Protein AF-0000000080322359 (afdb_homodimer)

Secondary structure (DSSP, 8-state):
-HHHHHHHHHS--BTT--HHHHHHHHHHHHHTT---EE-TTS-EEE--SSSEEEEEE--BPPP-S--EEETTEEESTTIIIIIHHHHHHHHHHHT-SS--SEEEEES-TTTT-HHHHHHHHH--SEEEE---BTTPEEEEE-EEEEEEEEEE-B--BTT-TTSSB-HHHHHHHHHHHHHTTS-EEEEEEEEE-SSSB--SEEEEEEEEEE-TT--HHHHHHHHHTSSSEEEEEEEE--EEPPP-HHHHTT---EEEE-S--THHHHHHTT-EEEE--SSBGGGTTSTT-EEEHHHHHHHHHHHHHHHHHTT-/-HHHHHHHHHS--BTT--HHHHHHHHHHHHHTT---EE-TTS-EEE--SSSEEEEEE--BPPP-S--EEETTEEESTTIIIIIHHHHHHHHHHHT-SS--SEEEEES-TTTT-HHHHHHHHH--SEEEE---BTTPEEEEE-EEEEEEEEEE-B--BTT-TTSSB-HHHHHHHHHHHHHTTS-EEEEEEEEE-SSSB--SEEEEEEEEEE-TT--HHHHHHHHHTSSSEEEEEEEE--EEPPP-HHHHTT---EEEE-S--THHHHHHTT-EEEE--SSBGGGTTSTT-EEEHHHHHHHHHHHHHHHHHTT-

Organism: NCBI:txid113653

Nearest PDB structures (foldseek):
  7uoi-assembly1_A  TM=7.738E-01  e=7.492E-28  Enterococcus faecium 1,231,410
  2rb7-assembly1_B  TM=8.263E-01  e=1.148E-25  Oleidesulfovibrio alaskensis G20
  3pfo-assembly1_B  TM=8.216E-01  e=1.506E-22  Rhodopseudomonas palustris CGA009
  7rsf-assembly1_B  TM=6.741E-01  e=8.696E-25  Escherichia coli str. K-12 substr. MG1655
  3tx8-assembly1_A-2  TM=6.963E-01  e=7.920E-24  Corynebacterium glutamicum

InterPro domains:
  IPR007484 Peptidase M28 [PF04389] (52-124)
  IPR011650 Peptidase M20, dimerisation domain [PF07687] (143-226)
  IPR036264 Bacterial exopeptidase dimerisation domain [SSF55031] (143-227)
  IPR050072 Peptidase M20A family, bacterial cell wall biosynthesis [PTHR43808] (2-306)

pLDDT: mean 97.26, std 2.97, range [66.56, 98.94]

Foldseek 3Di:
DVVQLQVLLPDAAAFVRQVVSLVVLQVLLVVLPFHWDQDPQGKIKTDAAFQEEEEAERHWHPWDAHWDDDPQKTFTACCQRPSLQSLLQSLLSNPDPHFHYMYMYFGDWVHDLVRLLVVLVPGAGAYAYEHAPQQAKEQKEWKKWKKKWKFFWAKDALVPPPPTGQRVVLCVVQVVVVVVPFAKDWDDKDWDDPRSMRTGIMMTMIMGTHHPPDDPVNVVVVVVPRNTDMDIPDIAHMGGAADDPLLCVPHPHYDHHGDDGSVRSNVVSPHHYMYGHFFDPVCHPHSRGMTRPVRSNVSSVSVNSSSVVRVD/DVVQLQVLLPDAAAFVRQVVSLVVLQVLLVVLPFHWDQDPQRKIKTDAAFQEEEEAERHWHPWDAHWDDDPQKTFTACSQRPSLQSLLQSLLSNVDPHFHYMYMYFGDWVHDLVRLLVDLVPGAGAYAYEHAPQQAKEQKEWKKWKKKWKFFWAKDALVPPPPTGQRVVLCVVQVVVVVVPFAKDWDDKDWDDPRSMRTGIMMTMIMGTHHPPDDPVNVVVVVVPRNTDMDIPDIAHMGGAADDPLLCVPHPHYDHHGDDGSVRSNVVSPHHYMYGHFFDPVCHPHSRGMTRPVRSNVSSVSVNSSSVVRVD

Structure (mmCIF, N/CA/C/O backbone):
data_AF-0000000080322359-model_v1
#
loop_
_entity.id
_entity.type
_entity.pdbx_description
1 polymer 'Acetylornithine deacetylase'
#
loop_
_atom_site.group_PDB
_atom_site.id
_atom_site.type_symbol
_atom_site.label_atom_id
_atom_site.label_alt_id
_atom_site.label_comp_id
_atom_site.label_asym_id
_atom_site.label_entity_id
_atom_site.label_seq_id
_atom_site.pdbx_PDB_ins_code
_atom_site.Cartn_x
_atom_site.Cartn_y
_atom_site.Cartn_z
_atom_site.occupancy
_atom_site.B_iso_or_equiv
_atom_site.auth_seq_id
_atom_site.auth_comp_id
_atom_site.auth_asym_id
_atom_site.auth_atom_id
_atom_site.pdbx_PDB_model_num
ATOM 1 N N . MET A 1 1 ? -21.453 35.688 12.289 1 79.81 1 MET A N 1
ATOM 2 C CA . MET A 1 1 ? -20.297 34.844 12.602 1 79.81 1 MET A CA 1
ATOM 3 C C . MET A 1 1 ? -20.375 33.531 11.875 1 79.81 1 MET A C 1
ATOM 5 O O . MET A 1 1 ? -19.5 33.188 11.062 1 79.81 1 MET A O 1
ATOM 9 N N . LEU A 1 2 ? -21.422 32.875 12.062 1 88.44 2 LEU A N 1
ATOM 10 C CA . LEU A 1 2 ? -21.562 31.531 11.469 1 88.44 2 LEU A CA 1
ATOM 11 C C . LEU A 1 2 ? -21.609 31.641 9.945 1 88.44 2 LEU A C 1
ATOM 13 O O . LEU A 1 2 ? -21.109 30.75 9.242 1 88.44 2 LEU A O 1
ATOM 17 N N . LYS A 1 3 ? -22.172 32.719 9.531 1 94.31 3 LYS A N 1
ATOM 18 C CA . LYS A 1 3 ? -22.281 32.938 8.094 1 94.31 3 LYS A CA 1
ATOM 19 C C . LYS A 1 3 ? -20.906 33.094 7.449 1 94.31 3 LYS A C 1
ATOM 21 O O . LYS A 1 3 ? -20.656 32.562 6.367 1 94.31 3 LYS A O 1
ATOM 26 N N . ILE A 1 4 ? -19.984 33.844 8.117 1 96.75 4 ILE A N 1
ATOM 27 C CA . ILE A 1 4 ? -18.625 34.031 7.617 1 96.75 4 ILE A CA 1
ATOM 28 C C . ILE A 1 4 ? -17.906 32.688 7.5 1 96.75 4 ILE A C 1
ATOM 30 O O . ILE A 1 4 ? -17.328 32.375 6.457 1 96.75 4 ILE A O 1
ATOM 34 N N . LEU A 1 5 ? -18 31.922 8.594 1 98 5 LEU A N 1
ATOM 35 C CA . LEU A 1 5 ? -17.328 30.625 8.609 1 98 5 LEU A CA 1
ATOM 36 C C . LEU A 1 5 ? -17.875 29.719 7.512 1 98 5 LEU A C 1
ATOM 38 O O . LEU A 1 5 ? -17.094 29.031 6.828 1 98 5 LEU A O 1
ATOM 42 N N . GLU A 1 6 ? -19.172 29.688 7.359 1 98.12 6 GLU A N 1
ATOM 43 C CA . GLU A 1 6 ? -19.812 28.875 6.328 1 98.12 6 GLU A CA 1
ATOM 44 C C . GLU A 1 6 ? -19.328 29.266 4.934 1 98.12 6 GLU A C 1
ATOM 46 O O . GLU A 1 6 ? -18.969 28.406 4.125 1 98.12 6 GLU A O 1
ATOM 51 N N . GLU A 1 7 ? -19.344 30.562 4.684 1 98.25 7 GLU A N 1
ATOM 52 C CA . GLU A 1 7 ? -18.984 31.078 3.363 1 98.25 7 GLU A CA 1
ATOM 53 C C . GLU A 1 7 ? -17.531 30.719 3.018 1 98.25 7 GLU A C 1
ATOM 55 O O . GLU A 1 7 ? -17.25 30.219 1.925 1 98.25 7 GLU A O 1
ATOM 60 N N . ILE A 1 8 ? -16.641 30.906 3.957 1 98.19 8 ILE A N 1
ATOM 61 C CA . ILE A 1 8 ? -15.242 30.688 3.619 1 98.19 8 ILE A CA 1
ATOM 62 C C . ILE A 1 8 ? -14.945 29.188 3.607 1 98.19 8 ILE A C 1
ATOM 64 O O . ILE A 1 8 ? -14.07 28.719 2.863 1 98.19 8 ILE A O 1
ATOM 68 N N . THR A 1 9 ? -15.633 28.375 4.395 1 98.25 9 THR A N 1
ATOM 69 C CA . THR A 1 9 ? -15.43 26.922 4.383 1 98.25 9 THR A CA 1
ATOM 70 C C . THR A 1 9 ? -15.875 26.328 3.055 1 98.25 9 THR A C 1
ATOM 72 O O . THR A 1 9 ? -15.297 25.344 2.586 1 98.25 9 THR A O 1
ATOM 75 N N . ARG A 1 10 ? -16.828 26.906 2.4 1 97.62 10 ARG A N 1
ATOM 76 C CA . ARG A 1 10 ? -17.344 26.422 1.133 1 97.62 10 ARG A CA 1
ATOM 77 C C . ARG A 1 10 ? -16.406 26.75 -0.018 1 97.62 10 ARG A C 1
ATOM 79 O O . ARG A 1 10 ? -16.5 26.156 -1.095 1 97.62 10 ARG A O 1
ATOM 86 N N . ILE A 1 11 ? -15.477 27.656 0.187 1 98.38 11 ILE A N 1
ATOM 87 C CA . ILE A 1 11 ? -14.484 28.016 -0.816 1 98.38 11 ILE A CA 1
ATOM 88 C C . ILE A 1 11 ? -13.336 27 -0.783 1 98.38 11 ILE A C 1
ATOM 90 O O . ILE A 1 11 ? -12.664 26.859 0.239 1 98.38 11 ILE A O 1
ATOM 94 N N . ASP A 1 12 ? -13.141 26.312 -1.839 1 97.94 12 ASP A N 1
ATOM 95 C CA . ASP A 1 12 ? -11.969 25.438 -1.936 1 97.94 12 ASP A CA 1
ATOM 96 C C . ASP A 1 12 ? -10.68 26.266 -1.961 1 97.94 12 ASP A C 1
ATOM 98 O O . ASP A 1 12 ? -10.555 27.203 -2.744 1 97.94 12 ASP A O 1
ATOM 102 N N . SER A 1 13 ? -9.797 25.938 -1.12 1 98.5 13 SER A N 1
ATOM 103 C CA . SER A 1 13 ? -8.555 26.703 -1.058 1 98.5 13 SER A CA 1
ATOM 104 C C . SER A 1 13 ? -7.363 25.797 -0.754 1 98.5 13 SER A C 1
ATOM 106 O O . SER A 1 13 ? -6.582 26.078 0.157 1 98.5 13 SER A O 1
ATOM 108 N N . THR A 1 14 ? -7.168 24.75 -1.5 1 98.38 14 THR A N 1
ATOM 109 C CA . THR A 1 14 ? -5.973 23.922 -1.354 1 98.38 14 THR A CA 1
ATOM 110 C C . THR A 1 14 ? -4.719 24.734 -1.699 1 98.38 14 THR A C 1
ATOM 112 O O . THR A 1 14 ? -4.805 25.797 -2.312 1 98.38 14 THR A O 1
ATOM 115 N N . SER A 1 15 ? -3.609 24.281 -1.223 1 98 15 SER A N 1
ATOM 116 C CA . SER A 1 15 ? -2.363 24.969 -1.519 1 98 15 SER A CA 1
ATOM 117 C C . SER A 1 15 ? -2.213 25.234 -3.016 1 98 15 SER A C 1
ATOM 119 O O . SER A 1 15 ? -2.369 24.312 -3.824 1 98 15 SER A O 1
ATOM 121 N N . GLY A 1 16 ? -1.947 26.391 -3.344 1 97.81 16 GLY A N 1
ATOM 122 C CA . GLY A 1 16 ? -1.831 26.766 -4.742 1 97.81 16 GLY A CA 1
ATOM 123 C C . GLY A 1 16 ? -3.125 27.312 -5.32 1 97.81 16 GLY A C 1
ATOM 124 O O . GLY A 1 16 ? -3.129 27.906 -6.398 1 97.81 16 GLY A O 1
ATOM 125 N N . ASN A 1 17 ? -4.227 27.125 -4.66 1 98.19 17 ASN A N 1
ATOM 126 C CA . ASN A 1 17 ? -5.551 27.562 -5.086 1 98.19 17 ASN A CA 1
ATOM 127 C C . ASN A 1 17 ? -6.215 28.453 -4.027 1 98.19 17 ASN A C 1
ATOM 129 O O . ASN A 1 17 ? -7.348 28.188 -3.621 1 98.19 17 ASN A O 1
ATOM 133 N N . GLU A 1 18 ? -5.52 29.469 -3.566 1 98.62 18 GLU A N 1
ATOM 134 C CA . GLU A 1 18 ? -5.996 30.25 -2.426 1 98.62 18 GLU A CA 1
ATOM 135 C C . GLU A 1 18 ? -6.586 31.578 -2.873 1 98.62 18 GLU A C 1
ATOM 137 O O . GLU A 1 18 ? -6.992 32.406 -2.043 1 98.62 18 GLU A O 1
ATOM 142 N N . ASP A 1 19 ? -6.723 31.844 -4.184 1 98.5 19 ASP A N 1
ATOM 143 C CA . ASP A 1 19 ? -7.066 33.188 -4.676 1 98.5 19 ASP A CA 1
ATOM 144 C C . ASP A 1 19 ? -8.484 33.562 -4.254 1 98.5 19 ASP A C 1
ATOM 146 O O . ASP A 1 19 ? -8.711 34.719 -3.828 1 98.5 19 ASP A O 1
ATOM 150 N N . GLU A 1 20 ? -9.383 32.656 -4.418 1 98.75 20 GLU A N 1
ATOM 151 C CA . GLU A 1 20 ? -10.766 33 -4.121 1 98.75 20 GLU A CA 1
ATOM 152 C C . GLU A 1 20 ? -10.945 33.375 -2.652 1 98.75 20 GLU A C 1
ATOM 154 O O . GLU A 1 20 ? -11.625 34.344 -2.332 1 98.75 20 GLU A O 1
ATOM 159 N N . ILE A 1 21 ? -10.359 32.594 -1.777 1 98.81 21 ILE A N 1
ATOM 160 C CA . ILE A 1 21 ? -10.516 32.906 -0.358 1 98.81 21 ILE A CA 1
ATOM 161 C C . ILE A 1 21 ? -9.742 34.188 -0.01 1 98.81 21 ILE A C 1
ATOM 163 O O . ILE A 1 21 ? -10.172 34.969 0.844 1 98.81 21 ILE A O 1
ATOM 167 N N . LYS A 1 22 ? -8.602 34.344 -0.593 1 98.81 22 LYS A N 1
ATOM 168 C CA . LYS A 1 22 ? -7.836 35.562 -0.386 1 98.81 22 LYS A CA 1
ATOM 169 C C . LYS A 1 22 ? -8.664 36.812 -0.748 1 98.81 22 LYS A C 1
ATOM 171 O O . LYS A 1 22 ? -8.68 37.781 -0.007 1 98.81 22 LYS A O 1
ATOM 176 N N . ASN A 1 23 ? -9.312 36.75 -1.916 1 98.75 23 ASN A N 1
ATOM 177 C CA . ASN A 1 23 ? -10.172 37.844 -2.355 1 98.75 23 ASN A CA 1
ATOM 178 C C . ASN A 1 23 ? -11.312 38.094 -1.371 1 98.75 23 ASN A C 1
ATOM 180 O O . ASN A 1 23 ? -11.648 39.25 -1.087 1 98.75 23 ASN A O 1
ATOM 184 N N . TYR A 1 24 ? -11.883 37.062 -0.929 1 98.81 24 TYR A N 1
ATOM 185 C CA . TYR A 1 24 ? -12.945 37.188 0.061 1 98.81 24 TYR A CA 1
ATOM 186 C C . TYR A 1 24 ? -12.461 37.938 1.281 1 98.81 24 TYR A C 1
ATOM 188 O O . TYR A 1 24 ? -13.125 38.875 1.736 1 98.81 24 TYR A O 1
ATOM 196 N N . VAL A 1 25 ? -11.336 37.562 1.837 1 98.81 25 VAL A N 1
ATOM 197 C CA . VAL A 1 25 ? -10.773 38.156 3.035 1 98.81 25 VAL A CA 1
ATOM 198 C C . VAL A 1 25 ? -10.406 39.625 2.742 1 98.81 25 VAL A C 1
ATOM 200 O O . VAL A 1 25 ? -10.695 40.5 3.543 1 98.81 25 VAL A O 1
ATOM 203 N N . SER A 1 26 ? -9.758 39.844 1.604 1 98.75 26 SER A N 1
ATOM 204 C CA . SER A 1 26 ? -9.375 41.219 1.197 1 98.75 26 SER A CA 1
ATOM 205 C C . SER A 1 26 ? -10.594 42.125 1.121 1 98.75 26 SER A C 1
ATOM 207 O O . SER A 1 26 ? -10.57 43.219 1.662 1 98.75 26 SER A O 1
ATOM 209 N N . ASP A 1 27 ? -11.594 41.656 0.414 1 98.62 27 ASP A N 1
ATOM 210 C CA . ASP A 1 27 ? -12.812 42.438 0.246 1 98.62 27 ASP A CA 1
ATOM 211 C C . ASP A 1 27 ? -13.43 42.781 1.599 1 98.62 27 ASP A C 1
ATOM 213 O O . ASP A 1 27 ? -13.953 43.875 1.783 1 98.62 27 ASP A O 1
ATOM 217 N N . TRP A 1 28 ? -13.398 41.812 2.492 1 98.12 28 TRP A N 1
ATOM 218 C CA . TRP A 1 28 ? -13.961 42.031 3.822 1 98.12 28 TRP A CA 1
ATOM 219 C C . TRP A 1 28 ? -13.273 43.219 4.504 1 98.12 28 TRP A C 1
ATOM 221 O O . TRP A 1 28 ? -13.945 44.125 5.031 1 98.12 28 TRP A O 1
ATOM 231 N N . PHE A 1 29 ? -12.008 43.25 4.547 1 98.44 29 PHE A N 1
ATOM 232 C CA . PHE A 1 29 ? -11.242 44.312 5.172 1 98.44 29 PHE A CA 1
ATOM 233 C C . PHE A 1 29 ? -11.484 45.625 4.457 1 98.44 29 PHE A C 1
ATOM 235 O O . PHE A 1 29 ? -11.664 46.688 5.102 1 98.44 29 PHE A O 1
ATOM 242 N N . GLU A 1 30 ? -11.484 45.594 3.141 1 98.25 30 GLU A N 1
ATOM 243 C CA . GLU A 1 30 ? -11.664 46.812 2.352 1 98.25 30 GLU A CA 1
ATOM 244 C C . GLU A 1 30 ? -13.047 47.406 2.578 1 98.25 30 GLU A C 1
ATOM 246 O O . GLU A 1 30 ? -13.203 48.625 2.627 1 98.25 30 GLU A O 1
ATOM 251 N N . ASP A 1 31 ? -14.023 46.594 2.65 1 97.81 31 ASP A N 1
ATOM 252 C CA . ASP A 1 31 ? -15.383 47.062 2.922 1 97.81 31 ASP A CA 1
ATOM 253 C C . ASP A 1 31 ? -15.461 47.781 4.273 1 97.81 31 ASP A C 1
ATOM 255 O O . ASP A 1 31 ? -16.328 48.625 4.477 1 97.81 31 ASP A O 1
ATOM 259 N N . LEU A 1 32 ? -14.625 47.406 5.188 1 97.44 32 LEU A N 1
ATOM 260 C CA . LEU A 1 32 ? -14.594 48.031 6.512 1 97.44 32 LEU A CA 1
ATOM 261 C C . LEU A 1 32 ? -13.719 49.281 6.512 1 97.44 32 LEU A C 1
ATOM 263 O O . LEU A 1 32 ? -13.602 49.969 7.531 1 97.44 32 LEU A O 1
ATOM 267 N N . GLY A 1 33 ? -13 49.5 5.367 1 97.5 33 GLY A N 1
ATOM 268 C CA . GLY A 1 33 ? -12.211 50.719 5.223 1 97.5 33 GLY A CA 1
ATOM 269 C C . GLY A 1 33 ? -10.727 50.5 5.445 1 97.5 33 GLY A C 1
ATOM 270 O O . GLY A 1 33 ? -9.961 51.469 5.508 1 97.5 33 GLY A O 1
ATOM 271 N N . PHE A 1 34 ? -10.32 49.312 5.602 1 97.94 34 PHE A N 1
ATOM 272 C CA . PHE A 1 34 ? -8.906 49 5.812 1 97.94 34 PHE A CA 1
ATOM 273 C C . PHE A 1 34 ? -8.227 48.656 4.496 1 97.94 34 PHE A C 1
ATOM 275 O O . PHE A 1 34 ? -8.844 48.094 3.602 1 97.94 34 PHE A O 1
ATOM 282 N N . LYS A 1 35 ? -6.984 49 4.367 1 97.06 35 LYS A N 1
ATOM 283 C CA . LYS A 1 35 ? -6.215 48.688 3.16 1 97.06 35 LYS A CA 1
ATOM 284 C C . LYS A 1 35 ? -5.578 47.312 3.238 1 97.06 35 LYS A C 1
ATOM 286 O O . LYS A 1 35 ? -5.098 46.906 4.297 1 97.06 35 LYS A O 1
ATOM 291 N N . THR A 1 36 ? -5.57 46.625 2.135 1 98.44 36 THR A N 1
ATOM 292 C CA . THR A 1 36 ? -4.934 45.312 2.023 1 98.44 36 THR A CA 1
ATOM 293 C C . THR A 1 36 ? -3.912 45.312 0.891 1 98.44 36 THR A C 1
ATOM 295 O O . THR A 1 36 ? -4 46.094 -0.04 1 98.44 36 THR A O 1
ATOM 298 N N . LYS A 1 37 ? -2.91 44.469 1 1 98.5 37 LYS A N 1
ATOM 299 C CA . LYS A 1 37 ? -1.902 44.281 -0.038 1 98.5 37 LYS A CA 1
ATOM 300 C C . LYS A 1 37 ? -1.534 42.812 -0.169 1 98.5 37 LYS A C 1
ATOM 302 O O . LYS A 1 37 ? -1.397 42.094 0.834 1 98.5 37 LYS A O 1
ATOM 307 N N . THR A 1 38 ? -1.433 42.375 -1.424 1 98.75 38 THR A N 1
ATOM 308 C CA . THR A 1 38 ? -0.902 41.062 -1.688 1 98.75 38 THR A CA 1
ATOM 309 C C . THR A 1 38 ? 0.588 41.125 -2.01 1 98.75 38 THR A C 1
ATOM 311 O O . THR A 1 38 ? 1.002 41.844 -2.912 1 98.75 38 THR A O 1
ATOM 314 N N . ASP A 1 39 ? 1.385 40.438 -1.264 1 98.44 39 ASP A N 1
ATOM 315 C CA . ASP A 1 39 ? 2.818 40.5 -1.527 1 98.44 39 ASP A CA 1
ATOM 316 C C . ASP A 1 39 ? 3.209 39.562 -2.67 1 98.44 39 ASP A C 1
ATOM 318 O O . ASP A 1 39 ? 2.346 38.969 -3.299 1 98.44 39 ASP A O 1
ATOM 322 N N . SER A 1 40 ? 4.492 39.438 -2.992 1 98.06 40 SER A N 1
ATOM 323 C CA . SER A 1 40 ? 4.961 38.75 -4.191 1 98.06 40 SER A CA 1
ATOM 324 C C . SER A 1 40 ? 4.785 37.219 -4.074 1 98.06 40 SER A C 1
ATOM 326 O O . SER A 1 40 ? 4.746 36.531 -5.082 1 98.06 40 SER A O 1
ATOM 328 N N . ALA A 1 41 ? 4.672 36.75 -2.855 1 98.25 41 ALA A N 1
ATOM 329 C CA . ALA A 1 41 ? 4.477 35.312 -2.654 1 98.25 41 ALA A CA 1
ATOM 330 C C . ALA A 1 41 ? 2.992 34.938 -2.674 1 98.25 41 ALA A C 1
ATOM 332 O O . ALA A 1 41 ? 2.631 33.781 -2.717 1 98.25 41 ALA A O 1
ATOM 333 N N . GLY A 1 42 ? 2.098 35.938 -2.668 1 98.56 42 GLY A N 1
ATOM 334 C CA . GLY A 1 42 ? 0.662 35.719 -2.682 1 98.56 42 GLY A CA 1
ATOM 335 C C . GLY A 1 42 ? 0.023 35.844 -1.313 1 98.56 42 GLY A C 1
ATOM 336 O O . GLY A 1 42 ? -1.172 35.594 -1.152 1 98.56 42 GLY A O 1
ATOM 337 N N . ASN A 1 43 ? 0.749 36.219 -0.295 1 98.88 43 ASN A N 1
ATOM 338 C CA . ASN A 1 43 ? 0.206 36.469 1.037 1 98.88 43 ASN A CA 1
ATOM 339 C C . ASN A 1 43 ? -0.639 37.75 1.071 1 98.88 43 ASN A C 1
ATOM 341 O O . ASN A 1 43 ? -0.34 38.719 0.372 1 98.88 43 ASN A O 1
ATOM 345 N N . LEU A 1 44 ? -1.636 37.781 1.862 1 98.94 44 LEU A N 1
ATOM 346 C CA . LEU A 1 44 ? -2.443 39 2.066 1 98.94 44 LEU A CA 1
ATOM 347 C C . LEU A 1 44 ? -2.039 39.719 3.352 1 98.94 44 LEU A C 1
ATOM 349 O O . LEU A 1 44 ? -1.994 39.094 4.422 1 98.94 44 LEU A O 1
ATOM 353 N N . ILE A 1 45 ? -1.764 40.969 3.219 1 98.88 45 ILE A N 1
ATOM 354 C CA . ILE A 1 45 ? -1.233 41.781 4.324 1 98.88 45 ILE A CA 1
ATOM 355 C C . ILE A 1 45 ? -2.209 42.906 4.676 1 98.88 45 ILE A C 1
ATOM 357 O O . ILE A 1 45 ? -2.697 43.594 3.789 1 98.88 45 ILE A O 1
ATOM 361 N N . VAL A 1 46 ? -2.527 43.031 5.938 1 98.62 46 VAL A N 1
ATOM 362 C CA . VAL A 1 46 ? -3.248 44.156 6.5 1 98.62 46 VAL A CA 1
ATOM 363 C C . VAL A 1 46 ? -2.402 44.812 7.578 1 98.62 46 VAL A C 1
ATOM 365 O O . VAL A 1 46 ? -2.166 44.25 8.641 1 98.62 46 VAL A O 1
ATOM 368 N N . ARG A 1 47 ? -2.057 46 7.395 1 97 47 ARG A N 1
ATOM 369 C CA . ARG A 1 47 ? -1.11 46.656 8.289 1 97 47 ARG A CA 1
ATOM 370 C C . ARG A 1 47 ? -1.838 47.5 9.344 1 97 47 ARG A C 1
ATOM 372 O O . ARG A 1 47 ? -2.861 48.125 9.062 1 97 47 ARG A O 1
ATOM 379 N N . GLY A 1 48 ? -1.305 47.375 10.547 1 96.31 48 GLY A N 1
ATOM 380 C CA . GLY A 1 48 ? -1.696 48.25 11.641 1 96.31 48 GLY A CA 1
ATOM 381 C C . GLY A 1 48 ? -0.555 49.094 12.164 1 96.31 48 GLY A C 1
ATOM 382 O O . GLY A 1 48 ? 0.424 49.344 11.453 1 96.31 48 GLY A O 1
ATOM 383 N N . ASN A 1 49 ? -0.693 49.625 13.383 1 95.38 49 ASN A N 1
ATOM 384 C CA . ASN A 1 49 ? 0.237 50.625 13.891 1 95.38 49 ASN A CA 1
ATOM 385 C C . ASN A 1 49 ? 1.202 50.031 14.914 1 95.38 49 ASN A C 1
ATOM 387 O O . ASN A 1 49 ? 2.057 50.75 15.453 1 95.38 49 ASN A O 1
ATOM 391 N N . SER A 1 50 ? 1.135 48.781 15.156 1 96.44 50 SER A N 1
ATOM 392 C CA . SER A 1 50 ? 1.996 48.156 16.141 1 96.44 50 SER A CA 1
ATOM 393 C C . SER A 1 50 ? 2.951 47.156 15.484 1 96.44 50 SER A C 1
ATOM 395 O O . SER A 1 50 ? 3.018 47.094 14.258 1 96.44 50 SER A O 1
ATOM 397 N N . ASP A 1 51 ? 3.734 46.469 16.312 1 96.75 51 ASP A N 1
ATOM 398 C CA . ASP A 1 51 ? 4.672 45.469 15.789 1 96.75 51 ASP A CA 1
ATOM 399 C C . ASP A 1 51 ? 4.137 44.062 15.969 1 96.75 51 ASP A C 1
ATOM 401 O O . ASP A 1 51 ? 4.836 43.062 15.688 1 96.75 51 ASP A O 1
ATOM 405 N N . LEU A 1 52 ? 2.904 43.969 16.5 1 98.5 52 LEU A N 1
ATOM 406 C CA . LEU A 1 52 ? 2.334 42.656 16.766 1 98.5 52 LEU A CA 1
ATOM 407 C C . LEU A 1 52 ? 1.454 42.188 15.602 1 98.5 52 LEU A C 1
ATOM 409 O O . LEU A 1 52 ? 0.586 42.938 15.148 1 98.5 52 LEU A O 1
ATOM 413 N N . TRP A 1 53 ? 1.73 41 15.109 1 98.75 53 TRP A N 1
ATOM 414 C CA . TRP A 1 53 ? 0.992 40.375 14.008 1 98.75 53 TRP A CA 1
ATOM 415 C C . TRP A 1 53 ? 0.128 39.219 14.516 1 98.75 53 TRP A C 1
ATOM 417 O O . TRP A 1 53 ? 0.563 38.438 15.359 1 98.75 53 TRP A O 1
ATOM 427 N N . PHE A 1 54 ? -1.052 39.125 14.07 1 98.88 54 PHE A N 1
ATOM 428 C CA . PHE A 1 54 ? -1.808 37.875 14.055 1 98.88 54 PHE A CA 1
ATOM 429 C C . PHE A 1 54 ? -1.777 37.25 12.664 1 98.88 54 PHE A C 1
ATOM 431 O O . PHE A 1 54 ? -2.145 37.875 11.68 1 98.88 54 PHE A O 1
ATOM 438 N N . ILE A 1 55 ? -1.309 36.031 12.617 1 98.88 55 ILE A N 1
ATOM 439 C CA . ILE A 1 55 ? -1.021 35.375 11.344 1 98.88 55 ILE A CA 1
ATOM 440 C C . ILE A 1 55 ? -1.737 34.031 11.273 1 98.88 55 ILE A C 1
ATOM 442 O O . ILE A 1 55 ? -1.762 33.281 12.25 1 98.88 55 ILE A O 1
ATOM 446 N N . THR A 1 56 ? -2.367 33.719 10.18 1 98.88 56 THR A N 1
ATOM 447 C CA . THR A 1 56 ? -2.9 32.406 9.898 1 98.88 56 THR A CA 1
ATOM 448 C C . THR A 1 56 ? -2.762 32.062 8.414 1 98.88 56 THR A C 1
ATOM 450 O O . THR A 1 56 ? -2.139 32.812 7.656 1 98.88 56 THR A O 1
ATOM 453 N N . HIS A 1 57 ? -3.164 30.906 8.016 1 98.94 57 HIS A N 1
ATOM 454 C CA . HIS A 1 57 ? -2.975 30.547 6.613 1 98.94 57 HIS A CA 1
ATOM 455 C C . HIS A 1 57 ? -4.312 30.359 5.91 1 98.94 57 HIS A C 1
ATOM 457 O O . HIS A 1 57 ? -5.32 30.047 6.551 1 98.94 57 HIS A O 1
ATOM 463 N N . LEU A 1 58 ? -4.246 30.516 4.598 1 98.88 58 LEU A N 1
ATOM 464 C CA . LEU A 1 58 ? -5.438 30.547 3.756 1 98.88 58 LEU A CA 1
ATOM 465 C C . LEU A 1 58 ? -5.793 29.141 3.287 1 98.88 58 LEU A C 1
ATOM 467 O O . LEU A 1 58 ? -6.965 28.828 3.061 1 98.88 58 LEU A O 1
ATOM 471 N N . ASP A 1 59 ? -4.766 28.312 3.102 1 98.75 59 ASP A N 1
ATOM 472 C CA . ASP A 1 59 ? -4.969 27.031 2.43 1 98.75 59 ASP A CA 1
ATOM 473 C C . ASP A 1 59 ? -5.445 25.969 3.414 1 98.75 59 ASP A C 1
ATOM 475 O O . ASP A 1 59 ? -5.285 26.125 4.629 1 98.75 59 ASP A O 1
ATOM 479 N N . THR A 1 60 ? -6.133 25 2.893 1 98.38 60 THR A N 1
ATOM 480 C CA . THR A 1 60 ? -6.531 23.797 3.609 1 98.38 60 THR A CA 1
ATOM 481 C C . THR A 1 60 ? -6.09 22.547 2.852 1 98.38 60 THR A C 1
ATOM 483 O O . THR A 1 60 ? -5.598 22.641 1.725 1 98.38 60 THR A O 1
ATOM 486 N N . VAL A 1 61 ? -6.168 21.391 3.469 1 97.88 61 VAL A N 1
ATOM 487 C CA . VAL A 1 61 ? -6.047 20.125 2.75 1 97.88 61 VAL A CA 1
ATOM 488 C C . VAL A 1 61 ? -7.254 19.938 1.835 1 97.88 61 VAL A C 1
ATOM 490 O O . VAL A 1 61 ? -8.234 20.672 1.925 1 97.88 61 VAL A O 1
ATOM 493 N N . PRO A 1 62 ? -7.199 18.984 0.88 1 97.31 62 PRO A N 1
ATOM 494 C CA . PRO A 1 62 ? -8.375 18.734 0.041 1 97.31 62 PRO A CA 1
ATOM 495 C C . PRO A 1 62 ? -9.617 18.391 0.856 1 97.31 62 PRO A C 1
ATOM 497 O O . PRO A 1 62 ? -9.516 17.734 1.895 1 97.31 62 PRO A O 1
ATOM 500 N N . ARG A 1 63 ? -10.742 18.766 0.365 1 97.44 63 ARG A N 1
ATOM 501 C CA . ARG A 1 63 ? -12.008 18.625 1.08 1 97.44 63 ARG A CA 1
ATOM 502 C C . ARG A 1 63 ? -12.32 17.156 1.356 1 97.44 63 ARG A C 1
ATOM 504 O O . ARG A 1 63 ? -12.383 16.344 0.432 1 97.44 63 ARG A O 1
ATOM 511 N N . ILE A 1 64 ? -12.547 16.875 2.539 1 97.19 64 ILE A N 1
ATOM 512 C CA . ILE A 1 64 ? -12.898 15.531 3.01 1 97.19 64 ILE A CA 1
ATOM 513 C C . ILE A 1 64 ? -14.375 15.492 3.4 1 97.19 64 ILE A C 1
ATOM 515 O O . ILE A 1 64 ? -15.055 14.492 3.174 1 97.19 64 ILE A O 1
ATOM 519 N N . SER A 1 65 ? -14.812 16.594 4.02 1 97.44 65 SER A N 1
ATOM 520 C CA . SER A 1 65 ? -16.203 16.688 4.465 1 97.44 65 SER A CA 1
ATOM 521 C C . SER A 1 65 ? -16.75 18.094 4.246 1 97.44 65 SER A C 1
ATOM 523 O O . SER A 1 65 ? -16 19.062 4.219 1 97.44 65 SER A O 1
ATOM 525 N N . ASP A 1 66 ? -18 18.203 4.152 1 98.06 66 ASP A N 1
ATOM 526 C CA . ASP A 1 66 ? -18.672 19.484 3.893 1 98.06 66 ASP A CA 1
ATOM 527 C C . ASP A 1 66 ? -19 20.203 5.195 1 98.06 66 ASP A C 1
ATOM 529 O O . ASP A 1 66 ? -19.062 19.578 6.262 1 98.06 66 ASP A O 1
ATOM 533 N N . PHE A 1 67 ? -19.297 21.484 5.016 1 98.5 67 PHE A N 1
ATOM 534 C CA . PHE A 1 67 ? -19.656 22.297 6.16 1 98.5 67 PHE A CA 1
ATOM 535 C C . PHE A 1 67 ? -21.016 21.875 6.719 1 98.5 67 PHE A C 1
ATOM 537 O O . PHE A 1 67 ? -21.953 21.625 5.961 1 98.5 67 PHE A O 1
ATOM 544 N N . ARG A 1 68 ? -21.062 21.703 7.91 1 98.25 68 ARG A N 1
ATOM 545 C CA . ARG A 1 68 ? -22.312 21.484 8.617 1 98.25 68 ARG A CA 1
ATOM 546 C C . ARG A 1 68 ? -22.219 21.938 10.062 1 98.25 68 ARG A C 1
ATOM 548 O O . ARG A 1 68 ? -21.125 22.062 10.609 1 98.25 68 ARG A O 1
ATOM 555 N N . VAL A 1 69 ? -23.359 22.266 10.656 1 98.12 69 VAL A N 1
ATOM 556 C CA . VAL A 1 69 ? -23.406 22.641 12.07 1 98.12 69 VAL A CA 1
ATOM 557 C C . VAL A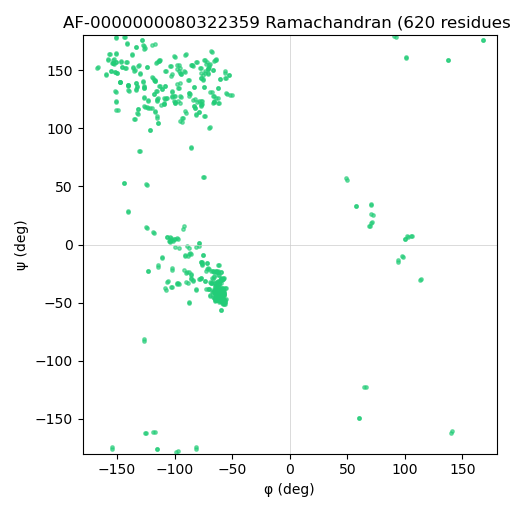 1 69 ? -24.203 21.594 12.844 1 98.12 69 VAL A C 1
ATOM 559 O O . VAL A 1 69 ? -25.297 21.203 12.43 1 98.12 69 VAL A O 1
ATOM 562 N N . GLU A 1 70 ? -23.641 21.109 13.789 1 97.69 70 GLU A N 1
ATOM 563 C CA . GLU A 1 70 ? -24.312 20.188 14.711 1 97.69 70 GLU A CA 1
ATOM 564 C C . GLU A 1 70 ? -24.047 20.562 16.156 1 97.69 70 GLU A C 1
ATOM 566 O O . GLU A 1 70 ? -22.922 20.469 16.641 1 97.69 70 GLU A O 1
ATOM 571 N N . GLY A 1 71 ? -25.141 21 16.891 1 97.19 71 GLY A N 1
ATOM 572 C CA . GLY A 1 71 ? -24.953 21.453 18.266 1 97.19 71 GLY A CA 1
ATOM 573 C C . GLY A 1 71 ? -24.094 22.688 18.391 1 97.19 71 GLY A C 1
ATOM 574 O O . GLY A 1 71 ? -24.359 23.703 17.766 1 97.19 71 GLY A O 1
ATOM 575 N N . GLU A 1 72 ? -23.031 22.516 19.156 1 97.81 72 GLU A N 1
ATOM 576 C CA . GLU A 1 72 ? -22.188 23.672 19.438 1 97.81 72 GLU A CA 1
ATOM 577 C C . GLU A 1 72 ? -20.984 23.719 18.516 1 97.81 72 GLU A C 1
ATOM 579 O O . GLU A 1 72 ? -20.141 24.609 18.625 1 97.81 72 GLU A O 1
ATOM 584 N N . TYR A 1 73 ? -21.016 22.75 17.547 1 98.25 73 TYR A N 1
ATOM 585 C CA . TYR A 1 73 ? -19.828 22.641 16.703 1 98.25 73 TYR A CA 1
ATOM 586 C C . TYR A 1 73 ? -20.172 22.875 15.242 1 98.25 73 TYR A C 1
ATOM 588 O O . TYR A 1 73 ? -21.266 22.531 14.797 1 98.25 73 TYR A O 1
ATOM 596 N N . ALA A 1 74 ? -19.25 23.516 14.547 1 98.56 74 ALA A N 1
ATOM 597 C CA . ALA A 1 74 ? -19.203 23.5 13.086 1 98.56 74 ALA A CA 1
ATOM 598 C C . ALA A 1 74 ? -18.219 22.438 12.586 1 98.56 74 ALA A C 1
ATOM 600 O O . ALA A 1 74 ? -17.141 22.266 13.148 1 98.56 74 ALA A O 1
ATOM 601 N N . TYR A 1 75 ? -18.672 21.719 11.633 1 98.5 75 TYR A N 1
ATOM 602 C CA . TYR A 1 75 ? -17.859 20.656 11.023 1 98.5 75 TYR A CA 1
ATOM 603 C C . TYR A 1 75 ? -17.516 21 9.586 1 98.5 75 TYR A C 1
ATOM 605 O O . TYR A 1 75 ? -18.188 21.812 8.945 1 98.5 75 TYR A O 1
ATOM 613 N N . GLY A 1 76 ? -16.438 20.359 9.102 1 98.44 76 GLY A N 1
ATOM 614 C CA . GLY A 1 76 ? -16 20.531 7.727 1 98.44 76 GLY A CA 1
ATOM 615 C C . GLY A 1 76 ? -14.5 20.672 7.594 1 98.44 76 GLY A C 1
ATOM 616 O O . GLY A 1 76 ? -13.82 21.078 8.539 1 98.44 76 GLY A O 1
ATOM 617 N N . THR A 1 77 ? -14.078 20.391 6.387 1 98.38 77 THR A N 1
ATOM 618 C CA . THR A 1 77 ? -12.648 20.5 6.148 1 98.38 77 THR A CA 1
ATOM 619 C C . THR A 1 77 ? -12.203 21.969 6.246 1 98.38 77 THR A C 1
ATOM 621 O O . THR A 1 77 ? -12.766 22.828 5.582 1 98.38 77 THR A O 1
ATOM 624 N N . GLY A 1 78 ? -11.289 22.219 7.133 1 98.38 78 GLY A N 1
ATOM 625 C CA . GLY A 1 78 ? -10.695 23.547 7.234 1 98.38 78 GLY A CA 1
ATOM 626 C C . GLY A 1 78 ? -11.312 24.375 8.336 1 98.38 78 GLY A C 1
ATOM 627 O O . GLY A 1 78 ? -10.758 25.422 8.719 1 98.38 78 GLY A O 1
ATOM 628 N N . VAL A 1 79 ? -12.398 24 8.953 1 98.69 79 VAL A N 1
ATOM 629 C CA . VAL A 1 79 ? -13.094 24.844 9.922 1 98.69 79 VAL A CA 1
ATOM 630 C C . VAL A 1 79 ? -12.18 25.109 11.117 1 98.69 79 VAL A C 1
ATOM 632 O O . VAL A 1 79 ? -12.234 26.188 11.727 1 98.69 79 VAL A O 1
ATOM 635 N N . ALA A 1 80 ? -11.352 24.141 11.406 1 98.62 80 ALA A N 1
ATOM 636 C CA . ALA A 1 80 ? -10.398 24.297 12.5 1 98.62 80 ALA A CA 1
ATOM 637 C C . ALA A 1 80 ? -9.031 24.719 11.977 1 98.62 80 ALA A C 1
ATOM 639 O O . ALA A 1 80 ? -8.375 25.594 12.555 1 98.62 80 ALA A O 1
ATOM 640 N N . ASP A 1 81 ? -8.586 24.297 10.82 1 98.31 81 ASP A N 1
ATOM 641 C CA . ASP A 1 81 ? -7.238 24.453 10.273 1 98.31 81 ASP A CA 1
ATOM 642 C C . ASP A 1 81 ? -7.277 25 8.852 1 98.31 81 ASP A C 1
ATOM 644 O O . ASP A 1 81 ? -7.203 24.234 7.883 1 98.31 81 ASP A O 1
ATOM 648 N N . ALA A 1 82 ? -7.445 26.281 8.625 1 98.19 82 ALA A N 1
ATOM 649 C CA . ALA A 1 82 ? -7.5 27.188 9.766 1 98.19 82 ALA A CA 1
ATOM 650 C C . ALA A 1 82 ? -8.555 28.266 9.562 1 98.19 82 ALA A C 1
ATOM 652 O O . ALA A 1 82 ? -8.391 29.406 10.016 1 98.19 82 ALA A O 1
ATOM 653 N N . LYS A 1 83 ? -9.578 27.969 8.812 1 98.69 83 LYS A N 1
ATOM 654 C CA . LYS A 1 83 ? -10.586 28.953 8.438 1 98.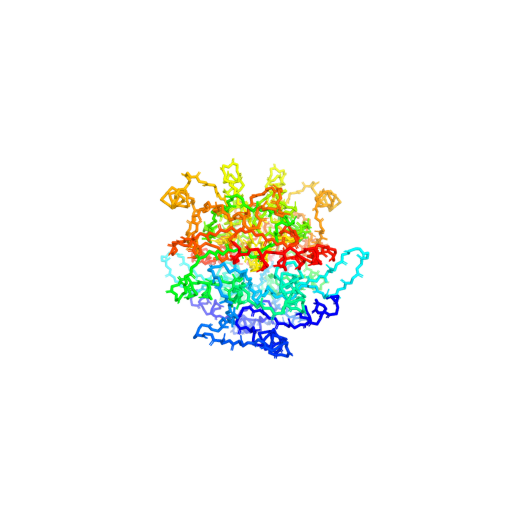69 83 LYS A CA 1
ATOM 655 C C . LYS A 1 83 ? -11.336 29.453 9.664 1 98.69 83 LYS A C 1
ATOM 657 O O . LYS A 1 83 ? -11.922 30.547 9.633 1 98.69 83 LYS A O 1
ATOM 662 N N . GLY A 1 84 ? -11.375 28.703 10.75 1 98.62 84 GLY A N 1
ATOM 663 C CA . GLY A 1 84 ? -11.883 29.219 12.008 1 98.62 84 GLY A CA 1
ATOM 664 C C . GLY A 1 84 ? -11.117 30.438 12.5 1 98.62 84 GLY A C 1
ATOM 665 O O . GLY A 1 84 ? -11.711 31.391 13.016 1 98.62 84 GLY A O 1
ATOM 666 N N . SER A 1 85 ? -9.828 30.391 12.391 1 98.81 85 SER A N 1
ATOM 667 C CA . SER A 1 85 ? -8.984 31.531 12.734 1 98.81 85 SER A CA 1
ATOM 668 C C . SER A 1 85 ? -9.258 32.719 11.82 1 98.81 85 SER A C 1
ATOM 670 O O . SER A 1 85 ? -9.305 33.875 12.266 1 98.81 85 SER A O 1
ATOM 672 N N . ILE A 1 86 ? -9.414 32.438 10.516 1 98.88 86 ILE A N 1
ATOM 673 C CA . ILE A 1 86 ? -9.742 33.5 9.57 1 98.88 86 ILE A CA 1
ATOM 674 C C . ILE A 1 86 ? -11.055 34.156 9.984 1 98.88 86 ILE A C 1
ATOM 676 O O . ILE A 1 86 ? -11.125 35.406 10.055 1 98.88 86 ILE A O 1
ATOM 680 N N . ALA A 1 87 ? -12.039 33.375 10.258 1 98.81 87 ALA A N 1
ATOM 681 C CA . ALA A 1 87 ? -13.344 33.906 10.656 1 98.81 87 ALA A CA 1
ATOM 682 C C . ALA A 1 87 ? -13.219 34.781 11.906 1 98.81 87 ALA A C 1
ATOM 684 O O . ALA A 1 87 ? -13.852 35.812 12 1 98.81 87 ALA A O 1
ATOM 685 N N . ALA A 1 88 ? -12.438 34.344 12.883 1 98.75 88 ALA A N 1
ATOM 686 C CA . ALA A 1 88 ? -12.242 35.094 14.117 1 98.75 88 ALA A CA 1
ATOM 687 C C . ALA A 1 88 ? -11.625 36.469 13.828 1 98.75 88 ALA A C 1
ATOM 689 O O . ALA A 1 88 ? -12.047 37.469 14.391 1 98.75 88 ALA A O 1
ATOM 690 N N . ILE A 1 89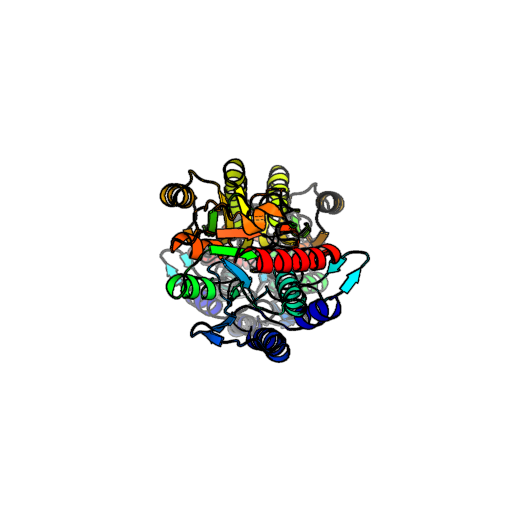 ? -10.625 36.469 12.984 1 98.81 89 ILE A N 1
ATOM 691 C CA . ILE A 1 89 ? -9.953 37.719 12.633 1 98.81 89 ILE A CA 1
ATOM 692 C C . ILE A 1 89 ? -10.938 38.656 11.938 1 98.81 89 ILE A C 1
ATOM 694 O O . ILE A 1 89 ? -11 39.844 12.258 1 98.81 89 ILE A O 1
ATOM 698 N N . LEU A 1 90 ? -11.703 38.125 10.984 1 98.62 90 LEU A N 1
ATOM 699 C CA . LEU A 1 90 ? -12.664 38.938 10.258 1 98.62 90 LEU A CA 1
ATOM 700 C C . LEU A 1 90 ? -13.719 39.5 11.203 1 98.62 90 LEU A C 1
ATOM 702 O O . LEU A 1 90 ? -14.078 40.688 11.094 1 98.62 90 LEU A O 1
ATOM 706 N N . LEU A 1 91 ? -14.195 38.688 12.055 1 98.06 91 LEU A N 1
ATOM 707 C CA . LEU A 1 91 ? -15.172 39.156 13.047 1 98.06 91 LEU A CA 1
ATOM 708 C C . LEU A 1 91 ? -14.578 40.25 13.93 1 98.06 91 LEU A C 1
ATOM 710 O O . LEU A 1 91 ? -15.258 41.219 14.25 1 98.06 91 LEU A O 1
ATOM 714 N N . ALA A 1 92 ? -13.375 40.062 14.391 1 98.25 92 ALA A N 1
ATOM 715 C CA . ALA A 1 92 ? -12.711 41.062 15.203 1 98.25 92 ALA A CA 1
ATOM 716 C C . ALA A 1 92 ? -12.617 42.406 14.461 1 98.25 92 ALA A C 1
ATOM 718 O O . ALA A 1 92 ? -12.859 43.469 15.047 1 98.25 92 ALA A O 1
ATOM 719 N N . ALA A 1 93 ? -12.312 42.344 13.211 1 97.62 93 ALA A N 1
ATOM 720 C CA . ALA A 1 93 ? -12.109 43.531 12.391 1 97.62 93 ALA A CA 1
ATOM 721 C C . ALA A 1 93 ? -13.375 44.375 12.32 1 97.62 93 ALA A C 1
ATOM 723 O O . ALA A 1 93 ? -13.305 45.625 12.234 1 97.62 93 ALA A O 1
ATOM 724 N N . GLU A 1 94 ? -14.477 43.719 12.352 1 95.69 94 GLU A N 1
ATOM 725 C CA . GLU A 1 94 ? -15.75 44.438 12.312 1 95.69 94 GLU A CA 1
ATOM 726 C C . GLU A 1 94 ? -15.875 45.406 13.484 1 95.69 94 GLU A C 1
ATOM 728 O O . GLU A 1 94 ? -16.531 46.469 13.375 1 95.69 94 GLU A O 1
ATOM 733 N N . GLY A 1 95 ? -15.312 45.125 14.578 1 94.44 95 GLY A N 1
ATOM 734 C CA . GLY A 1 95 ? -15.445 45.938 15.781 1 94.44 95 GLY A CA 1
ATOM 735 C C . GLY A 1 95 ? -14.266 46.844 16 1 94.44 95 GLY A C 1
ATOM 736 O O . GLY A 1 95 ? -14.188 47.531 17.031 1 94.44 95 GLY A O 1
ATOM 737 N N . ILE A 1 96 ? -13.344 46.875 15.094 1 96 96 ILE A N 1
ATOM 738 C CA . ILE A 1 96 ? -12.133 47.656 15.234 1 96 96 ILE A CA 1
ATOM 739 C C . ILE A 1 96 ? -12.273 48.969 14.453 1 96 96 ILE A C 1
ATOM 741 O O . ILE A 1 96 ? -12.531 48.938 13.25 1 96 96 ILE A O 1
ATOM 745 N N . GLU A 1 97 ? -12.141 50.062 15.156 1 93.19 97 GLU A N 1
ATOM 746 C CA . GLU A 1 97 ? -12.18 51.375 14.508 1 93.19 97 GLU A CA 1
ATOM 747 C C . GLU A 1 97 ? -10.797 51.781 14.023 1 93.19 97 GLU A C 1
ATOM 749 O O . GLU A 1 97 ? -10.648 52.25 12.891 1 93.19 97 GLU A O 1
ATOM 754 N N . GLU A 1 98 ? -9.859 51.656 14.938 1 94.94 98 GLU A N 1
ATOM 755 C CA . GLU A 1 98 ? -8.469 51.938 14.594 1 94.94 98 GLU A CA 1
ATOM 756 C C . GLU A 1 98 ? -7.637 50.656 14.625 1 94.94 98 GLU A C 1
ATOM 758 O O . GLU A 1 98 ? -7.539 50 15.664 1 94.94 98 GLU A O 1
ATOM 763 N N . MET A 1 99 ? -7.086 50.375 13.5 1 96.38 99 MET A N 1
ATOM 764 C CA . MET A 1 99 ? -6.312 49.125 13.375 1 96.38 99 MET A CA 1
ATOM 765 C C . MET A 1 99 ? -4.91 49.312 13.945 1 96.38 99 MET A C 1
ATOM 767 O O . MET A 1 99 ? -4.082 50 13.359 1 96.38 99 MET A O 1
ATOM 771 N N . ASN A 1 100 ? -4.629 48.656 15.023 1 97.44 100 ASN A N 1
ATOM 772 C CA . ASN A 1 100 ? -3.303 48.688 15.633 1 97.44 100 ASN A CA 1
ATOM 773 C C . ASN A 1 100 ? -2.531 47.406 15.328 1 97.44 100 ASN A C 1
ATOM 775 O O . ASN A 1 100 ? -1.325 47.438 15.078 1 97.44 100 ASN A O 1
ATOM 779 N N . LEU A 1 101 ? -3.234 46.344 15.297 1 98.12 101 LEU A N 1
ATOM 780 C CA . LEU A 1 101 ? -2.637 45.062 14.977 1 98.12 101 LEU A CA 1
ATOM 781 C C . LEU A 1 101 ? -2.391 44.938 13.477 1 98.12 101 LEU A C 1
ATOM 783 O O . LEU A 1 101 ? -3.129 45.5 12.672 1 98.12 101 LEU A O 1
ATOM 787 N N . ASN A 1 102 ? -1.318 44.219 13.203 1 98.25 102 ASN A N 1
ATOM 788 C CA . ASN A 1 102 ? -1.132 43.719 11.836 1 98.25 102 ASN A CA 1
ATOM 789 C C . ASN A 1 102 ? -1.733 42.344 11.648 1 98.25 102 ASN A C 1
ATOM 791 O O . ASN A 1 102 ? -1.788 41.562 12.594 1 98.25 102 ASN A O 1
ATOM 795 N N . PHE A 1 103 ? -2.221 42.062 10.414 1 98.81 103 PHE A N 1
ATOM 796 C CA . PHE A 1 103 ? -2.707 40.75 10.062 1 98.81 103 PHE A CA 1
ATOM 797 C C . PHE A 1 103 ? -2.039 40.25 8.789 1 98.81 103 PHE A C 1
ATOM 799 O O . PHE A 1 103 ? -1.798 41 7.863 1 98.81 103 PHE A O 1
ATOM 806 N N . ALA A 1 104 ? -1.717 39 8.781 1 98.88 104 ALA A N 1
ATOM 807 C CA . ALA A 1 104 ? -1.243 38.344 7.57 1 98.88 104 ALA A CA 1
ATOM 808 C C . ALA A 1 104 ? -1.958 37.031 7.352 1 98.88 104 ALA A C 1
ATOM 810 O O . ALA A 1 104 ? -2.205 36.281 8.305 1 98.88 104 ALA A O 1
ATOM 811 N N . PHE A 1 105 ? -2.361 36.75 6.164 1 98.94 105 PHE A N 1
ATOM 812 C CA . PHE A 1 105 ? -2.943 35.5 5.695 1 98.94 105 PHE A CA 1
ATOM 813 C C . PHE A 1 105 ? -2.037 34.844 4.668 1 98.94 105 PHE A C 1
ATOM 815 O O . PHE A 1 105 ? -1.916 35.312 3.537 1 98.94 105 PHE A O 1
ATOM 822 N N . LEU A 1 106 ? -1.417 33.75 5.059 1 98.94 106 LEU A N 1
ATOM 823 C CA . LEU A 1 106 ? -0.306 33.156 4.305 1 98.94 106 LEU A CA 1
ATOM 824 C C . LEU A 1 106 ? -0.79 32.062 3.389 1 98.94 106 LEU A C 1
ATOM 826 O O . LEU A 1 106 ? -1.811 31.422 3.662 1 98.94 106 LEU A O 1
ATOM 830 N N . VAL A 1 107 ? -0.087 31.844 2.289 1 98.81 107 VAL A N 1
ATOM 831 C CA . VAL A 1 107 ? -0.393 30.781 1.337 1 98.81 107 VAL A CA 1
ATOM 832 C C . VAL A 1 107 ? 0.5 29.578 1.605 1 98.81 107 VAL A C 1
ATOM 834 O O . VAL A 1 107 ? 1.552 29.703 2.236 1 98.81 107 VAL A O 1
ATOM 837 N N . ASP A 1 108 ? 0.075 28.406 1.245 1 98.44 108 ASP A N 1
ATOM 838 C CA . ASP A 1 108 ? 0.877 27.203 1.046 1 98.44 108 ASP A CA 1
ATOM 839 C C . ASP A 1 108 ? 1.402 26.656 2.377 1 98.44 108 ASP A C 1
ATOM 841 O O . ASP A 1 108 ? 2.557 26.234 2.469 1 98.44 108 ASP A O 1
ATOM 845 N N . GLU A 1 109 ? 0.64 26.781 3.42 1 98.06 109 GLU A N 1
ATOM 846 C CA . GLU A 1 109 ? 1.044 26.219 4.707 1 98.06 109 GLU A CA 1
ATOM 847 C C . GLU A 1 109 ? 0.936 24.703 4.699 1 98.06 109 GLU A C 1
ATOM 849 O O . GLU A 1 109 ? 1.789 24.016 5.262 1 98.06 109 GLU A O 1
ATOM 854 N N . GLU A 1 110 ? -0.002 24.094 4.121 1 96.81 110 GLU A N 1
ATOM 855 C CA . GLU A 1 110 ? -0.313 22.672 4.188 1 96.81 110 GLU A CA 1
ATOM 856 C C . GLU A 1 110 ? 0.664 21.859 3.348 1 96.81 110 GLU A C 1
ATOM 858 O O . GLU A 1 110 ? 0.649 20.625 3.393 1 96.81 110 GLU A O 1
ATOM 863 N N . GLU A 1 111 ? 1.482 22.484 2.566 1 93.69 111 GLU A N 1
ATOM 864 C CA . GLU A 1 111 ? 2.453 21.797 1.72 1 93.69 111 GLU A CA 1
ATOM 865 C C . GLU A 1 111 ? 3.865 22.328 1.956 1 93.69 111 GLU A C 1
ATOM 867 O O . GLU A 1 111 ? 4.488 22.016 2.971 1 93.69 111 GLU A O 1
ATOM 872 N N . GLY A 1 112 ? 4.312 23.406 1.384 1 91.19 112 GLY A N 1
ATOM 873 C CA . GLY A 1 112 ? 5.711 23.797 1.361 1 91.19 112 GLY A CA 1
ATOM 874 C C . GLY A 1 112 ? 6.039 24.891 2.369 1 91.19 112 GLY A C 1
ATOM 875 O O . GLY A 1 112 ? 7.203 25.078 2.734 1 91.19 112 GLY A O 1
ATOM 876 N N . GLY A 1 113 ? 5.055 25.609 2.803 1 97 113 GLY A N 1
ATOM 877 C CA . GLY A 1 113 ? 5.309 26.719 3.719 1 97 113 GLY A CA 1
ATOM 878 C C . GLY A 1 113 ? 6.004 27.891 3.059 1 97 113 GLY A C 1
ATOM 879 O O . GLY A 1 113 ? 6.727 28.641 3.719 1 97 113 GLY A O 1
ATOM 880 N N . THR A 1 114 ? 5.82 28.031 1.728 1 97.94 114 THR A N 1
ATOM 881 C CA . THR A 1 114 ? 6.527 29.062 0.986 1 97.94 114 THR A CA 1
ATOM 882 C C . THR A 1 114 ? 6.031 30.453 1.385 1 97.94 114 THR A C 1
ATOM 884 O O . THR A 1 114 ? 6.797 31.422 1.363 1 97.94 114 THR A O 1
ATOM 887 N N . GLY A 1 115 ? 4.781 30.578 1.713 1 98.75 115 GLY A N 1
ATOM 888 C CA . GLY A 1 115 ? 4.234 31.844 2.166 1 98.75 115 GLY A CA 1
ATOM 889 C C . GLY A 1 115 ? 4.941 32.406 3.393 1 98.75 115 GLY A C 1
ATOM 890 O O . GLY A 1 115 ? 5.359 33.562 3.408 1 98.75 115 GLY A O 1
ATOM 891 N N . SER A 1 116 ? 5.094 31.531 4.395 1 98.75 116 SER A N 1
ATOM 892 C CA . SER A 1 116 ? 5.711 31.984 5.633 1 98.75 116 SER A CA 1
ATOM 893 C C . SER A 1 116 ? 7.215 32.188 5.461 1 98.75 116 SER A C 1
ATOM 895 O O . SER A 1 116 ? 7.805 33.062 6.105 1 98.75 116 SER A O 1
ATOM 897 N N . LYS A 1 117 ? 7.855 31.406 4.586 1 98.56 117 LYS A N 1
ATOM 898 C CA . LYS A 1 117 ? 9.273 31.609 4.297 1 98.56 117 LYS A CA 1
ATOM 899 C C . LYS A 1 117 ? 9.516 33 3.732 1 98.56 117 LYS A C 1
ATOM 901 O O . LYS A 1 117 ? 10.438 33.719 4.168 1 98.56 117 LYS A O 1
ATOM 906 N N . HIS A 1 118 ? 8.711 33.344 2.77 1 98.75 118 HIS A N 1
ATOM 907 C CA . HIS A 1 118 ? 8.797 34.688 2.176 1 98.75 118 HIS A CA 1
ATOM 908 C C . HIS A 1 118 ? 8.484 35.75 3.201 1 98.75 118 HIS A C 1
ATOM 910 O O . HIS A 1 118 ? 9.203 36.75 3.311 1 98.75 118 HIS A O 1
ATOM 916 N N . PHE A 1 119 ? 7.434 35.594 3.924 1 98.81 119 PHE A N 1
ATOM 917 C CA . PHE A 1 119 ? 6.957 36.562 4.887 1 98.81 119 PHE A CA 1
ATOM 918 C C . PHE A 1 119 ? 8.023 36.844 5.945 1 98.81 119 PHE A C 1
ATOM 920 O O . PHE A 1 119 ? 8.297 38 6.266 1 98.81 119 PHE A O 1
ATOM 927 N N . ALA A 1 120 ? 8.609 35.812 6.465 1 98.75 120 ALA A N 1
ATOM 928 C CA . ALA A 1 120 ? 9.594 35.906 7.543 1 98.75 120 ALA A CA 1
ATOM 929 C C . ALA A 1 120 ? 10.789 36.75 7.121 1 98.75 120 ALA A C 1
ATOM 931 O O . ALA A 1 120 ? 11.406 37.438 7.949 1 98.75 120 ALA A O 1
ATOM 932 N N . ARG A 1 121 ? 11.078 36.75 5.863 1 98.19 121 ARG A N 1
ATOM 933 C CA . ARG A 1 121 ? 12.266 37.406 5.348 1 98.19 121 ARG A CA 1
ATOM 934 C C . ARG A 1 121 ? 11.953 38.875 5.004 1 98.19 121 ARG A C 1
ATOM 936 O O . ARG A 1 121 ? 12.852 39.719 4.98 1 98.19 121 ARG A O 1
ATOM 943 N N . ASN A 1 122 ? 10.719 39.219 4.75 1 98.38 122 ASN A N 1
ATOM 944 C CA . ASN A 1 122 ? 10.391 40.5 4.168 1 98.38 122 ASN A CA 1
ATOM 945 C C . ASN A 1 122 ? 9.656 41.406 5.16 1 98.38 122 ASN A C 1
ATOM 947 O O . ASN A 1 122 ? 9.461 42.594 4.91 1 98.38 122 ASN A O 1
ATOM 951 N N . TYR A 1 123 ? 9.258 40.844 6.238 1 98.19 123 TYR A N 1
ATOM 952 C CA . TYR A 1 123 ? 8.586 41.594 7.293 1 98.19 123 TYR A CA 1
ATOM 953 C C . TYR A 1 123 ? 9.266 41.375 8.641 1 98.19 123 TYR A C 1
ATOM 955 O O . TYR A 1 123 ? 10.242 40.625 8.734 1 98.19 123 TYR A O 1
ATOM 963 N N . SER A 1 124 ? 8.867 42.125 9.648 1 96.88 124 SER A N 1
ATOM 964 C CA . SER A 1 124 ? 9.445 42 10.984 1 96.88 124 SER A CA 1
ATOM 965 C C . SER A 1 124 ? 8.398 42.281 12.062 1 96.88 124 SER A C 1
ATOM 967 O O . SER A 1 124 ? 7.355 42.875 11.789 1 96.88 124 SER A O 1
ATOM 969 N N . GLY A 1 125 ? 8.641 41.781 13.258 1 96.81 125 GLY A N 1
ATOM 970 C CA . GLY A 1 125 ? 7.777 41.969 14.414 1 96.81 125 GLY A CA 1
ATOM 971 C C . GLY A 1 125 ? 7.629 40.75 15.281 1 96.81 125 GLY A C 1
ATOM 972 O O . GLY A 1 125 ? 8.516 39.906 15.312 1 96.81 125 GLY A O 1
ATOM 973 N N . ARG A 1 126 ? 6.598 40.75 16.109 1 98.31 126 ARG A N 1
ATOM 974 C CA . ARG A 1 126 ? 6.133 39.625 16.922 1 98.31 126 ARG A CA 1
ATOM 975 C C . ARG A 1 126 ? 4.84 39.062 16.359 1 98.31 126 ARG A C 1
ATOM 977 O O . ARG A 1 126 ? 4.078 39.75 15.695 1 98.31 126 ARG A O 1
ATOM 984 N N . ALA A 1 127 ? 4.723 37.781 16.594 1 98.75 127 ALA A N 1
ATOM 985 C CA . ALA A 1 127 ? 3.555 37.219 15.93 1 98.75 127 ALA A CA 1
ATOM 986 C C . ALA A 1 127 ? 2.844 36.188 16.828 1 98.75 127 ALA A C 1
ATOM 988 O O . ALA A 1 127 ? 3.492 35.406 17.516 1 98.75 127 ALA A O 1
ATOM 989 N N . VAL A 1 128 ? 1.59 36.25 16.844 1 98.88 128 VAL A N 1
ATOM 990 C CA . VAL A 1 128 ? 0.729 35.125 17.234 1 98.88 128 VAL A CA 1
ATOM 991 C C . VAL A 1 128 ? 0.287 34.375 16 1 98.88 128 VAL A C 1
ATOM 993 O O . VAL A 1 128 ? -0.515 34.875 15.203 1 98.88 128 VAL A O 1
ATOM 996 N N . VAL A 1 129 ? 0.846 33.219 15.805 1 98.94 129 VAL A N 1
ATOM 997 C CA . VAL A 1 129 ? 0.445 32.344 14.695 1 98.94 129 VAL A CA 1
ATOM 998 C C . VAL A 1 129 ? -0.788 31.531 15.094 1 98.94 129 VAL A C 1
ATOM 1000 O O . VAL A 1 129 ? -0.742 30.75 16.047 1 98.94 129 VAL A O 1
ATOM 1003 N N . MET A 1 130 ? -1.86 31.719 14.367 1 98.94 130 MET A N 1
ATOM 1004 C CA . MET A 1 130 ? -3.131 31.125 14.773 1 98.94 130 MET A CA 1
ATOM 1005 C C . MET A 1 130 ? -3.303 29.75 14.148 1 98.94 130 MET A C 1
ATOM 1007 O O . MET A 1 130 ? -3.389 29.609 12.93 1 98.94 130 MET A O 1
ATOM 1011 N N . GLU A 1 131 ? -3.332 28.766 14.938 1 98.75 131 GLU A N 1
ATOM 1012 C CA . GLU A 1 131 ? -3.488 27.344 14.641 1 98.75 131 GLU A CA 1
ATOM 1013 C C . GLU A 1 131 ? -4.441 26.672 15.625 1 98.75 131 GLU A C 1
ATOM 1015 O O . GLU A 1 131 ? -4.758 27.234 16.672 1 98.75 131 GLU A O 1
ATOM 1020 N N . PRO A 1 132 ? -4.914 25.516 15.297 1 98.75 132 PRO A N 1
ATOM 1021 C CA . PRO A 1 132 ? -5.816 24.844 16.234 1 98.75 132 PRO A CA 1
ATOM 1022 C C . PRO A 1 132 ? -5.102 24.359 17.5 1 98.75 132 PRO A C 1
ATOM 1024 O O . PRO A 1 132 ? -4.531 23.266 17.516 1 98.75 132 PRO A O 1
ATOM 1027 N N . THR A 1 133 ? -5.242 25.125 18.578 1 98.62 133 THR A N 1
ATOM 1028 C CA . THR A 1 133 ? -4.625 24.812 19.859 1 98.62 133 THR A CA 1
ATOM 1029 C C . THR A 1 133 ? -5.68 24.734 20.953 1 98.62 133 THR A C 1
ATOM 1031 O O . THR A 1 133 ? -5.371 24.922 22.141 1 98.62 133 THR A O 1
ATOM 1034 N N . GLU A 1 134 ? -6.941 24.656 20.578 1 98.19 134 GLU A N 1
ATOM 1035 C CA . GLU A 1 134 ? -8.047 24.625 21.531 1 98.19 134 GLU A CA 1
ATOM 1036 C C . GLU A 1 134 ? -8.039 25.859 22.438 1 98.19 134 GLU A C 1
ATOM 1038 O O . GLU A 1 134 ? -8.312 25.781 23.625 1 98.19 134 GLU A O 1
ATOM 1043 N N . MET A 1 135 ? -7.621 26.969 21.922 1 98.62 135 MET A N 1
ATOM 1044 C CA . MET A 1 135 ? -7.594 28.266 22.594 1 98.62 135 MET A CA 1
ATOM 1045 C C . MET A 1 135 ? -6.527 28.281 23.688 1 98.62 135 MET A C 1
ATOM 1047 O O . MET A 1 135 ? -6.594 29.094 24.609 1 98.62 135 MET A O 1
ATOM 1051 N N . LYS A 1 136 ? -5.586 27.375 23.641 1 98.75 136 LYS A N 1
ATOM 1052 C CA . LYS A 1 136 ? -4.457 27.359 24.562 1 98.75 136 LYS A CA 1
ATOM 1053 C C . LYS A 1 136 ? -3.193 27.906 23.906 1 98.75 136 LYS A C 1
ATOM 1055 O O . LYS A 1 136 ? -2.998 27.734 22.688 1 98.75 136 LYS A O 1
ATOM 1060 N N . LEU A 1 137 ? -2.402 28.531 24.672 1 98.56 137 LEU A N 1
ATOM 1061 C CA . LEU A 1 137 ? -1.159 29.078 24.156 1 98.56 137 LEU A CA 1
ATOM 1062 C C . LEU A 1 137 ? -0.063 28.031 24.125 1 98.56 137 LEU A C 1
ATOM 1064 O O . LEU A 1 137 ? 0.247 27.422 25.156 1 98.56 137 LEU A O 1
ATOM 1068 N N . ALA A 1 138 ? 0.531 27.812 22.969 1 98.69 138 ALA A N 1
ATOM 1069 C CA . ALA A 1 138 ? 1.567 26.797 22.859 1 98.69 138 ALA A CA 1
ATOM 1070 C C . ALA A 1 138 ? 2.869 27.25 23.5 1 98.69 138 ALA A C 1
ATOM 1072 O O . ALA A 1 138 ? 3.283 28.406 23.328 1 98.69 138 ALA A O 1
ATOM 1073 N N . GLU A 1 139 ? 3.492 26.375 24.25 1 98.25 139 GLU A N 1
ATOM 1074 C CA . GLU A 1 139 ? 4.793 26.656 24.844 1 98.25 139 GLU A CA 1
ATOM 1075 C C . GLU A 1 139 ? 5.926 26.328 23.875 1 98.25 139 GLU A C 1
ATOM 1077 O O . GLU A 1 139 ? 7.012 26.906 23.969 1 98.25 139 GLU A O 1
ATOM 1082 N N . LYS A 1 140 ? 5.656 25.391 23.062 1 98.56 140 LYS A N 1
ATOM 1083 C CA . LYS A 1 140 ? 6.613 24.953 22.047 1 98.56 140 LYS A CA 1
ATOM 1084 C C . LYS A 1 140 ? 5.902 24.25 20.891 1 98.56 140 LYS A C 1
ATOM 1086 O O . LYS A 1 140 ? 4.727 23.906 21 1 98.56 140 LYS A O 1
ATOM 1091 N N . GLN A 1 141 ? 6.512 24.156 19.766 1 98.62 141 GLN A N 1
ATOM 1092 C CA . GLN A 1 141 ? 6.191 23.312 18.625 1 98.62 141 GLN A CA 1
ATOM 1093 C C . GLN A 1 141 ? 7.215 22.188 18.469 1 98.62 141 GLN A C 1
ATOM 1095 O O . GLN A 1 141 ? 8.422 22.453 18.422 1 98.62 141 GLN A O 1
ATOM 1100 N N . LEU A 1 142 ? 6.75 20.984 18.422 1 97.94 142 LEU A N 1
ATOM 1101 C CA . LEU A 1 142 ? 7.645 19.828 18.344 1 97.94 142 LEU A CA 1
ATOM 1102 C C . LEU A 1 142 ? 8.273 19.734 16.953 1 97.94 142 LEU A C 1
ATOM 1104 O O . LEU A 1 142 ? 7.777 20.344 16 1 97.94 142 LEU A O 1
ATOM 1108 N N . GLY A 1 143 ? 9.461 19.062 16.938 1 97.38 143 GLY A N 1
ATOM 1109 C CA . GLY A 1 143 ? 10.094 18.75 15.664 1 97.38 143 GLY A CA 1
ATOM 1110 C C . GLY A 1 143 ? 9.406 17.641 14.906 1 97.38 143 GLY A C 1
ATOM 1111 O O . GLY A 1 143 ? 8.633 16.859 15.484 1 97.38 143 GLY A O 1
ATOM 1112 N N . SER A 1 144 ? 9.609 17.578 13.625 1 97.12 144 SER A N 1
ATOM 1113 C CA . SER A 1 144 ? 9.016 16.547 12.797 1 97.12 144 SER A CA 1
ATOM 1114 C C . SER A 1 144 ? 9.945 16.141 11.656 1 97.12 144 SER A C 1
ATOM 1116 O O . SER A 1 144 ? 10.828 16.922 11.266 1 97.12 144 SER A O 1
ATOM 1118 N N . ALA A 1 145 ? 9.836 14.969 11.195 1 97.06 145 ALA A N 1
ATOM 1119 C CA . ALA A 1 145 ? 10.562 14.461 10.031 1 97.06 145 ALA A CA 1
ATOM 1120 C C . ALA A 1 145 ? 9.719 13.445 9.266 1 97.06 145 ALA A C 1
ATOM 1122 O O . ALA A 1 145 ? 9.016 12.633 9.867 1 97.06 145 ALA A O 1
ATOM 1123 N N . GLU A 1 146 ? 9.797 13.531 8.016 1 97.12 146 GLU A N 1
ATOM 1124 C CA . GLU A 1 146 ? 9.148 12.547 7.145 1 97.12 146 GLU A CA 1
ATOM 1125 C C . GLU A 1 146 ? 10.18 11.773 6.328 1 97.12 146 GLU A C 1
ATOM 1127 O O . GLU A 1 146 ? 11.102 12.359 5.754 1 97.12 146 GLU A O 1
ATOM 1132 N N . VAL A 1 147 ? 10.023 10.469 6.324 1 98.06 147 VAL A N 1
ATOM 1133 C CA . VAL A 1 147 ? 10.953 9.617 5.586 1 98.06 147 VAL A CA 1
ATOM 1134 C C . VAL A 1 147 ? 10.18 8.586 4.773 1 98.06 147 VAL A C 1
ATOM 1136 O O . VAL A 1 147 ? 9.148 8.086 5.219 1 98.06 147 VAL A O 1
ATOM 1139 N N . VAL A 1 148 ? 10.609 8.336 3.582 1 98.56 148 VAL A N 1
ATOM 1140 C CA . VAL A 1 148 ? 10.125 7.223 2.77 1 98.56 148 VAL A CA 1
ATOM 1141 C C . VAL A 1 148 ? 11.148 6.086 2.791 1 98.56 148 VAL A C 1
ATOM 1143 O O . VAL A 1 148 ? 12.336 6.309 2.555 1 98.56 148 VAL A O 1
ATOM 1146 N N . LEU A 1 149 ? 10.672 4.926 3.121 1 98.75 149 LEU A N 1
ATOM 1147 C CA . LEU A 1 149 ? 11.492 3.719 3.129 1 98.75 149 LEU A CA 1
ATOM 1148 C C . LEU A 1 149 ? 11.078 2.77 2.01 1 98.75 149 LEU A C 1
ATOM 1150 O O . LEU A 1 149 ? 9.883 2.588 1.76 1 98.75 149 LEU A O 1
ATOM 1154 N N . GLU A 1 150 ? 12.008 2.266 1.305 1 98.81 150 GLU A N 1
ATOM 1155 C CA . GLU A 1 150 ? 11.789 1.22 0.309 1 98.81 150 GLU A CA 1
ATOM 1156 C C . GLU A 1 150 ? 12.477 -0.08 0.718 1 98.81 150 GLU A C 1
ATOM 1158 O O . GLU A 1 150 ? 13.695 -0.217 0.577 1 98.81 150 GLU A O 1
ATOM 1163 N N . PHE A 1 151 ? 11.727 -0.995 1.155 1 98.88 151 PHE A N 1
ATOM 1164 C CA . PHE A 1 151 ? 12.25 -2.309 1.509 1 98.88 151 PHE A CA 1
ATOM 1165 C C . PHE A 1 151 ? 12.367 -3.195 0.274 1 98.88 151 PHE A C 1
ATOM 1167 O O . PHE A 1 151 ? 11.484 -3.189 -0.586 1 98.88 151 PHE A O 1
ATOM 1174 N N . ARG A 1 152 ? 13.484 -3.873 0.172 1 98.56 152 ARG A N 1
ATOM 1175 C CA . ARG A 1 152 ? 13.734 -4.785 -0.938 1 98.56 152 ARG A CA 1
ATOM 1176 C C . ARG A 1 152 ? 13.797 -6.23 -0.452 1 98.56 152 ARG A C 1
ATOM 1178 O O . ARG A 1 152 ? 14.359 -6.508 0.61 1 98.56 152 ARG A O 1
ATOM 1185 N N . GLY A 1 153 ? 13.164 -7.062 -1.201 1 98.06 153 GLY A N 1
ATOM 1186 C CA . GLY A 1 153 ? 13.211 -8.492 -0.949 1 98.06 153 GLY A CA 1
ATOM 1187 C C . GLY A 1 153 ? 13.664 -9.297 -2.154 1 98.06 153 GLY A C 1
ATOM 1188 O O . GLY A 1 153 ? 14.414 -8.805 -2.992 1 98.06 153 GLY A O 1
ATOM 1189 N N . VAL A 1 154 ? 13.375 -10.594 -2.102 1 97.88 154 VAL A N 1
ATOM 1190 C CA . VAL A 1 154 ? 13.664 -11.531 -3.184 1 97.88 154 VAL A CA 1
ATOM 1191 C C . VAL A 1 154 ? 12.391 -12.281 -3.572 1 97.88 154 VAL A C 1
ATOM 1193 O O . VAL A 1 154 ? 11.789 -12.961 -2.74 1 97.88 154 VAL A O 1
ATOM 1196 N N . SER A 1 155 ? 12 -12.109 -4.809 1 97.5 155 SER A N 1
ATOM 1197 C CA . SER A 1 155 ? 10.75 -12.703 -5.266 1 97.5 155 SER A CA 1
ATOM 1198 C C . SER A 1 155 ? 10.852 -14.219 -5.371 1 97.5 155 SER A C 1
ATOM 1200 O O . SER A 1 155 ? 11.945 -14.758 -5.559 1 97.5 155 SER A O 1
ATOM 1202 N N . ALA A 1 156 ? 9.82 -14.914 -5.234 1 97.81 156 ALA A N 1
ATOM 1203 C CA . ALA A 1 156 ? 9.555 -16.328 -5.461 1 97.81 156 ALA A CA 1
ATOM 1204 C C . ALA A 1 156 ? 8.094 -16.562 -5.84 1 97.81 156 ALA A C 1
ATOM 1206 O O . ALA A 1 156 ? 7.27 -15.648 -5.758 1 97.81 156 ALA A O 1
ATOM 1207 N N . HIS A 1 157 ? 7.855 -17.688 -6.355 1 97.88 157 HIS A N 1
ATOM 1208 C CA . HIS A 1 157 ? 6.465 -18.016 -6.637 1 97.88 157 HIS A CA 1
ATOM 1209 C C . HIS A 1 157 ? 5.59 -17.828 -5.406 1 97.88 157 HIS A C 1
ATOM 1211 O O . HIS A 1 157 ? 6.012 -18.109 -4.285 1 97.88 157 HIS A O 1
ATOM 1217 N N . GLY A 1 158 ? 4.367 -17.406 -5.637 1 96.75 158 GLY A N 1
ATOM 1218 C CA . GLY A 1 158 ? 3.469 -17.016 -4.562 1 96.75 158 GLY A CA 1
ATOM 1219 C C . GLY A 1 158 ? 3.143 -18.156 -3.611 1 96.75 158 GLY A C 1
ATOM 1220 O O . GLY A 1 158 ? 2.785 -17.922 -2.457 1 96.75 158 GLY A O 1
ATOM 1221 N N . ALA A 1 159 ? 3.273 -19.391 -4.039 1 95.75 159 ALA A N 1
ATOM 1222 C CA . ALA A 1 159 ? 2.951 -20.547 -3.223 1 95.75 159 ALA A CA 1
ATOM 1223 C C . ALA A 1 159 ? 4.039 -20.812 -2.188 1 95.75 159 ALA A C 1
ATOM 1225 O O . ALA A 1 159 ? 3.838 -21.594 -1.249 1 95.75 159 ALA A O 1
ATOM 1226 N N . TYR A 1 160 ? 5.172 -20.25 -2.396 1 96.19 160 TYR A N 1
ATOM 1227 C CA . TYR A 1 160 ? 6.277 -20.453 -1.464 1 96.19 160 TYR A CA 1
ATOM 1228 C C . TYR A 1 160 ? 6.203 -19.453 -0.312 1 96.19 160 TYR A C 1
ATOM 1230 O O . TYR A 1 160 ? 6.965 -18.484 -0.27 1 96.19 160 TYR A O 1
ATOM 1238 N N . TRP A 1 161 ? 5.43 -19.766 0.664 1 93.44 161 TRP A N 1
ATOM 1239 C CA . TRP A 1 161 ? 5.141 -18.875 1.781 1 93.44 161 TRP A CA 1
ATOM 1240 C C . TRP A 1 161 ? 6.418 -18.5 2.525 1 93.44 161 TRP A C 1
ATOM 1242 O O . TRP A 1 161 ? 6.469 -17.469 3.207 1 93.44 161 TRP A O 1
ATOM 1252 N N . ASN A 1 162 ? 7.453 -19.281 2.459 1 92.5 162 ASN A N 1
ATOM 1253 C CA . ASN A 1 162 ? 8.734 -19.031 3.119 1 92.5 162 ASN A CA 1
ATOM 1254 C C . ASN A 1 162 ? 9.867 -18.875 2.107 1 92.5 162 ASN A C 1
ATOM 1256 O O . ASN A 1 162 ? 11.039 -18.984 2.467 1 92.5 162 ASN A O 1
ATOM 1260 N N . GLY A 1 163 ? 9.477 -18.781 0.866 1 93.5 163 GLY A N 1
ATOM 1261 C CA . GLY A 1 163 ? 10.469 -18.609 -0.183 1 93.5 163 GLY A CA 1
ATOM 1262 C C . GLY A 1 163 ? 10.867 -17.156 -0.402 1 93.5 163 GLY A C 1
ATOM 1263 O O . GLY A 1 163 ? 10.094 -16.25 -0.099 1 93.5 163 GLY A O 1
ATOM 1264 N N . GLY A 1 164 ? 12.047 -16.984 -0.912 1 96.44 164 GLY A N 1
ATOM 1265 C CA . GLY A 1 164 ? 12.516 -15.633 -1.142 1 96.44 164 GLY A CA 1
ATOM 1266 C C . GLY A 1 164 ? 12.586 -14.805 0.126 1 96.44 164 GLY A C 1
ATOM 1267 O O . GLY A 1 164 ? 12.977 -15.305 1.182 1 96.44 164 GLY A O 1
ATOM 1268 N N . VAL A 1 165 ? 12.398 -13.555 0.006 1 97.94 165 VAL A N 1
ATOM 1269 C CA . VAL A 1 165 ? 12.281 -12.57 1.077 1 97.94 165 VAL A CA 1
ATOM 1270 C C . VAL A 1 165 ? 11.102 -11.641 0.795 1 97.94 165 VAL A C 1
ATOM 1272 O O . VAL A 1 165 ? 11.164 -10.812 -0.122 1 97.94 165 VAL A O 1
ATOM 1275 N N . ASN A 1 166 ? 10.047 -11.766 1.534 1 98.5 166 ASN A N 1
ATOM 1276 C CA . ASN A 1 166 ? 8.867 -10.938 1.352 1 98.5 166 ASN A CA 1
ATOM 1277 C C . ASN A 1 166 ? 9.094 -9.516 1.867 1 98.5 166 ASN A C 1
ATOM 1279 O O . ASN A 1 166 ? 9.172 -9.297 3.078 1 98.5 166 ASN A O 1
ATOM 1283 N N . ALA A 1 167 ? 9.156 -8.586 0.978 1 98.75 167 ALA A N 1
ATOM 1284 C CA . ALA A 1 167 ? 9.484 -7.207 1.323 1 98.75 167 ALA A CA 1
ATOM 1285 C C . ALA A 1 167 ? 8.43 -6.598 2.234 1 98.75 167 ALA A C 1
ATOM 1287 O O . ALA A 1 167 ? 8.734 -5.77 3.092 1 98.75 167 ALA A O 1
ATOM 1288 N N . ILE A 1 168 ? 7.148 -6.965 2.035 1 98.88 168 ILE A N 1
ATOM 1289 C CA . ILE A 1 168 ? 6.066 -6.449 2.867 1 98.88 168 ILE A CA 1
ATOM 1290 C C . ILE A 1 168 ? 6.238 -6.941 4.301 1 98.88 168 ILE A C 1
ATOM 1292 O O . ILE A 1 168 ? 6.188 -6.148 5.246 1 98.88 168 ILE A O 1
ATOM 1296 N N . GLU A 1 169 ? 6.477 -8.234 4.457 1 98.56 169 GLU A N 1
ATOM 1297 C CA . GLU A 1 169 ? 6.656 -8.797 5.789 1 98.56 169 GLU A CA 1
ATOM 1298 C C . GLU A 1 169 ? 7.906 -8.234 6.461 1 98.56 169 GLU A C 1
ATOM 1300 O O . GLU A 1 169 ? 7.914 -8 7.672 1 98.56 169 GLU A O 1
ATOM 1305 N N . LEU A 1 170 ? 8.953 -8.055 5.656 1 98.62 170 LEU A N 1
ATOM 1306 C CA . LEU A 1 170 ? 10.164 -7.406 6.168 1 98.62 170 LEU A CA 1
ATOM 1307 C C . LEU A 1 170 ? 9.844 -6.008 6.695 1 98.62 170 LEU A C 1
ATOM 1309 O O . LEU A 1 170 ? 10.273 -5.645 7.789 1 98.62 170 LEU A O 1
ATOM 1313 N N . ALA A 1 171 ? 9.094 -5.242 5.938 1 98.88 171 ALA A N 1
ATOM 1314 C CA . ALA A 1 171 ? 8.695 -3.898 6.344 1 98.88 171 ALA A CA 1
ATOM 1315 C C . ALA A 1 171 ? 7.895 -3.936 7.648 1 98.88 171 ALA A C 1
ATOM 1317 O O . ALA A 1 171 ? 8.156 -3.15 8.562 1 98.88 171 ALA A O 1
ATOM 1318 N N . MET A 1 172 ? 6.93 -4.875 7.734 1 98.81 172 MET A N 1
ATOM 1319 C CA . MET A 1 172 ? 6.102 -4.996 8.93 1 98.81 172 MET A CA 1
ATOM 1320 C C . MET A 1 172 ? 6.965 -5.215 10.172 1 98.81 172 MET A C 1
ATOM 1322 O O . MET A 1 172 ? 6.793 -4.531 11.18 1 98.81 172 MET A O 1
ATOM 1326 N N . ARG A 1 173 ? 7.91 -6.145 10.086 1 98.5 173 ARG A N 1
ATOM 1327 C CA . ARG A 1 173 ? 8.75 -6.488 11.227 1 98.5 173 ARG A CA 1
ATOM 1328 C C . ARG A 1 173 ? 9.625 -5.309 11.641 1 98.5 173 ARG A C 1
ATOM 1330 O O . ARG A 1 173 ? 9.703 -4.969 12.828 1 98.5 173 ARG A O 1
ATOM 1337 N N . GLU A 1 174 ? 10.266 -4.68 10.688 1 98.62 174 GLU A N 1
ATOM 1338 C CA . GLU A 1 174 ? 11.203 -3.596 10.969 1 98.62 174 GLU A CA 1
ATOM 1339 C C . GLU A 1 174 ? 10.469 -2.377 11.531 1 98.62 174 GLU A C 1
ATOM 1341 O O . GLU A 1 174 ? 10.969 -1.714 12.445 1 98.62 174 GLU A O 1
ATOM 1346 N N . ILE A 1 175 ? 9.305 -2.041 11 1 98.62 175 ILE A N 1
ATOM 1347 C CA . ILE A 1 175 ? 8.555 -0.859 11.414 1 98.62 175 ILE A CA 1
ATOM 1348 C C . ILE A 1 175 ? 8.023 -1.054 12.828 1 98.62 175 ILE A C 1
ATOM 1350 O O . ILE A 1 175 ? 8.086 -0.139 13.656 1 98.62 175 ILE A O 1
ATOM 1354 N N . LEU A 1 176 ? 7.477 -2.244 13.117 1 98.19 176 LEU A N 1
ATOM 1355 C CA . LEU A 1 176 ? 6.961 -2.498 14.453 1 98.19 176 LEU A CA 1
ATOM 1356 C C . LEU A 1 176 ? 8.086 -2.471 15.484 1 98.19 176 LEU A C 1
ATOM 1358 O O . LEU A 1 176 ? 7.887 -2.016 16.609 1 98.19 176 LEU A O 1
ATOM 1362 N N . LYS A 1 177 ? 9.266 -2.965 15.109 1 97.81 177 LYS A N 1
ATOM 1363 C CA . LYS A 1 177 ? 10.43 -2.855 15.977 1 97.81 177 LYS A CA 1
ATOM 1364 C C . LYS A 1 177 ? 10.805 -1.396 16.219 1 97.81 177 LYS A C 1
ATOM 1366 O O . LYS A 1 177 ? 11.117 -1.007 17.344 1 97.81 177 LYS A O 1
ATOM 1371 N N . LEU A 1 178 ? 10.797 -0.607 15.188 1 97.44 178 LEU A N 1
ATOM 1372 C CA . LEU A 1 178 ? 11.141 0.809 15.258 1 97.44 178 LEU A CA 1
ATOM 1373 C C . LEU A 1 178 ? 10.172 1.56 16.172 1 97.44 178 LEU A C 1
ATOM 1375 O O . LEU A 1 178 ? 10.57 2.494 16.859 1 97.44 178 LEU A O 1
ATOM 1379 N N . LYS A 1 179 ? 8.898 1.12 16.172 1 96.69 179 LYS A N 1
ATOM 1380 C CA . LYS A 1 179 ? 7.836 1.764 16.938 1 96.69 179 LYS A CA 1
ATOM 1381 C C . LYS A 1 179 ? 8.109 1.678 18.438 1 96.69 179 LYS A C 1
ATOM 1383 O O . LYS A 1 179 ? 7.617 2.498 19.219 1 96.69 179 LYS A O 1
ATOM 1388 N N . GLU A 1 180 ? 8.898 0.722 18.875 1 95.94 180 GLU A N 1
ATOM 1389 C CA . GLU A 1 180 ? 9.219 0.535 20.281 1 95.94 180 GLU A CA 1
ATOM 1390 C C . GLU A 1 180 ? 10.164 1.627 20.781 1 95.94 180 GLU A C 1
ATOM 1392 O O . GLU A 1 180 ? 10.281 1.851 22 1 95.94 180 GLU A O 1
ATOM 1397 N N . LYS A 1 181 ? 10.82 2.385 19.891 1 95 181 LYS A N 1
ATOM 1398 C CA . LYS A 1 181 ? 11.906 3.27 20.312 1 95 181 LYS A CA 1
ATOM 1399 C C . LYS A 1 181 ? 11.617 4.715 19.906 1 95 181 LYS A C 1
ATOM 1401 O O . LYS A 1 181 ? 12.148 5.648 20.516 1 95 181 LYS A O 1
ATOM 1406 N N . TYR A 1 182 ? 10.75 4.867 18.891 1 95.31 182 TYR A N 1
ATOM 1407 C CA . TYR A 1 182 ? 10.578 6.203 18.328 1 95.31 182 TYR A CA 1
ATOM 1408 C C . TYR A 1 182 ? 9.094 6.543 18.188 1 95.31 182 TYR A C 1
ATOM 1410 O O . TYR A 1 182 ? 8.25 5.648 18.094 1 95.31 182 TYR A O 1
ATOM 1418 N N . ARG A 1 183 ? 8.836 7.895 18.219 1 95.81 183 ARG A N 1
ATOM 1419 C CA . ARG A 1 183 ? 7.48 8.391 18.016 1 95.81 183 ARG A CA 1
ATOM 1420 C C . ARG A 1 183 ? 7.234 8.719 16.547 1 95.81 183 ARG A C 1
ATOM 1422 O O . ARG A 1 183 ? 7.789 9.688 16.016 1 95.81 183 ARG A O 1
ATOM 1429 N N . PHE A 1 184 ? 6.453 7.93 15.891 1 97.44 184 PHE A N 1
ATOM 1430 C CA . PHE A 1 184 ? 6.082 8.211 14.516 1 97.44 184 PHE A CA 1
ATOM 1431 C C . PHE A 1 184 ? 4.773 7.523 14.148 1 97.44 184 PHE A C 1
ATOM 1433 O O . PHE A 1 184 ? 4.293 6.664 14.891 1 97.44 184 PHE A O 1
ATOM 1440 N N . SER A 1 185 ? 4.188 7.918 13.125 1 97.25 185 SER A N 1
ATOM 1441 C CA . SER A 1 185 ? 3.027 7.27 12.523 1 97.25 185 SER A CA 1
ATOM 1442 C C . SER A 1 185 ? 3.338 6.766 11.117 1 97.25 185 SER A C 1
ATOM 1444 O O . SER A 1 185 ? 4.133 7.375 10.398 1 97.25 185 SER A O 1
ATOM 1446 N N . VAL A 1 186 ? 2.807 5.582 10.797 1 98.5 186 VAL A N 1
ATOM 1447 C CA . VAL A 1 186 ? 2.846 5.133 9.414 1 98.5 186 VAL A CA 1
ATOM 1448 C C . VAL A 1 186 ? 1.779 5.867 8.602 1 98.5 186 VAL A C 1
ATOM 1450 O O . VAL A 1 186 ? 0.585 5.754 8.891 1 98.5 186 VAL A O 1
ATOM 1453 N N . GLN A 1 187 ? 2.219 6.574 7.578 1 98.38 187 GLN A N 1
ATOM 1454 C CA . GLN A 1 187 ? 1.308 7.43 6.828 1 98.38 187 GLN A CA 1
ATOM 1455 C C . GLN A 1 187 ? 0.797 6.723 5.574 1 98.38 187 GLN A C 1
ATOM 1457 O O . GLN A 1 187 ? -0.321 6.98 5.125 1 98.38 187 GLN A O 1
ATOM 1462 N N . GLU A 1 188 ? 1.643 5.902 5.012 1 98.69 188 GLU A N 1
ATOM 1463 C CA . GLU A 1 188 ? 1.32 5.195 3.777 1 98.69 188 GLU A CA 1
ATOM 1464 C C . GLU A 1 188 ? 2.141 3.914 3.646 1 98.69 188 GLU A C 1
ATOM 1466 O O . GLU A 1 188 ? 3.285 3.855 4.102 1 98.69 188 GLU A O 1
ATOM 1471 N N . ILE A 1 189 ? 1.579 2.928 2.998 1 98.88 189 ILE A N 1
ATOM 1472 C CA . ILE A 1 189 ? 2.299 1.7 2.676 1 98.88 189 ILE A CA 1
ATOM 1473 C C . ILE A 1 189 ? 1.79 1.138 1.351 1 98.88 189 ILE A C 1
ATOM 1475 O O . ILE A 1 189 ? 0.598 1.225 1.049 1 98.88 189 ILE A O 1
ATOM 1479 N N . SER A 1 190 ? 2.607 0.657 0.557 1 98.75 190 SER A N 1
ATOM 1480 C CA . SER A 1 190 ? 2.24 -0.017 -0.684 1 98.75 190 SER A CA 1
ATOM 1481 C C . SER A 1 190 ? 3.283 -1.061 -1.075 1 98.75 190 SER A C 1
ATOM 1483 O O . SER A 1 190 ? 4.484 -0.797 -1.015 1 98.75 190 SER A O 1
ATOM 1485 N N . GLY A 1 191 ? 2.824 -2.215 -1.394 1 98.62 191 GLY A N 1
ATOM 1486 C CA . GLY A 1 191 ? 3.707 -3.279 -1.841 1 98.62 191 GLY A CA 1
ATOM 1487 C C . GLY A 1 191 ? 2.965 -4.457 -2.447 1 98.62 191 GLY A C 1
ATOM 1488 O O . GLY A 1 191 ? 1.805 -4.699 -2.113 1 98.62 191 GLY A O 1
ATOM 1489 N N . GLY A 1 192 ? 3.641 -5.156 -3.367 1 97.12 192 GLY A N 1
ATOM 1490 C CA . GLY A 1 192 ? 3.096 -6.352 -3.986 1 97.12 192 GLY A CA 1
ATOM 1491 C C . GLY A 1 192 ? 2.344 -6.066 -5.273 1 97.12 192 GLY A C 1
ATOM 1492 O O . GLY A 1 192 ? 2.381 -4.945 -5.785 1 97.12 192 GLY A O 1
ATOM 1493 N N . SER A 1 193 ? 1.851 -7.129 -5.895 1 92.06 193 SER A N 1
ATOM 1494 C CA . SER A 1 193 ? 1.124 -7.059 -7.16 1 92.06 193 SER A CA 1
ATOM 1495 C C . SER A 1 193 ? 0.166 -8.234 -7.312 1 92.06 193 SER A C 1
ATOM 1497 O O . SER A 1 193 ? -0.002 -9.031 -6.383 1 92.06 193 SER A O 1
ATOM 1499 N N . ASP A 1 194 ? -0.452 -8.281 -8.445 1 89.5 194 ASP A N 1
ATOM 1500 C CA . ASP A 1 194 ? -1.403 -9.352 -8.719 1 89.5 194 ASP A CA 1
ATOM 1501 C C . ASP A 1 194 ? -0.719 -10.531 -9.406 1 89.5 194 ASP A C 1
ATOM 1503 O O . ASP A 1 194 ? -1.387 -11.406 -9.961 1 89.5 194 ASP A O 1
ATOM 1507 N N . LEU A 1 195 ? 0.558 -10.68 -9.422 1 90.38 195 LEU A N 1
ATOM 1508 C CA . LEU A 1 195 ? 1.313 -11.711 -10.117 1 90.38 195 LEU A CA 1
ATOM 1509 C C . LEU A 1 195 ? 1.334 -13.008 -9.312 1 90.38 195 LEU A C 1
ATOM 1511 O O . LEU A 1 195 ? 1.767 -14.047 -9.82 1 90.38 195 LEU A O 1
ATOM 1515 N N . TYR A 1 196 ? 0.778 -13.086 -8.18 1 94.06 196 TYR A N 1
ATOM 1516 C CA . TYR A 1 196 ? 0.888 -14.227 -7.289 1 94.06 196 TYR A CA 1
ATOM 1517 C C . TYR A 1 196 ? 2.344 -14.641 -7.105 1 94.06 196 TYR A C 1
ATOM 1519 O O . TYR A 1 196 ? 2.703 -15.797 -7.348 1 94.06 196 TYR A O 1
ATOM 1527 N N . ALA A 1 197 ? 3.146 -13.734 -6.691 1 97.12 197 ALA A N 1
ATOM 1528 C CA . ALA A 1 197 ? 4.566 -13.859 -6.387 1 97.12 197 ALA A CA 1
ATOM 1529 C C . ALA A 1 197 ? 4.91 -13.148 -5.078 1 97.12 197 ALA A C 1
ATOM 1531 O O . ALA A 1 197 ? 4.234 -12.195 -4.688 1 97.12 197 ALA A O 1
ATOM 1532 N N . ILE A 1 198 ? 5.934 -13.633 -4.406 1 98.12 198 ILE A N 1
ATOM 1533 C CA . ILE A 1 198 ? 6.422 -12.984 -3.197 1 98.12 198 ILE A CA 1
ATOM 1534 C C . ILE A 1 198 ? 6.906 -11.57 -3.533 1 98.12 198 ILE A C 1
ATOM 1536 O O . ILE A 1 198 ? 7.789 -11.398 -4.375 1 98.12 198 ILE A O 1
ATOM 1540 N N . PRO A 1 199 ? 6.332 -10.57 -2.906 1 98.19 199 PRO A N 1
ATOM 1541 C CA . PRO A 1 199 ? 6.707 -9.195 -3.23 1 98.19 199 PRO A CA 1
ATOM 1542 C C . PRO A 1 199 ? 8.18 -8.898 -2.936 1 98.19 199 PRO A C 1
ATOM 1544 O O . PRO A 1 199 ? 8.664 -9.195 -1.842 1 98.19 199 PRO A O 1
ATOM 1547 N N . ASP A 1 200 ? 8.844 -8.227 -3.91 1 98.06 200 ASP A N 1
ATOM 1548 C CA . ASP A 1 200 ? 10.258 -7.938 -3.719 1 98.06 200 ASP A CA 1
ATOM 1549 C C . ASP A 1 200 ? 10.484 -6.461 -3.408 1 98.06 200 ASP A C 1
ATOM 1551 O O . ASP A 1 200 ? 11.633 -6.004 -3.34 1 98.06 200 ASP A O 1
ATOM 1555 N N . SER A 1 201 ? 9.391 -5.773 -3.236 1 98.38 201 SER A N 1
ATOM 1556 C CA . SER A 1 201 ? 9.492 -4.367 -2.857 1 98.38 201 SER A CA 1
ATOM 1557 C C . SER A 1 201 ? 8.305 -3.928 -2.014 1 98.38 201 SER A C 1
ATOM 1559 O O . SER A 1 201 ? 7.191 -4.434 -2.188 1 98.38 201 SER A O 1
ATOM 1561 N N . CYS A 1 202 ? 8.477 -3.039 -1.11 1 98.81 202 CYS A N 1
ATOM 1562 C CA . CYS A 1 202 ? 7.461 -2.426 -0.266 1 98.81 202 CYS A CA 1
ATOM 1563 C C . CYS A 1 202 ? 7.863 -1.01 0.132 1 98.81 202 CYS A C 1
ATOM 1565 O O . CYS A 1 202 ? 8.953 -0.798 0.667 1 98.81 202 CYS A O 1
ATOM 1567 N N . ARG A 1 203 ? 7.039 -0.092 -0.176 1 98.88 203 ARG A N 1
ATOM 1568 C CA . ARG A 1 203 ? 7.281 1.316 0.12 1 98.88 203 ARG A CA 1
ATOM 1569 C C . ARG A 1 203 ? 6.469 1.769 1.331 1 98.88 203 ARG A C 1
ATOM 1571 O O . ARG A 1 203 ? 5.27 1.505 1.414 1 98.88 203 ARG A O 1
ATOM 1578 N N . VAL A 1 204 ? 7.113 2.453 2.291 1 98.81 204 VAL A N 1
ATOM 1579 C CA . VAL A 1 204 ? 6.449 2.924 3.502 1 98.81 204 VAL A CA 1
ATOM 1580 C C . VAL A 1 204 ? 6.828 4.379 3.768 1 98.81 204 VAL A C 1
ATOM 1582 O O . VAL A 1 204 ? 8 4.75 3.654 1 98.81 204 VAL A O 1
ATOM 1585 N N . ARG A 1 205 ? 5.879 5.203 4.059 1 98.75 205 ARG A N 1
ATOM 1586 C CA . ARG A 1 205 ? 6.121 6.582 4.469 1 98.75 205 ARG A CA 1
ATOM 1587 C C . ARG A 1 205 ? 5.859 6.758 5.961 1 98.75 205 ARG A C 1
ATOM 1589 O O . ARG A 1 205 ? 4.789 6.402 6.457 1 98.75 205 ARG A O 1
ATOM 1596 N N . LEU A 1 206 ? 6.801 7.273 6.691 1 98.5 206 LEU A N 1
ATOM 1597 C CA . LEU A 1 206 ? 6.719 7.484 8.133 1 98.5 206 LEU A CA 1
ATOM 1598 C C . LEU A 1 206 ? 6.816 8.969 8.469 1 98.5 206 LEU A C 1
ATOM 1600 O O . LEU A 1 206 ? 7.574 9.711 7.836 1 98.5 206 LEU A O 1
ATOM 1604 N N . SER A 1 207 ? 6.066 9.383 9.422 1 97.88 2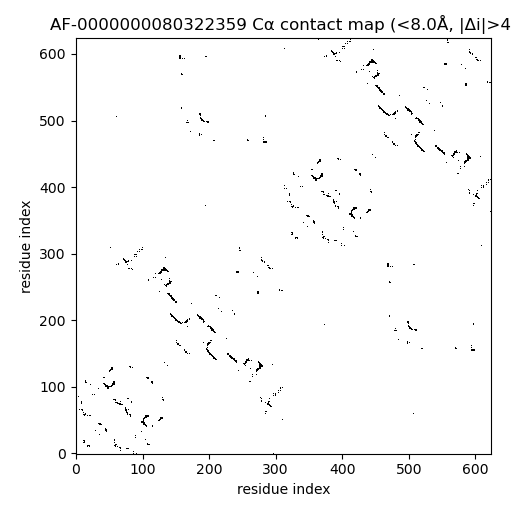07 SER A N 1
ATOM 1605 C CA . SER A 1 207 ? 6.148 10.742 9.961 1 97.88 207 SER A CA 1
ATOM 1606 C C . SER A 1 207 ? 6.562 10.727 11.43 1 97.88 207 SER A C 1
ATOM 1608 O O . SER A 1 207 ? 5.809 10.258 12.289 1 97.88 207 SER A O 1
ATOM 1610 N N . PHE A 1 208 ? 7.711 11.242 11.75 1 97.56 208 PHE A N 1
ATOM 1611 C CA . PHE A 1 208 ? 8.273 11.266 13.094 1 97.56 208 PHE A CA 1
ATOM 1612 C C . PHE A 1 208 ? 7.953 12.578 13.797 1 97.56 208 PHE A C 1
ATOM 1614 O O . PHE A 1 208 ? 7.832 13.617 13.148 1 97.56 208 PHE A O 1
ATOM 1621 N N . ILE A 1 209 ? 7.781 12.531 15.023 1 96.81 209 ILE A N 1
ATOM 1622 C CA . ILE A 1 209 ? 7.672 13.672 15.922 1 96.81 209 ILE A CA 1
ATOM 1623 C C . ILE A 1 209 ? 8.68 13.539 17.062 1 96.81 209 ILE A C 1
ATOM 1625 O O . ILE A 1 209 ? 8.867 12.445 17.594 1 96.81 209 ILE A O 1
ATOM 1629 N N . PHE A 1 210 ? 9.359 14.602 17.391 1 95.88 210 PHE A N 1
ATOM 1630 C CA . PHE A 1 210 ? 10.375 14.516 18.438 1 95.88 210 PHE A CA 1
ATOM 1631 C C . PHE A 1 210 ? 10.523 15.852 19.156 1 95.88 210 PHE A C 1
ATOM 1633 O O . PHE A 1 210 ? 10.07 16.891 18.672 1 95.88 210 PHE A O 1
ATOM 1640 N N . ASP A 1 211 ? 11.016 15.82 20.344 1 95.38 211 ASP A N 1
ATOM 1641 C CA . ASP A 1 211 ? 11.25 17 21.172 1 95.38 211 ASP A CA 1
ATOM 1642 C C . ASP A 1 211 ? 12.711 17.453 21.078 1 95.38 211 ASP A C 1
ATOM 1644 O O . ASP A 1 211 ? 13.477 16.922 20.266 1 95.38 211 ASP A O 1
ATOM 1648 N N . PHE A 1 212 ? 12.961 18.516 21.875 1 95.06 212 PHE A N 1
ATOM 1649 C CA . PHE A 1 212 ? 14.32 19.031 21.906 1 95.06 212 PHE A CA 1
ATOM 1650 C C . PHE A 1 212 ? 15.305 17.938 22.297 1 95.06 212 PHE A C 1
ATOM 1652 O O . PHE A 1 212 ? 14.992 17.078 23.125 1 95.06 212 PHE A O 1
ATOM 1659 N N . GLY A 1 213 ? 16.547 17.844 21.75 1 89.38 213 GLY A N 1
ATOM 1660 C CA . GLY A 1 213 ? 17.562 16.859 22.031 1 89.38 213 GLY A CA 1
ATOM 1661 C C . GLY A 1 213 ? 17.859 15.953 20.844 1 89.38 213 GLY A C 1
ATOM 1662 O O . GLY A 1 213 ? 18.953 15.406 20.734 1 89.38 213 GLY A O 1
ATOM 1663 N N . ASP A 1 214 ? 16.859 15.727 20.016 1 84.56 214 ASP A N 1
ATOM 1664 C CA . ASP A 1 214 ? 17.078 14.953 18.797 1 84.56 214 ASP A CA 1
ATOM 1665 C C . ASP A 1 214 ? 17.531 15.859 17.656 1 84.56 214 ASP A C 1
ATOM 1667 O O . ASP A 1 214 ? 16.953 16.922 17.438 1 84.56 214 ASP A O 1
ATOM 1671 N N . ASP A 1 215 ? 18.641 15.484 17.031 1 87.94 215 ASP A N 1
ATOM 1672 C CA . ASP A 1 215 ? 19.094 16.281 15.906 1 87.94 215 ASP A CA 1
ATOM 1673 C C . ASP A 1 215 ? 19.094 15.469 14.617 1 87.94 215 ASP A C 1
ATOM 1675 O O . ASP A 1 215 ? 18.797 14.273 14.633 1 87.94 215 ASP A O 1
ATOM 1679 N N . TYR A 1 216 ? 19.344 16.156 13.523 1 91.12 216 TYR A N 1
ATOM 1680 C CA . TYR A 1 216 ? 19.266 15.555 12.203 1 91.12 216 TYR A CA 1
ATOM 1681 C C . TYR A 1 216 ? 20.25 14.398 12.07 1 91.12 216 TYR A C 1
ATOM 1683 O O . TYR A 1 216 ? 19.938 13.375 11.461 1 91.12 216 TYR A O 1
ATOM 1691 N N . GLU A 1 217 ? 21.391 14.562 12.633 1 93 217 GLU A N 1
ATOM 1692 C CA . GLU A 1 217 ? 22.422 13.539 12.508 1 93 217 GLU A CA 1
ATOM 1693 C C . GLU A 1 217 ? 21.984 12.234 13.164 1 93 217 GLU A C 1
ATOM 1695 O O . GLU A 1 217 ? 22.141 11.156 12.586 1 93 217 GLU A O 1
ATOM 1700 N N . THR A 1 218 ? 21.469 12.367 14.352 1 91.81 218 THR A N 1
ATOM 1701 C CA . THR A 1 218 ? 21 11.18 15.055 1 91.81 218 THR A CA 1
ATOM 1702 C C . THR A 1 218 ? 19.812 10.547 14.328 1 91.81 218 THR A C 1
ATOM 1704 O O . THR A 1 218 ? 19.703 9.32 14.273 1 91.81 218 THR A O 1
ATOM 1707 N N . PHE A 1 219 ? 18.984 11.344 13.852 1 94.38 219 PHE A N 1
ATOM 1708 C CA . PHE A 1 219 ? 17.844 10.867 13.078 1 94.38 219 PHE A CA 1
ATOM 1709 C C . PHE A 1 219 ? 18.297 10.125 11.828 1 94.38 219 PHE A C 1
ATOM 1711 O O . PHE A 1 219 ? 17.828 9.016 11.555 1 94.38 219 PHE A O 1
ATOM 1718 N N . ARG A 1 220 ? 19.203 10.664 11.117 1 94.62 220 ARG A N 1
ATOM 1719 C CA . ARG A 1 220 ? 19.719 10.078 9.891 1 94.62 220 ARG A CA 1
ATOM 1720 C C . ARG A 1 220 ? 20.406 8.742 10.172 1 94.62 220 ARG A C 1
ATOM 1722 O O . ARG A 1 220 ? 20.266 7.793 9.406 1 94.62 220 ARG A O 1
ATOM 1729 N N . GLU A 1 221 ? 21.188 8.703 11.211 1 95.12 221 GLU A N 1
ATOM 1730 C CA . GLU A 1 221 ? 21.859 7.469 11.586 1 95.12 221 GLU A CA 1
ATOM 1731 C C . GLU A 1 221 ? 20.859 6.344 11.828 1 95.12 221 GLU A C 1
ATOM 1733 O O . GLU A 1 221 ? 21.094 5.199 11.438 1 95.12 221 GLU A O 1
ATOM 1738 N N . MET A 1 222 ? 19.812 6.68 12.508 1 95 222 MET A N 1
ATOM 1739 C CA . MET A 1 222 ? 18.766 5.699 12.781 1 95 222 MET A CA 1
ATOM 1740 C C . MET A 1 222 ? 18.156 5.188 11.477 1 95 222 MET A C 1
ATOM 1742 O O . MET A 1 222 ? 18.016 3.977 11.281 1 95 222 MET A O 1
ATOM 1746 N N . VAL A 1 223 ? 17.812 6.074 10.547 1 96.25 223 VAL A N 1
ATOM 1747 C CA . VAL A 1 223 ? 17.188 5.699 9.289 1 96.25 223 VAL A CA 1
ATOM 1748 C C . VAL A 1 223 ? 18.156 4.859 8.461 1 96.25 223 VAL A C 1
ATOM 1750 O O . VAL A 1 223 ? 17.75 3.895 7.809 1 96.25 223 VAL A O 1
ATOM 1753 N N . GLU A 1 224 ? 19.391 5.219 8.492 1 96.31 224 GLU A N 1
ATOM 1754 C CA . GLU A 1 224 ? 20.438 4.527 7.734 1 96.31 224 GLU A CA 1
ATOM 1755 C C . GLU A 1 224 ? 20.641 3.104 8.25 1 96.31 224 GLU A C 1
ATOM 1757 O O . GLU A 1 224 ? 21.094 2.23 7.512 1 96.31 224 GLU A O 1
ATOM 1762 N N . SER A 1 225 ? 20.359 2.873 9.469 1 96.94 225 SER A N 1
ATOM 1763 C CA . SER A 1 225 ? 20.562 1.562 10.078 1 96.94 225 SER A CA 1
ATOM 1764 C C . SER A 1 225 ? 19.469 0.583 9.664 1 96.94 225 SER A C 1
ATOM 1766 O O . SER A 1 225 ? 19.594 -0.626 9.859 1 96.94 225 SER A O 1
ATOM 1768 N N . LEU A 1 226 ? 18.375 1.019 9.109 1 97.06 226 LEU A N 1
ATOM 1769 C CA . LEU A 1 226 ? 17.281 0.155 8.672 1 97.06 226 LEU A CA 1
ATOM 1770 C C . LEU A 1 226 ? 17.641 -0.571 7.383 1 97.06 226 LEU A C 1
ATOM 1772 O O . LEU A 1 226 ? 18.344 -0.022 6.531 1 97.06 226 LEU A O 1
ATOM 1776 N N . PRO A 1 227 ? 17.25 -1.796 7.242 1 97.94 227 PRO A N 1
ATOM 1777 C CA . PRO A 1 227 ? 17.5 -2.545 6.008 1 97.94 227 PRO A CA 1
ATOM 1778 C C . PRO A 1 227 ? 16.578 -2.117 4.863 1 97.94 227 PRO A C 1
ATOM 1780 O O . PRO A 1 227 ? 15.844 -2.939 4.316 1 97.94 227 PRO A O 1
ATOM 1783 N N . ALA A 1 228 ? 16.609 -0.869 4.496 1 98.62 228 ALA A N 1
ATOM 1784 C CA . ALA A 1 228 ? 15.805 -0.253 3.443 1 98.62 228 ALA A CA 1
ATOM 1785 C C . ALA A 1 228 ? 16.531 0.938 2.824 1 98.62 228 ALA A C 1
ATOM 1787 O O . ALA A 1 228 ? 17.359 1.575 3.477 1 98.62 228 ALA A O 1
ATOM 1788 N N . GLU A 1 229 ? 16.281 1.178 1.539 1 98.44 229 GLU A N 1
ATOM 1789 C CA . GLU A 1 229 ? 16.609 2.488 0.992 1 98.44 229 GLU A CA 1
ATOM 1790 C C . GLU A 1 229 ? 15.734 3.58 1.591 1 98.44 229 GLU A C 1
ATOM 1792 O O . GLU A 1 229 ? 14.602 3.318 2.002 1 98.44 229 GLU A O 1
ATOM 1797 N N . PHE A 1 230 ? 16.266 4.781 1.67 1 98.06 230 PHE A N 1
ATOM 1798 C CA . PHE A 1 230 ? 15.469 5.805 2.328 1 98.06 230 PHE A CA 1
ATOM 1799 C C . PHE A 1 230 ? 15.633 7.152 1.641 1 98.06 230 PHE A C 1
ATOM 1801 O O . PHE A 1 230 ? 16.625 7.379 0.939 1 98.06 230 PHE A O 1
ATOM 1808 N N . GLU A 1 231 ? 14.664 7.938 1.723 1 97.94 231 GLU A N 1
ATOM 1809 C CA . GLU A 1 231 ? 14.641 9.352 1.356 1 97.94 231 GLU A CA 1
ATOM 1810 C C . GLU A 1 231 ? 14.008 10.195 2.457 1 97.94 231 GLU A C 1
ATOM 1812 O O . GLU A 1 231 ? 12.844 10.008 2.797 1 97.94 231 GLU A O 1
ATOM 1817 N N . VAL A 1 232 ? 14.797 11.102 3.061 1 97.06 232 VAL A N 1
ATOM 1818 C CA . VAL A 1 232 ? 14.242 12.047 4.027 1 97.06 232 VAL A CA 1
ATOM 1819 C C . VAL A 1 232 ? 13.539 13.188 3.295 1 97.06 232 VAL A C 1
ATOM 1821 O O . VAL A 1 232 ? 14.18 13.984 2.611 1 97.06 232 VAL A O 1
ATOM 1824 N N . LEU A 1 233 ? 12.297 13.297 3.412 1 95.5 233 LEU A N 1
ATOM 1825 C CA . LEU A 1 233 ? 11.5 14.289 2.699 1 95.5 233 LEU A CA 1
ATOM 1826 C C . LEU A 1 233 ? 11.57 15.641 3.404 1 95.5 233 LEU A C 1
ATOM 1828 O O . LEU A 1 233 ? 11.586 16.688 2.75 1 95.5 233 LEU A O 1
ATOM 1832 N N . GLU A 1 234 ? 11.562 15.672 4.66 1 94.88 234 GLU A N 1
ATOM 1833 C CA . GLU A 1 234 ? 11.633 16.891 5.469 1 94.88 234 GLU A CA 1
ATOM 1834 C C . GLU A 1 234 ? 12.219 16.594 6.852 1 94.88 234 GLU A C 1
ATOM 1836 O O . GLU A 1 234 ? 12.156 15.461 7.328 1 94.88 234 GLU A O 1
ATOM 1841 N N . PHE A 1 235 ? 12.758 17.562 7.449 1 96.62 235 PHE A N 1
ATOM 1842 C CA . PHE A 1 235 ? 13.25 17.594 8.82 1 96.62 235 PHE A CA 1
ATOM 1843 C C . PHE A 1 235 ? 13.133 18.984 9.414 1 96.62 235 PHE A C 1
ATOM 1845 O O . PHE A 1 235 ? 13.766 19.922 8.922 1 96.62 235 PHE A O 1
ATOM 1852 N N . TYR A 1 236 ? 12.344 19.203 10.422 1 97.38 236 TYR A N 1
ATOM 1853 C CA . TYR A 1 236 ? 12.148 20.469 11.125 1 97.38 236 TYR A CA 1
ATOM 1854 C C . TYR A 1 236 ? 12.453 20.312 12.609 1 97.38 236 TYR A C 1
ATOM 1856 O O . TYR A 1 236 ? 11.852 19.469 13.289 1 97.38 236 TYR A O 1
ATOM 1864 N N . GLU A 1 237 ? 13.32 21.094 13.125 1 97.31 237 GLU A N 1
ATOM 1865 C CA . GLU A 1 237 ? 13.641 21.094 14.555 1 97.31 237 GLU A CA 1
ATOM 1866 C C . GLU A 1 237 ? 12.484 21.656 15.375 1 97.31 237 GLU A C 1
ATOM 1868 O O . GLU A 1 237 ? 11.656 22.406 14.859 1 97.31 237 GLU A O 1
ATOM 1873 N N . PRO A 1 238 ? 12.414 21.25 16.641 1 98.06 238 PRO A N 1
ATOM 1874 C CA . PRO A 1 238 ? 11.422 21.922 17.5 1 98.06 238 PRO A CA 1
ATOM 1875 C C . PRO A 1 238 ? 11.734 23.406 17.703 1 98.06 238 PRO A C 1
ATOM 1877 O O . PRO A 1 238 ? 12.867 23.828 17.516 1 98.06 238 PRO A O 1
ATOM 1880 N N . ILE A 1 239 ? 10.734 24.172 18.062 1 98.38 239 ILE A N 1
ATOM 1881 C CA . ILE A 1 239 ? 10.961 25.578 18.406 1 98.38 239 ILE A CA 1
ATOM 1882 C C . ILE A 1 239 ? 10.297 25.891 19.75 1 98.38 239 ILE A C 1
ATOM 1884 O O . ILE A 1 239 ? 9.242 25.328 20.078 1 98.38 239 ILE A O 1
ATOM 1888 N N . GLU A 1 240 ? 10.883 26.75 20.469 1 98.31 240 GLU A N 1
ATOM 1889 C CA . GLU A 1 240 ? 10.281 27.312 21.688 1 98.31 240 GLU A CA 1
ATOM 1890 C C . GLU A 1 240 ? 9.422 28.531 21.359 1 98.31 240 GLU A C 1
ATOM 1892 O O . GLU A 1 240 ? 9.844 29.406 20.609 1 98.31 240 GLU A O 1
ATOM 1897 N N . CYS A 1 241 ? 8.266 28.547 21.844 1 98.5 241 CYS A N 1
ATOM 1898 C CA . CYS A 1 241 ? 7.43 29.734 21.688 1 98.5 241 CYS A CA 1
ATOM 1899 C C . CYS A 1 241 ? 7.84 30.828 22.656 1 98.5 241 CYS A C 1
ATOM 1901 O O . CYS A 1 241 ? 8.352 30.562 23.734 1 98.5 241 CYS A O 1
ATOM 1903 N N . ASP A 1 242 ? 7.617 32.062 22.312 1 98.56 242 ASP A N 1
ATOM 1904 C CA . ASP A 1 242 ? 8.023 33.219 23.094 1 98.56 242 ASP A CA 1
ATOM 1905 C C . ASP A 1 242 ? 6.848 33.781 23.906 1 98.56 242 ASP A C 1
ATOM 1907 O O . ASP A 1 242 ? 5.691 33.469 23.609 1 98.56 242 ASP A O 1
ATOM 1911 N N . SER A 1 243 ? 7.242 34.531 24.875 1 97.69 243 SER A N 1
ATOM 1912 C CA . SER A 1 243 ? 6.238 35.281 25.625 1 97.69 243 SER A CA 1
ATOM 1913 C C . SER A 1 243 ? 5.75 36.5 24.844 1 97.69 243 SER A C 1
ATOM 1915 O O . SER A 1 243 ? 6.551 37.312 24.375 1 97.69 243 SER A O 1
ATOM 1917 N N . ILE A 1 244 ? 4.48 36.562 24.641 1 97.56 244 ILE A N 1
ATOM 1918 C CA . ILE A 1 244 ? 3.791 37.75 24.109 1 97.56 244 ILE A CA 1
ATOM 1919 C C . ILE A 1 244 ? 2.746 38.219 25.109 1 97.56 244 ILE A C 1
ATOM 1921 O O . ILE A 1 244 ? 1.609 37.75 25.125 1 97.56 244 ILE A O 1
ATOM 1925 N N . PRO A 1 245 ? 3.057 39.156 25.859 1 96.38 245 PRO A N 1
ATOM 1926 C CA . PRO A 1 245 ? 2.254 39.562 27.031 1 96.38 245 PRO A CA 1
ATOM 1927 C C . PRO A 1 245 ? 0.824 39.938 26.656 1 96.38 245 PRO A C 1
ATOM 1929 O O . PRO A 1 245 ? -0.108 39.688 27.422 1 96.38 245 PRO A O 1
ATOM 1932 N N . GLU A 1 246 ? 0.635 40.594 25.531 1 96.81 246 GLU A N 1
ATOM 1933 C CA . GLU A 1 246 ? -0.677 41.094 25.125 1 96.81 246 GLU A CA 1
ATOM 1934 C C . GLU A 1 246 ? -1.688 39.969 25.016 1 96.81 246 GLU A C 1
ATOM 1936 O O . GLU A 1 246 ? -2.855 40.125 25.375 1 96.81 246 GLU A O 1
ATOM 1941 N N . ILE A 1 247 ? -1.229 38.781 24.453 1 97.56 247 ILE A N 1
ATOM 1942 C CA . ILE A 1 247 ? -2.146 37.656 24.344 1 97.56 247 ILE A CA 1
ATOM 1943 C C . ILE A 1 247 ? -2.182 36.875 25.656 1 97.56 247 ILE A C 1
ATOM 1945 O O . ILE A 1 247 ? -3.207 36.312 26 1 97.56 247 ILE A O 1
ATOM 1949 N N . GLU A 1 248 ? -1.122 36.844 26.406 1 97.25 248 GLU A N 1
ATOM 1950 C CA . GLU A 1 248 ? -1.013 36.094 27.656 1 97.25 248 GLU A CA 1
ATOM 1951 C C . GLU A 1 248 ? -1.942 36.688 28.719 1 97.25 248 GLU A C 1
ATOM 1953 O O . GLU A 1 248 ? -2.342 35.969 29.641 1 97.25 248 GLU A O 1
ATOM 1958 N N . ARG A 1 249 ? -2.305 37.906 28.578 1 96.5 249 ARG A N 1
ATOM 1959 C CA . ARG A 1 249 ? -3.223 38.531 29.516 1 96.5 249 ARG A CA 1
ATOM 1960 C C . ARG A 1 249 ? -4.621 37.938 29.406 1 96.5 249 ARG A C 1
ATOM 1962 O O . ARG A 1 249 ? -5.406 38 30.344 1 96.5 249 ARG A O 1
ATOM 1969 N N . HIS A 1 250 ? -4.883 37.375 28.281 1 97.75 250 HIS A N 1
ATOM 1970 C CA . HIS A 1 250 ? -6.254 36.938 28 1 97.75 250 HIS A CA 1
ATOM 1971 C C . HIS A 1 250 ? -6.352 35.438 27.891 1 97.75 250 HIS A C 1
ATOM 1973 O O . HIS A 1 250 ? -7.453 34.875 27.906 1 97.75 250 HIS A O 1
ATOM 1979 N N . VAL A 1 251 ? -5.234 34.781 27.703 1 97 251 VAL A N 1
ATOM 1980 C CA . VAL A 1 251 ? -5.172 33.344 27.531 1 97 251 VAL A CA 1
ATOM 1981 C C . VAL A 1 251 ? -4.23 32.75 28.578 1 97 251 VAL A C 1
ATOM 1983 O O . VAL A 1 251 ? -3.035 33.031 28.594 1 97 251 VAL A O 1
ATOM 1986 N N . GLY A 1 252 ? -4.664 31.922 29.438 1 89.75 252 GLY A N 1
ATOM 1987 C CA . GLY A 1 252 ? -3.852 31.422 30.547 1 89.75 252 GLY A CA 1
ATOM 1988 C C . GLY A 1 252 ? -3.42 29.984 30.359 1 89.75 252 GLY A C 1
ATOM 1989 O O . GLY A 1 252 ? -2.336 29.594 30.797 1 89.75 252 GLY A O 1
ATOM 1990 N N . GLU A 1 253 ? -4.191 29.125 29.719 1 96.94 253 GLU A N 1
ATOM 1991 C CA . GLU A 1 253 ? -3.881 27.719 29.578 1 96.94 253 GLU A CA 1
ATOM 1992 C C . GLU A 1 253 ? -2.807 27.484 28.516 1 96.94 253 GLU A C 1
ATOM 1994 O O . GLU A 1 253 ? -2.758 28.203 27.516 1 96.94 253 GLU A O 1
ATOM 1999 N N . ARG A 1 254 ? -1.948 26.531 28.781 1 98.25 254 ARG A N 1
ATOM 2000 C CA . ARG A 1 254 ? -0.833 26.234 27.891 1 98.25 254 ARG A CA 1
ATOM 2001 C C . ARG A 1 254 ? -1.004 24.859 27.234 1 98.25 254 ARG A C 1
ATOM 2003 O O . ARG A 1 254 ? -1.755 24.016 27.75 1 98.25 254 ARG A O 1
ATOM 2010 N N . THR A 1 255 ? -0.338 24.625 26.109 1 98.31 255 THR A N 1
ATOM 2011 C CA . THR A 1 255 ? -0.315 23.359 25.406 1 98.31 255 THR A CA 1
ATOM 2012 C C . THR A 1 255 ? 0.994 23.188 24.641 1 98.31 255 THR A C 1
ATOM 2014 O O . THR A 1 255 ? 1.913 24 24.781 1 98.31 255 THR A O 1
ATOM 2017 N N . VAL A 1 256 ? 1.206 22.047 23.969 1 98.31 256 VAL A N 1
ATOM 2018 C CA . VAL A 1 256 ? 2.312 21.781 23.062 1 98.31 256 VAL A CA 1
ATOM 2019 C C . VAL A 1 256 ? 1.779 21.578 21.641 1 98.31 256 VAL A C 1
ATOM 2021 O O . VAL A 1 256 ? 0.83 20.812 21.438 1 98.31 256 VAL A O 1
ATOM 2024 N N . MET A 1 257 ? 2.266 22.328 20.75 1 98.56 257 MET A N 1
ATOM 2025 C CA . MET A 1 257 ? 1.914 22.125 19.344 1 98.56 257 MET A CA 1
ATOM 2026 C C . MET A 1 257 ? 2.672 20.938 18.766 1 98.56 257 MET A C 1
ATOM 2028 O O . MET A 1 257 ? 3.898 20.969 18.656 1 98.56 257 MET A O 1
ATOM 2032 N N . LEU A 1 258 ? 1.975 19.953 18.312 1 97.31 258 LEU A N 1
ATOM 2033 C CA . LEU A 1 258 ? 2.604 18.719 17.828 1 97.31 258 LEU A CA 1
ATOM 2034 C C . LEU A 1 258 ? 3.006 18.844 16.359 1 97.31 258 LEU A C 1
ATOM 2036 O O . LEU A 1 258 ? 3.959 18.203 15.922 1 97.31 258 LEU A O 1
ATOM 2040 N N . SER A 1 259 ? 2.361 19.656 15.672 1 96.81 259 SER A N 1
ATOM 2041 C CA . SER A 1 259 ? 2.521 19.734 14.227 1 96.81 259 SER A CA 1
ATOM 2042 C C . SER A 1 259 ? 3.35 20.953 13.82 1 96.81 259 SER A C 1
ATOM 2044 O O . SER A 1 259 ? 3.395 21.953 14.547 1 96.81 259 SER A O 1
ATOM 2046 N N . TRP A 1 260 ? 3.959 20.797 12.695 1 97.31 260 TRP A N 1
ATOM 2047 C CA . TRP A 1 260 ? 4.609 21.938 12.07 1 97.31 260 TRP A CA 1
ATOM 2048 C C . TRP A 1 260 ? 3.598 23.047 11.766 1 97.31 260 TRP A C 1
ATOM 2050 O O . TRP A 1 260 ? 2.445 22.766 11.43 1 97.31 260 TRP A O 1
ATOM 2060 N N . THR A 1 261 ? 3.969 24.266 11.922 1 98.44 261 THR A N 1
ATOM 2061 C CA . THR A 1 261 ? 3.195 25.438 11.555 1 98.44 261 THR A CA 1
ATOM 2062 C C . THR A 1 261 ? 4.102 26.531 10.969 1 98.44 261 THR A C 1
ATOM 2064 O O . THR A 1 261 ? 5.328 26.406 11.016 1 98.44 261 THR A O 1
ATOM 2067 N N . ASP A 1 262 ? 3.49 27.547 10.492 1 98.81 262 ASP A N 1
ATOM 2068 C CA . ASP A 1 262 ? 4.215 28.672 9.93 1 98.81 262 ASP A CA 1
ATOM 2069 C C . ASP A 1 262 ? 5.098 29.344 10.984 1 98.81 262 ASP A C 1
ATOM 2071 O O . ASP A 1 262 ? 6.016 30.094 10.648 1 98.81 262 ASP A O 1
ATOM 2075 N N . ALA A 1 263 ? 4.871 29.125 12.242 1 98.81 263 ALA A N 1
ATOM 2076 C CA . ALA A 1 263 ? 5.691 29.688 13.312 1 98.81 263 ALA A CA 1
ATOM 2077 C C . ALA A 1 263 ? 7.156 29.281 13.156 1 98.81 263 ALA A C 1
ATOM 2079 O O . ALA A 1 263 ? 8.055 30.031 13.547 1 98.81 263 ALA A O 1
ATOM 2080 N N . TYR A 1 264 ? 7.355 28.125 12.562 1 98.69 264 TYR A N 1
ATOM 2081 C CA . TYR A 1 264 ? 8.711 27.609 12.398 1 98.69 264 TYR A CA 1
ATOM 2082 C C . TYR A 1 264 ? 9.562 28.578 11.586 1 98.69 264 TYR A C 1
ATOM 2084 O O . TYR A 1 264 ? 10.633 29 12.031 1 98.69 264 TYR A O 1
ATOM 2092 N N . ASN A 1 265 ? 9.102 28.906 10.391 1 98.75 265 ASN A N 1
ATOM 2093 C CA . ASN A 1 265 ? 9.867 29.781 9.508 1 98.75 265 ASN A CA 1
ATOM 2094 C C . ASN A 1 265 ? 10.078 31.156 10.133 1 98.75 265 ASN A C 1
ATOM 2096 O O . ASN A 1 265 ? 11.141 31.766 9.961 1 98.75 265 ASN A O 1
ATOM 2100 N N . LEU A 1 266 ? 9.062 31.672 10.859 1 98.88 266 LEU A N 1
ATOM 2101 C CA . LEU A 1 266 ? 9.203 32.969 11.539 1 98.88 266 LEU A CA 1
ATOM 2102 C C . LEU A 1 266 ? 10.273 32.906 12.625 1 98.88 266 LEU A C 1
ATOM 2104 O O . LEU A 1 266 ? 11.148 33.75 12.695 1 98.88 266 LEU A O 1
ATOM 2108 N N . LYS A 1 267 ? 10.18 31.859 13.406 1 98.62 267 LYS A N 1
ATOM 2109 C CA . LYS A 1 267 ? 11.141 31.703 14.484 1 98.62 267 LYS A CA 1
ATOM 2110 C C . LYS A 1 267 ? 12.562 31.609 13.945 1 98.62 267 LYS A C 1
ATOM 2112 O O . LYS A 1 267 ? 13.484 32.219 14.492 1 98.62 267 LYS A O 1
ATOM 2117 N N . LYS A 1 268 ? 12.781 30.844 12.938 1 97.81 268 LYS A N 1
ATOM 2118 C CA . LYS A 1 268 ? 14.102 30.656 12.344 1 97.81 268 LYS A CA 1
ATOM 2119 C C . LYS A 1 268 ? 14.648 31.969 11.789 1 97.81 268 LYS A C 1
ATOM 2121 O O . LYS A 1 268 ? 15.859 32.156 11.703 1 97.81 268 LYS A O 1
ATOM 2126 N N . ALA A 1 269 ? 13.727 32.844 11.438 1 98.31 269 ALA A N 1
ATOM 2127 C CA . ALA A 1 269 ? 14.125 34.156 10.906 1 98.31 269 ALA A CA 1
ATOM 2128 C C . ALA A 1 269 ? 14.328 35.156 12.023 1 98.31 269 ALA A C 1
ATOM 2130 O O . ALA A 1 269 ? 14.602 36.344 11.758 1 98.31 269 ALA A O 1
ATOM 2131 N N . GLY A 1 270 ? 14.094 34.812 13.297 1 98.12 270 GLY A N 1
ATOM 2132 C CA . GLY A 1 270 ? 14.438 35.656 14.422 1 98.12 270 GLY A CA 1
ATOM 2133 C C . GLY A 1 270 ? 13.227 36.312 15.062 1 98.12 270 GLY A C 1
ATOM 2134 O O . GLY A 1 270 ? 13.367 37.125 15.977 1 98.12 270 GLY A O 1
ATOM 2135 N N . TRP A 1 271 ? 12.016 35.969 14.672 1 98.69 271 TRP A N 1
ATOM 2136 C CA . TRP A 1 271 ? 10.797 36.562 15.227 1 98.69 271 TRP A CA 1
ATOM 2137 C C . TRP A 1 271 ? 10.531 36.031 16.641 1 98.69 271 TRP A C 1
ATOM 2139 O O . TRP A 1 271 ? 10.938 34.938 16.969 1 98.69 271 TRP A O 1
ATOM 2149 N N . LYS A 1 272 ? 9.922 36.875 17.453 1 98.56 272 LYS A N 1
ATOM 2150 C CA . LYS A 1 272 ? 9.211 36.344 18.609 1 98.56 272 LYS A CA 1
ATOM 2151 C C . LYS A 1 272 ? 7.832 35.812 18.219 1 98.56 272 LYS A C 1
ATOM 2153 O O . LYS A 1 272 ? 7.023 36.562 17.641 1 98.56 272 LYS A O 1
ATOM 2158 N N . VAL A 1 273 ? 7.582 34.562 18.5 1 98.75 273 VAL A N 1
ATOM 2159 C CA . VAL A 1 273 ? 6.336 33.969 18.016 1 98.75 273 VAL A CA 1
ATOM 2160 C C . VAL A 1 273 ? 5.68 33.188 19.141 1 98.75 273 VAL A C 1
ATOM 2162 O O . VAL A 1 273 ? 6.363 32.656 20.031 1 98.75 273 VAL A O 1
ATOM 2165 N N . THR A 1 274 ? 4.449 33.094 19.156 1 98.62 274 THR A N 1
ATOM 2166 C CA . THR A 1 274 ? 3.658 32.094 19.875 1 98.62 274 THR A CA 1
ATOM 2167 C C . THR A 1 274 ? 2.568 31.516 18.969 1 98.62 274 THR A C 1
ATOM 2169 O O . THR A 1 274 ? 2.439 31.922 17.812 1 98.62 274 THR A O 1
ATOM 2172 N N . ILE A 1 275 ? 1.9 30.453 19.406 1 98.88 275 ILE A N 1
ATOM 2173 C CA . ILE A 1 275 ? 0.892 29.75 18.625 1 98.88 275 ILE A CA 1
ATOM 2174 C C . ILE A 1 275 ? -0.405 29.641 19.422 1 98.88 275 ILE A C 1
ATOM 2176 O O . ILE A 1 275 ? -0.394 29.219 20.578 1 98.88 275 ILE A O 1
ATOM 2180 N N . TRP A 1 276 ? -1.474 30.094 18.797 1 98.88 276 TRP A N 1
ATOM 2181 C CA . TRP A 1 276 ? -2.756 30.109 19.484 1 98.88 276 TRP A CA 1
ATOM 2182 C C . TRP A 1 276 ? -3.912 30.172 18.5 1 98.88 276 TRP A C 1
ATOM 2184 O O . TRP A 1 276 ? -3.793 30.781 17.438 1 98.88 276 TRP A O 1
ATOM 2194 N N . GLY A 1 277 ? -5.02 29.562 18.812 1 98.75 277 GLY A N 1
ATOM 2195 C CA . GLY A 1 277 ? -6.211 29.703 17.984 1 98.75 277 GLY A CA 1
ATOM 2196 C C . GLY A 1 277 ? -7.293 28.703 18.328 1 98.75 277 GLY A C 1
ATOM 2197 O O . GLY A 1 277 ? -7.098 27.828 19.188 1 98.75 277 GLY A O 1
ATOM 2198 N N . PRO A 1 278 ? -8.391 28.812 17.703 1 98.62 278 PRO A N 1
ATOM 2199 C CA . PRO A 1 278 ? -9.508 27.891 17.953 1 98.62 278 PRO A CA 1
ATOM 2200 C C . PRO A 1 278 ? -9.352 26.562 17.219 1 98.62 278 PRO A C 1
ATOM 2202 O O . PRO A 1 278 ? -8.664 26.5 16.203 1 98.62 278 PRO A O 1
ATOM 2205 N N . GLY A 1 279 ? -10.023 25.562 17.75 1 98.19 279 GLY A N 1
ATOM 2206 C CA . GLY A 1 279 ? -10.031 24.25 17.109 1 98.19 279 GLY A CA 1
ATOM 2207 C C . GLY A 1 279 ? -9.086 23.266 17.766 1 98.19 279 GLY A C 1
ATOM 2208 O O . GLY A 1 279 ? -8.164 23.656 18.484 1 98.19 279 GLY A O 1
ATOM 2209 N N . ASN A 1 280 ? -9.312 22 17.531 1 97.5 280 ASN A N 1
ATOM 2210 C CA . ASN A 1 280 ? -8.508 20.891 18.031 1 97.5 280 ASN A CA 1
ATOM 2211 C C . ASN A 1 280 ? -7.707 20.234 16.922 1 97.5 280 ASN A C 1
ATOM 2213 O O . ASN A 1 280 ? -8.281 19.703 15.969 1 97.5 280 ASN A O 1
ATOM 2217 N N . LEU A 1 281 ? -6.453 20.219 17.078 1 98.06 281 LEU A N 1
ATOM 2218 C CA . LEU A 1 281 ? -5.555 19.703 16.062 1 98.06 281 LEU A CA 1
ATOM 2219 C C . LEU A 1 281 ? -5.859 18.234 15.758 1 98.06 281 LEU A C 1
ATOM 2221 O O . LEU A 1 281 ? -5.801 17.797 14.609 1 98.06 281 LEU A O 1
ATOM 2225 N N . GLU A 1 282 ? -6.211 17.422 16.734 1 97.31 282 GLU A N 1
ATOM 2226 C CA . GLU A 1 282 ? -6.379 15.977 16.594 1 97.31 282 GLU A CA 1
ATOM 2227 C C . GLU A 1 282 ? -7.422 15.641 15.531 1 97.31 282 GLU A C 1
ATOM 2229 O O . GLU A 1 282 ? -7.293 14.641 14.828 1 97.31 282 GLU A O 1
ATOM 2234 N N . ASP A 1 283 ? -8.375 16.531 15.383 1 97.12 283 ASP A N 1
ATOM 2235 C CA . ASP A 1 283 ? -9.484 16.266 14.461 1 97.12 283 ASP A CA 1
ATOM 2236 C C . ASP A 1 283 ? -9.172 16.797 13.062 1 97.12 283 ASP A C 1
ATOM 2238 O O . ASP A 1 283 ? -9.875 16.5 12.109 1 97.12 283 ASP A O 1
ATOM 2242 N N . CYS A 1 284 ? -8.141 17.531 12.938 1 98 284 CYS A N 1
ATOM 2243 C CA . CYS A 1 284 ? -7.816 18.172 11.672 1 98 284 CYS A CA 1
ATOM 2244 C C . CYS A 1 284 ? -7.352 17.156 10.641 1 98 284 CYS A C 1
ATOM 2246 O O . CYS A 1 284 ? -6.871 16.078 11.008 1 98 284 CYS A O 1
ATOM 2248 N N . HIS A 1 285 ? -7.57 17.406 9.367 1 97.5 285 HIS A N 1
ATOM 2249 C CA . HIS A 1 285 ? -7.207 16.547 8.25 1 97.5 285 HIS A CA 1
ATOM 2250 C C . HIS A 1 285 ? -8.055 15.281 8.227 1 97.5 285 HIS A C 1
ATOM 2252 O O . HIS A 1 285 ? -7.621 14.25 7.707 1 97.5 285 HIS A O 1
ATOM 2258 N N . THR A 1 286 ? -9.18 15.258 8.961 1 97.31 286 THR A N 1
ATOM 2259 C CA . THR A 1 286 ? -10.094 14.117 8.992 1 97.31 286 THR A CA 1
ATOM 2260 C C . THR A 1 286 ? -11.523 14.562 8.719 1 97.31 286 THR A C 1
ATOM 2262 O O . THR A 1 286 ? -11.797 15.766 8.617 1 97.31 286 THR A O 1
ATOM 2265 N N . ASP A 1 287 ? -12.453 13.602 8.641 1 96.31 287 ASP A N 1
ATOM 2266 C CA . ASP A 1 287 ? -13.867 13.914 8.438 1 96.31 287 ASP A CA 1
ATOM 2267 C C . ASP A 1 287 ? -14.523 14.359 9.742 1 96.31 287 ASP A C 1
ATOM 2269 O O . ASP A 1 287 ? -15.688 14.758 9.75 1 96.31 287 ASP A O 1
ATOM 2273 N N . ARG A 1 288 ? -13.719 14.406 10.773 1 96.56 288 ARG A N 1
ATOM 2274 C CA . ARG A 1 288 ? -14.234 14.812 12.078 1 96.56 288 ARG A CA 1
ATOM 2275 C C . ARG A 1 288 ? -13.797 16.234 12.422 1 96.56 288 ARG A C 1
ATOM 2277 O O . ARG A 1 288 ? -14.094 16.734 13.508 1 96.56 288 ARG A O 1
ATOM 2284 N N . GLU A 1 289 ? -13.141 16.828 11.523 1 98.5 289 GLU A N 1
ATOM 2285 C CA . GLU A 1 289 ? -12.672 18.188 11.805 1 98.5 289 GLU A CA 1
ATOM 2286 C C . GLU A 1 289 ? -13.828 19.094 12.219 1 98.5 289 GLU A C 1
ATOM 2288 O O . GLU A 1 289 ? -14.852 19.156 11.531 1 98.5 289 GLU A O 1
ATOM 2293 N N . ARG A 1 290 ? -13.609 19.75 13.305 1 98.56 290 ARG A N 1
ATOM 2294 C CA . ARG A 1 290 ? -14.664 20.594 13.875 1 98.56 290 ARG A CA 1
ATOM 2295 C C . ARG A 1 290 ? -14.078 21.734 14.688 1 98.56 290 ARG A C 1
ATOM 2297 O O . ARG A 1 290 ? -12.898 21.703 15.047 1 98.56 290 ARG A O 1
ATOM 2304 N N . VAL A 1 291 ? -14.812 22.734 14.898 1 98.62 291 VAL A N 1
ATOM 2305 C CA . VAL A 1 291 ? -14.445 23.859 15.758 1 98.62 291 VAL A CA 1
ATOM 2306 C C . VAL A 1 291 ? -15.656 24.328 16.562 1 98.62 291 VAL A C 1
ATOM 2308 O O . VAL A 1 291 ? -16.781 24.344 16.047 1 98.62 291 VAL A O 1
ATOM 2311 N N . ARG A 1 292 ? -15.477 24.531 17.891 1 98.25 292 ARG A N 1
ATOM 2312 C CA . ARG A 1 292 ? -16.547 25.062 18.719 1 98.25 292 ARG A CA 1
ATOM 2313 C C . ARG A 1 292 ? -16.891 26.5 18.328 1 98.25 292 ARG A C 1
ATOM 2315 O O . ARG A 1 292 ? -16.031 27.375 18.375 1 98.25 292 ARG A O 1
ATOM 2322 N N . ILE A 1 293 ? -18.062 26.75 18 1 98.19 293 ILE A N 1
ATOM 2323 C CA . ILE A 1 293 ? -18.516 28.047 17.484 1 98.19 293 ILE A CA 1
ATOM 2324 C C . ILE A 1 293 ? -18.203 29.141 18.5 1 98.19 293 ILE A C 1
ATOM 2326 O O . ILE A 1 293 ? -17.719 30.203 18.141 1 98.19 293 ILE A O 1
ATOM 2330 N N . ALA A 1 294 ? -18.438 28.891 19.703 1 98.12 294 ALA A N 1
ATOM 2331 C CA . ALA A 1 294 ? -18.203 29.859 20.781 1 98.12 294 ALA A CA 1
ATOM 2332 C C . ALA A 1 294 ? -16.734 30.266 20.828 1 98.12 294 ALA A C 1
ATOM 2334 O O . ALA A 1 294 ? -16.406 31.391 21.203 1 98.12 294 ALA A O 1
ATOM 2335 N N . ASP A 1 295 ? -15.875 29.344 20.484 1 98.38 295 ASP A N 1
ATOM 2336 C CA . ASP A 1 295 ? -14.445 29.625 20.531 1 98.38 295 ASP A CA 1
ATOM 2337 C C . ASP A 1 295 ? -14.047 30.656 19.469 1 98.38 295 ASP A C 1
ATOM 2339 O O . ASP A 1 295 ? -13.133 31.453 19.672 1 98.38 295 ASP A O 1
ATOM 2343 N N . ILE A 1 296 ? -14.703 30.656 18.328 1 98.31 296 ILE A N 1
ATOM 2344 C CA . ILE A 1 296 ? -14.438 31.641 17.281 1 98.31 296 ILE A CA 1
ATOM 2345 C C . ILE A 1 296 ? -14.789 33.031 17.781 1 98.31 296 ILE A C 1
ATOM 2347 O O . ILE A 1 296 ? -14.023 33.969 17.609 1 98.31 296 ILE A O 1
ATOM 2351 N N . LYS A 1 297 ? -15.906 33.125 18.422 1 97.62 297 LYS A N 1
ATOM 2352 C CA . LYS A 1 297 ? -16.344 34.406 18.969 1 97.62 297 LYS A CA 1
ATOM 2353 C C . LYS A 1 297 ? -15.383 34.906 20.047 1 97.62 297 LYS A C 1
ATOM 2355 O O . LYS A 1 297 ? -15.031 36.094 20.062 1 97.62 297 LYS A O 1
ATOM 2360 N N . ARG A 1 298 ? -15.086 33.969 20.875 1 98.12 298 ARG A N 1
ATOM 2361 C CA . ARG A 1 298 ? -14.148 34.344 21.953 1 98.12 298 ARG A CA 1
ATOM 2362 C C . ARG A 1 298 ? -12.812 34.781 21.375 1 98.12 298 ARG A C 1
ATOM 2364 O O . ARG A 1 298 ? -12.211 35.75 21.875 1 98.12 298 ARG A O 1
ATOM 2371 N N . CYS A 1 299 ? -12.359 34.125 20.422 1 98.25 299 CYS A N 1
ATOM 2372 C CA . CYS A 1 299 ? -11.125 34.469 19.75 1 98.25 299 CYS A CA 1
ATOM 2373 C C . CYS A 1 299 ? -11.203 35.906 19.188 1 98.25 299 CYS A C 1
ATOM 2375 O O . CYS A 1 299 ? -10.273 36.688 19.375 1 98.25 299 CYS A O 1
ATOM 2377 N N . ALA A 1 300 ? -12.273 36.188 18.531 1 98.44 300 ALA A N 1
ATOM 2378 C CA . ALA A 1 300 ? -12.484 37.531 17.969 1 98.44 300 ALA A CA 1
ATOM 2379 C C . ALA A 1 300 ? -12.438 38.594 19.062 1 98.44 300 ALA A C 1
ATOM 2381 O O . ALA A 1 300 ? -11.836 39.656 18.875 1 98.44 300 ALA A O 1
ATOM 2382 N N . GLU A 1 301 ? -13.07 38.312 20.156 1 98.25 301 GLU A N 1
ATOM 2383 C CA . GLU A 1 301 ? -13.094 39.25 21.281 1 98.25 301 GLU A CA 1
ATOM 2384 C C . GLU A 1 301 ? -11.695 39.5 21.828 1 98.25 301 GLU A C 1
ATOM 2386 O O . GLU A 1 301 ? -11.336 40.625 22.125 1 98.25 301 GLU A O 1
ATOM 2391 N N . ILE A 1 302 ? -10.953 38.469 21.969 1 98.62 302 ILE A N 1
ATOM 2392 C CA . ILE A 1 302 ? -9.594 38.594 22.484 1 98.62 302 ILE A CA 1
ATOM 2393 C C . ILE A 1 302 ? -8.742 39.406 21.516 1 98.62 302 ILE A C 1
ATOM 2395 O O . ILE A 1 302 ? -7.988 40.281 21.938 1 98.62 302 ILE A O 1
ATOM 2399 N N . ILE A 1 303 ? -8.891 39.125 20.219 1 98.62 303 ILE A N 1
ATOM 2400 C CA . ILE A 1 303 ? -8.141 39.844 19.203 1 98.62 303 ILE A CA 1
ATOM 2401 C C . ILE A 1 303 ? -8.469 41.344 19.297 1 98.62 303 ILE A C 1
ATOM 2403 O O . ILE A 1 303 ? -7.574 42.188 19.234 1 98.62 303 ILE A O 1
ATOM 2407 N N . ARG A 1 304 ? -9.734 41.688 19.516 1 98 304 ARG A N 1
ATOM 2408 C CA . ARG A 1 304 ? -10.141 43.062 19.656 1 98 304 ARG A CA 1
ATOM 2409 C C . ARG A 1 304 ? -9.508 43.719 20.875 1 98 304 ARG A C 1
ATOM 2411 O O . ARG A 1 304 ? -9.039 44.844 20.828 1 98 304 ARG A O 1
ATOM 2418 N N . ARG A 1 305 ? -9.539 42.969 21.953 1 97.62 305 ARG A N 1
ATOM 2419 C CA . ARG A 1 305 ? -8.945 43.5 23.188 1 97.62 305 ARG A CA 1
ATOM 2420 C C . ARG A 1 305 ? -7.449 43.75 23.016 1 97.62 305 ARG A C 1
ATOM 2422 O O . ARG A 1 305 ? -6.926 44.781 23.438 1 97.62 305 ARG A O 1
ATOM 2429 N N . VAL A 1 306 ? -6.797 42.812 22.406 1 98.19 306 VAL A N 1
ATOM 2430 C CA . VAL A 1 306 ? -5.359 42.938 22.172 1 98.19 306 VAL A CA 1
ATOM 2431 C C . VAL A 1 306 ? -5.09 44.125 21.266 1 98.19 306 VAL A C 1
ATOM 2433 O O . VAL A 1 306 ? -4.113 44.844 21.469 1 98.19 306 VAL A O 1
ATOM 2436 N N . ASN A 1 307 ? -5.926 44.312 20.25 1 98 307 ASN A N 1
ATOM 2437 C CA . ASN A 1 307 ? -5.789 45.469 19.359 1 98 307 ASN A CA 1
ATOM 2438 C C . ASN A 1 307 ? -5.812 46.781 20.141 1 98 307 ASN A C 1
ATOM 2440 O O . ASN A 1 307 ? -5.066 47.688 19.828 1 98 307 ASN A O 1
ATOM 2444 N N . GLU A 1 308 ? -6.621 46.812 21.156 1 95.19 308 GLU A N 1
ATOM 2445 C CA . GLU A 1 308 ? -6.746 48.031 21.953 1 95.19 308 GLU A CA 1
ATOM 2446 C C . GLU A 1 308 ? -5.547 48.188 22.891 1 95.19 308 GLU A C 1
ATOM 2448 O O . GLU A 1 308 ? -5.121 49.312 23.172 1 95.19 308 GLU A O 1
ATOM 2453 N N . GLU A 1 309 ? -4.992 47.125 23.266 1 94.62 309 GLU A N 1
ATOM 2454 C CA . GLU A 1 309 ? -3.977 47.125 24.312 1 94.62 309 GLU A CA 1
ATOM 2455 C C . GLU A 1 309 ? -2.578 47.312 23.734 1 94.62 309 GLU A C 1
ATOM 2457 O O . GLU A 1 309 ? -1.655 47.719 24.438 1 94.62 309 GLU A O 1
ATOM 2462 N N . VAL A 1 310 ? -2.322 47 22.547 1 92.44 310 VAL A N 1
ATOM 2463 C CA . VAL A 1 310 ? -0.979 46.906 21.984 1 92.44 310 VAL A CA 1
ATOM 2464 C C . VAL A 1 310 ? -0.385 48.312 21.859 1 92.44 310 VAL A C 1
ATOM 2466 O O . VAL A 1 310 ? 0.836 48.469 21.797 1 92.44 310 VAL A O 1
ATOM 2469 N N . VAL A 1 311 ? -1.016 49.5 21.812 1 80.19 311 VAL A N 1
ATOM 2470 C CA . VAL A 1 311 ? -0.499 50.875 21.75 1 80.19 311 VAL A CA 1
ATOM 2471 C C . VAL A 1 311 ? -0.452 51.469 23.141 1 80.19 311 VAL A C 1
ATOM 2473 O O . VAL A 1 311 ? 0.084 52.562 23.328 1 80.19 311 VAL A O 1
ATOM 2476 N N . GLU A 1 312 ? -0.908 50.75 24.094 1 66.56 312 GLU A N 1
ATOM 2477 C CA . GLU A 1 312 ? -0.772 51.312 25.438 1 66.56 312 GLU A CA 1
ATOM 2478 C C . GLU A 1 312 ? 0.606 51 26.016 1 66.56 312 GLU A C 1
ATOM 2480 O O . GLU A 1 312 ? 1.216 50 25.688 1 66.56 312 GLU A O 1
ATOM 2485 N N . MET B 1 1 ? 15.102 -27.922 -30.766 1 79.88 1 MET B N 1
ATOM 2486 C CA . MET B 1 1 ? 14.539 -27.859 -29.422 1 79.88 1 MET B CA 1
ATOM 2487 C C . MET B 1 1 ? 14.562 -26.438 -28.875 1 79.88 1 MET B C 1
ATOM 2489 O O . MET B 1 1 ? 13.516 -25.859 -28.594 1 79.88 1 MET B O 1
ATOM 2493 N N . LEU B 1 2 ? 15.68 -25.875 -28.859 1 88.19 2 LEU B N 1
ATOM 2494 C CA . LEU B 1 2 ? 15.82 -24.547 -28.297 1 88.19 2 LEU B CA 1
ATOM 2495 C C . LEU B 1 2 ? 15.047 -23.531 -29.125 1 88.19 2 LEU B C 1
ATOM 2497 O O . LEU B 1 2 ? 14.484 -22.562 -28.578 1 88.19 2 LEU B O 1
ATOM 2501 N N . LYS B 1 3 ? 15.016 -23.812 -30.391 1 94.25 3 LYS B N 1
ATOM 2502 C CA . LYS B 1 3 ? 14.305 -22.906 -31.281 1 94.25 3 LYS B CA 1
ATOM 2503 C C . LYS B 1 3 ? 12.812 -22.906 -30.984 1 94.25 3 LYS B C 1
ATOM 2505 O O . LYS B 1 3 ? 12.18 -21.844 -30.984 1 94.25 3 LYS B O 1
ATOM 2510 N N . ILE B 1 4 ? 12.211 -24.109 -30.688 1 96.62 4 ILE B N 1
ATOM 2511 C CA . ILE B 1 4 ? 10.797 -24.219 -30.359 1 96.62 4 ILE B CA 1
ATOM 2512 C C . ILE B 1 4 ? 10.477 -23.422 -29.109 1 96.62 4 ILE B C 1
ATOM 2514 O O . ILE B 1 4 ? 9.547 -22.609 -29.094 1 96.62 4 ILE B O 1
ATOM 2518 N N . LEU B 1 5 ? 11.312 -23.656 -28.078 1 98 5 LEU B N 1
ATOM 2519 C CA . LEU B 1 5 ? 11.102 -22.969 -26.812 1 98 5 LEU B CA 1
ATOM 2520 C C . LEU B 1 5 ? 11.203 -21.453 -26.984 1 98 5 LEU B C 1
ATOM 2522 O O . LEU B 1 5 ? 10.391 -20.703 -26.453 1 98 5 LEU B O 1
ATOM 2526 N N . GLU B 1 6 ? 12.195 -21 -27.734 1 98.06 6 GLU B N 1
ATOM 2527 C CA . GLU B 1 6 ? 12.383 -19.578 -27.984 1 98.06 6 GLU B CA 1
ATOM 2528 C C . GLU B 1 6 ? 11.164 -18.984 -28.688 1 98.06 6 GLU B C 1
ATOM 2530 O O . GLU B 1 6 ? 10.664 -17.922 -28.297 1 98.06 6 GLU B O 1
ATOM 2535 N N . GLU B 1 7 ? 10.703 -19.672 -29.719 1 98.19 7 GLU B N 1
ATOM 2536 C CA . GLU B 1 7 ? 9.594 -19.172 -30.516 1 98.19 7 GLU B CA 1
ATOM 2537 C C . GLU B 1 7 ? 8.328 -19.047 -29.688 1 98.19 7 GLU B C 1
ATOM 2539 O O . GLU B 1 7 ? 7.652 -18.016 -29.719 1 98.19 7 GLU B O 1
ATOM 2544 N N . ILE B 1 8 ? 8.055 -20.031 -28.891 1 98.12 8 ILE B N 1
ATOM 2545 C CA . ILE B 1 8 ? 6.789 -20 -28.156 1 98.12 8 ILE B CA 1
ATOM 2546 C C . ILE B 1 8 ? 6.914 -19.062 -26.953 1 98.12 8 ILE B C 1
ATOM 2548 O O . ILE B 1 8 ? 5.934 -18.438 -26.547 1 98.12 8 ILE B O 1
ATOM 2552 N N . THR B 1 9 ? 8.094 -18.922 -26.391 1 98.19 9 THR B N 1
ATOM 2553 C CA . THR B 1 9 ? 8.281 -18 -25.266 1 98.19 9 THR B CA 1
ATOM 2554 C C . THR B 1 9 ? 8.102 -16.547 -25.719 1 98.19 9 THR B C 1
ATOM 2556 O O . THR B 1 9 ? 7.645 -15.703 -24.953 1 98.19 9 THR B O 1
ATOM 2559 N N . ARG B 1 10 ? 8.383 -16.234 -26.938 1 97.62 10 ARG B N 1
ATOM 2560 C CA . ARG B 1 10 ? 8.273 -14.891 -27.469 1 97.62 10 ARG B CA 1
ATOM 2561 C C . ARG B 1 10 ? 6.82 -14.531 -27.766 1 97.62 10 ARG B C 1
ATOM 2563 O O . ARG B 1 10 ? 6.484 -13.352 -27.906 1 97.62 10 ARG B O 1
ATOM 2570 N N . ILE B 1 11 ? 5.945 -15.508 -27.812 1 98.38 11 ILE B N 1
ATOM 2571 C CA . ILE B 1 11 ? 4.52 -15.289 -28.031 1 98.38 11 ILE B CA 1
ATOM 2572 C C . ILE B 1 11 ? 3.855 -14.914 -26.703 1 98.38 11 ILE B C 1
ATOM 2574 O O . ILE B 1 11 ? 3.877 -15.703 -25.75 1 98.38 11 ILE B O 1
ATOM 2578 N N . ASP B 1 12 ? 3.32 -13.758 -26.641 1 97.88 12 ASP B N 1
ATOM 2579 C CA . ASP B 1 12 ? 2.531 -13.398 -25.469 1 97.88 12 ASP B CA 1
ATOM 2580 C C . ASP B 1 12 ? 1.263 -14.242 -25.375 1 97.88 12 ASP B C 1
ATOM 2582 O O . ASP B 1 12 ? 0.519 -14.359 -26.359 1 97.88 12 ASP B O 1
ATOM 2586 N N . SER B 1 13 ? 1.06 -14.836 -24.266 1 98.44 13 SER B N 1
ATOM 2587 C CA . SER B 1 13 ? -0.113 -15.695 -24.125 1 98.44 13 SER B CA 1
ATOM 2588 C C . SER B 1 13 ? -0.699 -15.594 -22.719 1 98.44 13 SER B C 1
ATOM 2590 O O . SER B 1 13 ? -0.934 -16.609 -22.062 1 98.44 13 SER B O 1
ATOM 2592 N N . THR B 1 14 ? -0.98 -14.422 -22.25 1 98.38 14 THR B N 1
ATOM 2593 C CA . THR B 1 14 ? -1.672 -14.273 -20.969 1 98.38 14 THR B CA 1
ATOM 2594 C C . THR B 1 14 ? -3.074 -14.867 -21.047 1 98.38 14 THR B C 1
ATOM 2596 O O . THR B 1 14 ? -3.59 -15.125 -22.125 1 98.38 14 THR B O 1
ATOM 2599 N N . SER B 1 15 ? -3.625 -15.164 -19.906 1 98 15 SER B N 1
ATOM 2600 C CA . SER B 1 15 ? -4.969 -15.727 -19.891 1 98 15 SER B CA 1
ATOM 2601 C C . SER B 1 15 ? -5.938 -14.883 -20.703 1 98 15 SER B C 1
ATOM 2603 O O . SER B 1 15 ? -6.004 -13.664 -20.531 1 98 15 SER B O 1
ATOM 2605 N N . GLY B 1 16 ? -6.613 -15.492 -21.547 1 97.75 16 GLY B N 1
ATOM 2606 C CA . GLY B 1 16 ? -7.535 -14.805 -22.422 1 97.75 16 GLY B CA 1
ATOM 2607 C C . GLY B 1 16 ? -6.918 -14.43 -23.766 1 97.75 16 GLY B C 1
ATOM 2608 O O . GLY B 1 16 ? -7.625 -14.062 -24.703 1 97.75 16 GLY B O 1
ATOM 2609 N N . ASN B 1 17 ? -5.625 -14.5 -23.891 1 98.19 17 ASN B N 1
ATOM 2610 C CA . ASN B 1 17 ? -4.883 -14.164 -25.109 1 98.19 17 ASN B CA 1
ATOM 2611 C C . ASN B 1 17 ? -4.008 -15.328 -25.562 1 98.19 17 ASN B C 1
ATOM 2613 O O . ASN B 1 17 ? -2.807 -15.164 -25.781 1 98.19 17 ASN B O 1
ATOM 2617 N N . GLU B 1 18 ? -4.598 -16.516 -25.703 1 98.56 18 GLU B N 1
ATOM 2618 C CA . GLU B 1 18 ? -3.803 -17.719 -25.938 1 98.56 18 GLU B CA 1
ATOM 2619 C C . GLU B 1 18 ? -3.896 -18.156 -27.406 1 98.56 18 GLU B C 1
ATOM 2621 O O . GLU B 1 18 ? -3.336 -19.188 -27.781 1 98.56 18 GLU B O 1
ATOM 2626 N N . ASP B 1 19 ? -4.531 -17.375 -28.297 1 98.5 19 ASP B N 1
ATOM 2627 C CA . ASP B 1 19 ? -4.84 -17.828 -29.656 1 98.5 19 ASP B CA 1
ATOM 2628 C C . ASP B 1 19 ? -3.564 -18.047 -30.469 1 98.5 19 ASP B C 1
ATOM 2630 O O . ASP B 1 19 ? -3.432 -19.047 -31.172 1 98.5 19 ASP B O 1
ATOM 2634 N N . GLU B 1 20 ? -2.697 -17.094 -30.375 1 98.75 20 GLU B N 1
ATOM 2635 C CA . GLU B 1 20 ? -1.493 -17.188 -31.203 1 98.75 20 GLU B CA 1
ATOM 2636 C C . GLU B 1 20 ? -0.677 -18.438 -30.844 1 98.75 20 GLU B C 1
ATOM 2638 O O . GLU B 1 20 ? -0.205 -19.141 -31.734 1 98.75 20 GLU B O 1
ATOM 2643 N N . ILE B 1 21 ? -0.496 -18.688 -29.578 1 98.81 21 ILE B N 1
ATOM 2644 C CA . ILE B 1 21 ? 0.299 -19.844 -29.172 1 98.81 21 ILE B CA 1
ATOM 2645 C C . ILE B 1 21 ? -0.467 -21.125 -29.484 1 98.81 21 ILE B C 1
ATOM 2647 O O . ILE B 1 21 ? 0.133 -22.141 -29.859 1 98.81 21 ILE B O 1
ATOM 2651 N N . LYS B 1 22 ? -1.752 -21.109 -29.281 1 98.81 22 LYS B N 1
ATOM 2652 C CA . LYS B 1 22 ? -2.574 -22.266 -29.641 1 98.81 22 LYS B CA 1
ATOM 2653 C C . LYS B 1 22 ? -2.396 -22.625 -31.109 1 98.81 22 LYS B C 1
ATOM 2655 O O . LYS B 1 22 ? -2.24 -23.812 -31.453 1 98.81 22 LYS B O 1
ATOM 2660 N N . ASN B 1 23 ? -2.467 -21.625 -32 1 98.75 23 ASN B N 1
ATOM 2661 C 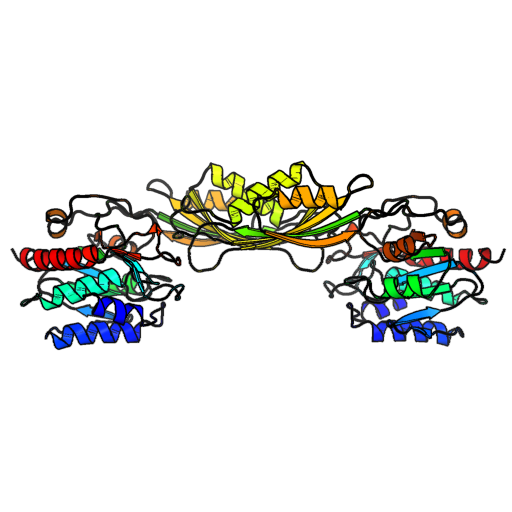CA . ASN B 1 23 ? -2.271 -21.844 -33.438 1 98.75 23 ASN B CA 1
ATOM 2662 C C . ASN B 1 23 ? -0.89 -22.422 -33.719 1 98.75 23 ASN B C 1
ATOM 2664 O O . ASN B 1 23 ? -0.75 -23.297 -34.562 1 98.75 23 ASN B O 1
ATOM 2668 N N . TYR B 1 24 ? 0.078 -21.875 -33.062 1 98.81 24 TYR B N 1
ATOM 2669 C CA . TYR B 1 24 ? 1.429 -22.391 -33.25 1 98.81 24 TYR B CA 1
ATOM 2670 C C . TYR B 1 24 ? 1.48 -23.891 -32.938 1 98.81 24 TYR B C 1
ATOM 2672 O O . TYR B 1 24 ? 2.025 -24.672 -33.719 1 98.81 24 TYR B O 1
ATOM 2680 N N . VAL B 1 25 ? 0.944 -24.297 -31.797 1 98.81 25 VAL B N 1
ATOM 2681 C CA . VAL B 1 25 ? 0.964 -25.688 -31.359 1 98.81 25 VAL B CA 1
ATOM 2682 C C . VAL B 1 25 ? 0.146 -26.547 -32.312 1 98.81 25 VAL B C 1
ATOM 2684 O O . VAL B 1 25 ? 0.578 -27.625 -32.719 1 98.81 25 VAL B O 1
ATOM 2687 N N . SER B 1 26 ? -1.035 -26.062 -32.688 1 98.81 26 SER B N 1
ATOM 2688 C CA . SER B 1 26 ? -1.896 -26.766 -33.656 1 98.81 26 SER B CA 1
ATOM 2689 C C . SER B 1 26 ? -1.176 -27.031 -34.969 1 98.81 26 SER B C 1
ATOM 2691 O O . SER B 1 26 ? -1.187 -28.156 -35.469 1 98.81 26 SER B O 1
ATOM 2693 N N . ASP B 1 27 ? -0.609 -25.969 -35.5 1 98.62 27 ASP B N 1
ATOM 2694 C CA . ASP B 1 27 ? 0.102 -26.078 -36.75 1 98.62 27 ASP B CA 1
ATOM 2695 C C . ASP B 1 27 ? 1.226 -27.109 -36.688 1 98.62 27 ASP B C 1
ATOM 2697 O O . ASP B 1 27 ? 1.473 -27.844 -37.625 1 98.62 27 ASP B O 1
ATOM 2701 N N . TRP B 1 28 ? 1.906 -27.109 -35.562 1 98.12 28 TRP B N 1
ATOM 2702 C CA . TRP B 1 28 ? 3 -28.047 -35.375 1 98.12 28 TRP B CA 1
ATOM 2703 C C . TRP B 1 28 ? 2.506 -29.484 -35.5 1 98.12 28 TRP B C 1
ATOM 2705 O O . TRP B 1 28 ? 3.1 -30.281 -36.219 1 98.12 28 TRP B O 1
ATOM 2715 N N . PHE B 1 29 ? 1.479 -29.844 -34.812 1 98.44 29 PHE B N 1
ATOM 2716 C CA . PHE B 1 29 ? 0.915 -31.188 -34.875 1 98.44 29 PHE B CA 1
ATOM 2717 C C . PHE B 1 29 ? 0.404 -31.5 -36.281 1 98.44 29 PHE B C 1
ATOM 2719 O O . PHE B 1 29 ? 0.63 -32.594 -36.781 1 98.44 29 PHE B O 1
ATOM 2726 N N . GLU B 1 30 ? -0.259 -30.547 -36.875 1 98.25 30 GLU B N 1
ATOM 2727 C CA . GLU B 1 30 ? -0.83 -30.766 -38.219 1 98.25 30 GLU B CA 1
ATOM 2728 C C . GLU B 1 30 ? 0.263 -30.984 -39.25 1 98.25 30 GLU B C 1
ATOM 2730 O O . GLU B 1 30 ? 0.103 -31.797 -40.156 1 98.25 30 GLU B O 1
ATOM 2735 N N . ASP B 1 31 ? 1.297 -30.25 -39.188 1 97.81 31 ASP B N 1
ATOM 2736 C CA . ASP B 1 31 ? 2.43 -30.422 -40.062 1 97.81 31 ASP B CA 1
ATOM 2737 C C . ASP B 1 31 ? 3.027 -31.828 -39.969 1 97.81 31 ASP B C 1
ATOM 2739 O O . ASP B 1 31 ? 3.617 -32.344 -40.906 1 97.81 31 ASP B O 1
ATOM 2743 N N . LEU B 1 32 ? 2.904 -32.438 -38.812 1 97.44 32 LEU B N 1
ATOM 2744 C CA . LEU B 1 32 ? 3.416 -33.781 -38.594 1 97.44 32 LEU B CA 1
ATOM 2745 C C . LEU B 1 32 ? 2.389 -34.844 -39 1 97.44 32 LEU B C 1
ATOM 2747 O O . LEU B 1 32 ? 2.654 -36.031 -38.938 1 97.44 32 LEU B O 1
ATOM 2751 N N . GLY B 1 33 ? 1.14 -34.375 -39.344 1 97.44 33 GLY B N 1
ATOM 2752 C CA . GLY B 1 33 ? 0.117 -35.25 -39.844 1 97.44 33 GLY B CA 1
ATOM 2753 C C . GLY B 1 33 ? -0.923 -35.625 -38.812 1 97.44 33 GLY B C 1
ATOM 2754 O O . GLY B 1 33 ? -1.768 -36.5 -39.062 1 97.44 33 GLY B O 1
ATOM 2755 N N . PHE B 1 34 ? -0.872 -35.031 -37.688 1 97.94 34 PHE B N 1
ATOM 2756 C CA . PHE B 1 34 ? -1.837 -35.344 -36.656 1 97.94 34 PHE B CA 1
ATOM 2757 C C . PHE B 1 34 ? -2.992 -34.344 -36.688 1 97.94 34 PHE B C 1
ATOM 2759 O O . PHE B 1 34 ? -2.807 -33.188 -37.031 1 97.94 34 PHE B O 1
ATOM 2766 N N . LYS B 1 35 ? -4.16 -34.781 -36.312 1 97.12 35 LYS B N 1
ATOM 2767 C CA . LYS B 1 35 ? -5.344 -33.906 -36.281 1 97.12 35 LYS B CA 1
ATOM 2768 C C . LYS B 1 35 ? -5.477 -33.188 -34.969 1 97.12 35 LYS B C 1
ATOM 2770 O O . LYS B 1 35 ? -5.219 -33.781 -33.906 1 97.12 35 LYS B O 1
ATOM 2775 N N . THR B 1 36 ? -5.879 -31.969 -35 1 98.44 36 THR B N 1
ATOM 2776 C CA . THR B 1 36 ? -6.125 -31.172 -33.812 1 98.44 36 THR B CA 1
ATOM 2777 C C . THR B 1 36 ? -7.547 -30.625 -33.812 1 98.44 36 THR B C 1
ATOM 2779 O O . THR B 1 36 ? -8.164 -30.484 -34.875 1 98.44 36 THR B O 1
ATOM 2782 N N . LYS B 1 37 ? -8.094 -30.375 -32.656 1 98.5 37 LYS B N 1
ATOM 2783 C CA . LYS B 1 37 ? -9.406 -29.75 -32.469 1 98.5 37 LYS B CA 1
ATOM 2784 C C . LYS B 1 37 ? -9.406 -28.766 -31.312 1 98.5 37 LYS B C 1
ATOM 2786 O O . LYS B 1 37 ? -8.82 -29.047 -30.266 1 98.5 37 LYS B O 1
ATOM 2791 N N . THR B 1 38 ? -10.039 -27.656 -31.578 1 98.75 38 THR B N 1
ATOM 2792 C CA . THR B 1 38 ? -10.273 -26.703 -30.484 1 98.75 38 THR B CA 1
ATOM 2793 C C . THR B 1 38 ? -11.672 -26.891 -29.906 1 98.75 38 THR B C 1
ATOM 2795 O O . THR B 1 38 ? -12.664 -26.844 -30.641 1 98.75 38 THR B O 1
ATOM 2798 N N . ASP B 1 39 ? -11.766 -27.141 -28.641 1 98.5 39 ASP B N 1
ATOM 2799 C CA . ASP B 1 39 ? -13.094 -27.344 -28.062 1 98.5 39 ASP B CA 1
ATOM 2800 C C . ASP B 1 39 ? -13.773 -26.016 -27.766 1 98.5 39 ASP B C 1
ATOM 2802 O O . ASP B 1 39 ? -13.242 -24.953 -28.078 1 98.5 39 ASP B O 1
ATOM 2806 N N . SER B 1 40 ? -14.938 -26 -27.141 1 98.12 40 SER B N 1
ATOM 2807 C CA . SER B 1 40 ? -15.781 -24.812 -26.984 1 98.12 40 SER B CA 1
ATOM 2808 C C . SER B 1 40 ? -15.195 -23.844 -25.969 1 98.12 40 SER B C 1
ATOM 2810 O O . SER B 1 40 ? -15.516 -22.656 -25.969 1 98.12 40 SER B O 1
ATOM 2812 N N . ALA B 1 41 ? -14.352 -24.359 -25.078 1 98.25 41 ALA B N 1
ATOM 2813 C CA . ALA B 1 41 ? -13.719 -23.484 -24.094 1 98.25 41 ALA B CA 1
ATOM 2814 C C . ALA B 1 41 ? -12.43 -22.875 -24.625 1 98.25 41 ALA B C 1
ATOM 2816 O O . ALA B 1 41 ? -11.859 -21.984 -24.016 1 98.25 41 ALA B O 1
ATOM 2817 N N . GLY B 1 42 ? -11.953 -23.328 -25.797 1 98.56 42 GLY B N 1
ATOM 2818 C CA . GLY B 1 42 ? -10.734 -22.812 -26.406 1 98.56 42 GLY B CA 1
ATOM 2819 C C . GLY B 1 42 ? -9.531 -23.719 -26.172 1 98.56 42 GLY B C 1
ATOM 2820 O O . GLY B 1 42 ? -8.414 -23.375 -26.547 1 98.56 42 GLY B O 1
ATOM 2821 N N . ASN B 1 43 ? -9.688 -24.875 -25.562 1 98.88 43 ASN B N 1
ATOM 2822 C CA . ASN B 1 43 ? -8.617 -25.844 -25.375 1 98.88 43 ASN B CA 1
ATOM 2823 C C . ASN B 1 43 ? -8.227 -26.5 -26.703 1 98.88 43 ASN B C 1
ATOM 2825 O O . ASN B 1 43 ? -9.078 -26.734 -27.547 1 98.88 43 ASN B O 1
ATOM 2829 N N . LEU B 1 44 ? -7.008 -26.844 -26.875 1 98.94 44 LEU B N 1
ATOM 2830 C CA . LEU B 1 44 ? -6.543 -27.594 -28.047 1 98.94 44 LEU B CA 1
ATOM 2831 C C . LEU B 1 44 ? -6.383 -29.062 -27.719 1 98.94 44 LEU B C 1
ATOM 2833 O O . LEU B 1 44 ? -5.711 -29.422 -26.734 1 98.94 44 LEU B O 1
ATOM 2837 N N . ILE B 1 45 ? -6.996 -29.891 -28.531 1 98.88 45 ILE B N 1
ATOM 2838 C CA . ILE B 1 45 ? -7.047 -31.328 -28.266 1 98.88 45 ILE B CA 1
ATOM 2839 C C . ILE B 1 45 ? -6.348 -32.094 -29.391 1 98.88 45 ILE B C 1
ATOM 2841 O O . ILE B 1 45 ? -6.582 -31.797 -30.578 1 98.88 45 ILE B O 1
ATOM 2845 N N . VAL B 1 46 ? -5.465 -32.969 -29.047 1 98.62 46 VAL B N 1
ATOM 2846 C CA . VAL B 1 46 ? -4.871 -33.969 -29.953 1 98.62 46 VAL B CA 1
ATOM 2847 C C . VAL B 1 46 ? -5.164 -35.375 -29.453 1 98.62 46 VAL B C 1
ATOM 2849 O O . VAL B 1 46 ? -4.66 -35.781 -28.406 1 98.62 46 VAL B O 1
ATOM 2852 N N . ARG B 1 47 ? -5.848 -36.125 -30.188 1 97 47 ARG B N 1
ATOM 2853 C CA . ARG B 1 47 ? -6.32 -37.438 -29.719 1 97 47 ARG B CA 1
ATOM 2854 C C . ARG B 1 47 ? -5.379 -38.531 -30.156 1 97 47 ARG B C 1
ATOM 2856 O O . ARG B 1 47 ? -4.859 -38.5 -31.281 1 97 47 ARG B O 1
ATOM 2863 N N . GLY B 1 48 ? -5.168 -39.438 -29.234 1 96.31 48 GLY B N 1
ATOM 2864 C CA . GLY B 1 48 ? -4.492 -40.688 -29.516 1 96.31 48 GLY B CA 1
ATOM 2865 C C . GLY B 1 48 ? -5.363 -41.906 -29.25 1 96.31 48 GLY B C 1
ATOM 2866 O O . GLY B 1 48 ? -6.594 -41.812 -29.25 1 96.31 48 GLY B O 1
ATOM 2867 N N . ASN B 1 49 ? -4.746 -43.094 -29.109 1 95.31 49 ASN B N 1
ATOM 2868 C CA . ASN B 1 49 ? -5.492 -44.344 -29.078 1 95.31 49 ASN B CA 1
ATOM 2869 C C . ASN B 1 49 ? -5.605 -44.906 -27.672 1 95.31 49 ASN B C 1
ATOM 2871 O O . ASN B 1 49 ? -6.219 -45.938 -27.453 1 95.31 49 ASN B O 1
ATOM 2875 N N . SER B 1 50 ? -5.098 -44.219 -26.719 1 96.5 50 SER B N 1
ATOM 2876 C CA . SER B 1 50 ? -5.129 -44.719 -25.344 1 96.5 50 SER B CA 1
ATOM 2877 C C . SER B 1 50 ? -6.004 -43.812 -24.469 1 96.5 50 SER B C 1
ATOM 2879 O O . SER B 1 50 ? -6.688 -42.938 -24.969 1 96.5 50 SER B O 1
ATOM 2881 N N . ASP B 1 51 ? -6.031 -44.125 -23.156 1 96.75 51 ASP B N 1
ATOM 2882 C CA . ASP B 1 51 ? -6.828 -43.312 -22.219 1 96.75 51 ASP B CA 1
ATOM 2883 C C . ASP B 1 51 ? -5.945 -42.375 -21.422 1 96.75 51 ASP B C 1
ATOM 2885 O O . ASP B 1 51 ? -6.422 -41.688 -20.516 1 96.75 51 ASP B O 1
ATOM 2889 N N . LEU B 1 52 ? -4.633 -42.375 -21.75 1 98.5 52 LEU B N 1
ATOM 2890 C CA . LEU B 1 52 ? -3.697 -41.531 -21 1 98.5 52 LEU B CA 1
ATOM 2891 C C . LEU B 1 52 ? -3.471 -40.219 -21.703 1 98.5 52 LEU B C 1
ATOM 2893 O O . LEU B 1 52 ? -3.189 -40.156 -22.906 1 98.5 52 LEU B O 1
ATOM 2897 N N . TRP B 1 53 ? -3.652 -39.125 -20.953 1 98.75 53 TRP B N 1
ATOM 2898 C CA . TRP B 1 53 ? -3.471 -37.75 -21.438 1 98.75 53 TRP B CA 1
ATOM 2899 C C . TRP B 1 53 ? -2.215 -37.125 -20.844 1 98.75 53 TRP B C 1
ATOM 2901 O O . TRP B 1 53 ? -1.934 -37.281 -19.656 1 98.75 53 TRP B O 1
ATOM 2911 N N . PHE B 1 54 ? -1.458 -36.469 -21.594 1 98.88 54 PHE B N 1
ATOM 2912 C CA . PHE B 1 54 ? -0.538 -35.438 -21.125 1 98.88 54 PHE B CA 1
ATOM 2913 C C . PHE B 1 54 ? -1.126 -34.031 -21.344 1 98.88 54 PHE B C 1
ATOM 2915 O O . PHE B 1 54 ? -1.502 -33.688 -22.453 1 98.88 54 PHE B O 1
ATOM 2922 N N . ILE B 1 55 ? -1.229 -33.312 -20.266 1 98.88 55 ILE B N 1
ATOM 2923 C CA . ILE B 1 55 ? -1.968 -32.031 -20.281 1 98.88 55 ILE B CA 1
ATOM 2924 C C . ILE B 1 55 ? -1.084 -30.922 -19.734 1 98.88 55 ILE B C 1
ATOM 2926 O O . ILE B 1 55 ? -0.376 -31.109 -18.75 1 98.88 55 ILE B O 1
ATOM 2930 N N . THR B 1 56 ? -1.051 -29.797 -20.391 1 98.88 56 THR B N 1
ATOM 2931 C CA . THR B 1 56 ? -0.436 -28.578 -19.875 1 98.88 56 THR B CA 1
ATOM 2932 C C . THR B 1 56 ? -1.238 -27.359 -20.281 1 98.88 56 THR B C 1
ATOM 2934 O O . THR B 1 56 ? -2.328 -27.469 -20.844 1 98.88 56 THR B O 1
ATOM 2937 N N . HIS B 1 57 ? -0.829 -26.203 -19.875 1 98.94 57 HIS B N 1
ATOM 2938 C CA . HIS B 1 57 ? -1.626 -25.016 -20.203 1 98.94 57 HIS B CA 1
ATOM 2939 C C . HIS B 1 57 ? -0.854 -24.062 -21.109 1 98.94 57 HIS B C 1
ATOM 2941 O O . HIS B 1 57 ? 0.378 -24.062 -21.109 1 98.94 57 HIS B O 1
ATOM 2947 N N . LEU B 1 58 ? -1.636 -23.266 -21.828 1 98.88 58 LEU B N 1
ATOM 2948 C CA . LEU B 1 58 ? -1.105 -22.391 -22.859 1 98.88 58 LEU B CA 1
ATOM 2949 C C . LEU B 1 58 ? -0.707 -21.047 -22.281 1 98.88 58 LEU B C 1
ATOM 2951 O O . LEU B 1 58 ? 0.21 -20.391 -22.797 1 98.88 58 LEU B O 1
ATOM 2955 N N . ASP B 1 59 ? -1.445 -20.625 -21.266 1 98.75 59 ASP B N 1
ATOM 2956 C CA . ASP B 1 59 ? -1.31 -19.25 -20.797 1 98.75 59 ASP B CA 1
ATOM 2957 C C . ASP B 1 59 ? -0.144 -19.109 -19.812 1 98.75 59 ASP B C 1
ATOM 2959 O O . ASP B 1 59 ? 0.317 -20.094 -19.25 1 98.75 59 ASP B O 1
ATOM 2963 N N . THR B 1 60 ? 0.392 -17.922 -19.75 1 98.38 60 THR B N 1
ATOM 2964 C CA . THR B 1 60 ? 1.39 -17.531 -18.766 1 98.38 60 THR B CA 1
ATOM 2965 C C . THR B 1 60 ? 0.946 -16.266 -18.016 1 98.38 60 THR B C 1
ATOM 2967 O O . THR B 1 60 ? -0.061 -15.656 -18.375 1 98.38 60 THR B O 1
ATOM 2970 N N . VAL B 1 61 ? 1.633 -15.914 -16.953 1 97.88 61 VAL B N 1
ATOM 2971 C CA . VAL B 1 61 ? 1.472 -14.594 -16.344 1 97.88 61 VAL B CA 1
ATOM 2972 C C . VAL B 1 61 ? 2.025 -13.523 -17.281 1 97.88 61 VAL B C 1
ATOM 2974 O O . VAL B 1 61 ? 2.684 -13.844 -18.281 1 97.88 61 VAL B O 1
ATOM 2977 N N . PRO B 1 62 ? 1.743 -12.242 -17.047 1 97.38 62 PRO B N 1
ATOM 2978 C CA . PRO B 1 62 ? 2.326 -11.188 -17.875 1 97.38 62 PRO B CA 1
ATOM 2979 C C . PRO B 1 62 ? 3.854 -11.227 -17.906 1 97.38 62 PRO B C 1
ATOM 2981 O O . PRO B 1 62 ? 4.477 -11.555 -16.891 1 97.38 62 PRO B O 1
ATOM 2984 N N . ARG B 1 63 ? 4.391 -10.812 -19 1 97.56 63 ARG B N 1
ATOM 2985 C CA . ARG B 1 63 ? 5.828 -10.922 -19.219 1 97.56 63 ARG B CA 1
ATOM 2986 C C . ARG B 1 63 ? 6.602 -10.062 -18.219 1 97.56 63 ARG B C 1
ATOM 2988 O O . ARG B 1 63 ? 6.383 -8.852 -18.141 1 97.56 63 ARG B O 1
ATOM 2995 N N . ILE B 1 64 ? 7.496 -10.672 -17.562 1 97.06 64 ILE B N 1
ATOM 2996 C CA . ILE B 1 64 ? 8.359 -10.023 -16.594 1 97.06 64 ILE B CA 1
ATOM 2997 C C . ILE B 1 64 ? 9.781 -9.914 -17.141 1 97.06 64 ILE B C 1
ATOM 2999 O O . ILE B 1 64 ? 10.469 -8.922 -16.906 1 97.06 64 ILE B O 1
ATOM 3003 N N . SER B 1 65 ? 10.156 -10.984 -17.859 1 97.44 65 SER B N 1
ATOM 3004 C CA . SER B 1 65 ? 11.492 -11.016 -18.438 1 97.44 65 SER B CA 1
ATOM 3005 C C . SER B 1 65 ? 11.484 -11.656 -19.812 1 97.44 65 SER B C 1
ATOM 3007 O O . SER B 1 65 ? 10.609 -12.469 -20.125 1 97.44 65 SER B O 1
ATOM 3009 N N . ASP B 1 66 ? 12.438 -11.367 -20.594 1 98 66 ASP B N 1
ATOM 3010 C CA . ASP B 1 66 ? 12.531 -11.867 -21.969 1 98 66 ASP B CA 1
ATOM 3011 C C . ASP B 1 66 ? 13.305 -13.188 -22.016 1 98 66 ASP B C 1
ATOM 3013 O O . ASP B 1 66 ? 14.055 -13.508 -21.094 1 98 66 ASP B O 1
ATOM 3017 N N . PHE B 1 67 ? 13.125 -13.867 -23.156 1 98.5 67 PHE B N 1
ATOM 3018 C CA . PHE B 1 67 ? 13.82 -15.125 -23.375 1 98.5 67 PHE B CA 1
ATOM 3019 C C . PHE B 1 67 ? 15.32 -14.891 -23.516 1 98.5 67 PHE B C 1
ATOM 3021 O O . PHE B 1 67 ? 15.75 -13.977 -24.203 1 98.5 67 PHE B O 1
ATOM 3028 N N . ARG B 1 68 ? 16.016 -15.617 -22.844 1 98.25 68 ARG B N 1
ATOM 3029 C CA . ARG B 1 68 ? 17.469 -15.656 -23 1 98.25 68 ARG B CA 1
ATOM 3030 C C . ARG B 1 68 ? 18.031 -17.016 -22.578 1 98.25 68 ARG B C 1
ATOM 3032 O O . ARG B 1 68 ? 17.391 -17.75 -21.828 1 98.25 68 ARG B O 1
ATOM 3039 N N . VAL B 1 69 ? 19.188 -17.359 -23.109 1 98.12 69 VAL B N 1
ATOM 3040 C CA . VAL B 1 69 ? 19.875 -18.594 -22.719 1 98.12 69 VAL B CA 1
ATOM 3041 C C . VAL B 1 69 ? 21.203 -18.25 -22.031 1 98.12 69 VAL B C 1
ATOM 3043 O O . VAL B 1 69 ? 21.969 -17.422 -22.516 1 98.12 69 VAL B O 1
ATOM 3046 N N . GLU B 1 70 ? 21.359 -18.719 -20.938 1 97.62 70 GLU B N 1
ATOM 3047 C CA . GLU B 1 70 ? 22.609 -18.594 -20.188 1 97.62 70 GLU B CA 1
ATOM 3048 C C . GLU B 1 70 ? 23.047 -19.938 -19.625 1 97.62 70 GLU B C 1
ATOM 3050 O O . GLU B 1 70 ? 22.406 -20.5 -18.734 1 97.62 70 GLU B O 1
ATOM 3055 N N . GLY B 1 71 ? 24.203 -20.5 -20.156 1 97.19 71 GLY B N 1
ATOM 3056 C CA . GLY B 1 71 ? 24.672 -21.797 -19.703 1 97.19 71 GLY B CA 1
ATOM 3057 C C . GLY B 1 71 ? 23.719 -22.922 -20.078 1 97.19 71 GLY B C 1
ATOM 3058 O O . GLY B 1 71 ? 23.359 -23.094 -21.234 1 97.19 71 GLY B O 1
ATOM 3059 N N . GLU B 1 72 ? 23.297 -23.609 -19.016 1 97.81 72 GLU B N 1
ATOM 3060 C CA . GLU B 1 72 ? 22.469 -24.781 -19.25 1 97.81 72 GLU B CA 1
ATOM 3061 C C . GLU B 1 72 ? 20.984 -24.453 -19.109 1 97.81 72 GLU B C 1
ATOM 3063 O O . GLU B 1 72 ? 20.125 -25.328 -19.234 1 97.81 72 GLU B O 1
ATOM 3068 N N . TYR B 1 73 ? 20.75 -23.125 -18.906 1 98.25 73 TYR B N 1
ATOM 3069 C CA . TYR B 1 73 ? 19.375 -22.734 -18.609 1 98.25 73 TYR B CA 1
ATOM 3070 C C . TYR B 1 73 ? 18.828 -21.781 -19.656 1 98.25 73 TYR B C 1
ATOM 3072 O O . TYR B 1 73 ? 19.578 -20.969 -20.203 1 98.25 73 TYR B O 1
ATOM 3080 N N . ALA B 1 74 ? 17.547 -21.938 -19.953 1 98.56 74 ALA B N 1
ATOM 3081 C CA . ALA B 1 74 ? 16.75 -20.906 -20.625 1 98.56 74 ALA B CA 1
ATOM 3082 C C . ALA B 1 74 ? 15.969 -20.078 -19.609 1 98.56 74 ALA B C 1
ATOM 3084 O O . ALA B 1 74 ? 15.414 -20.625 -18.656 1 98.56 74 ALA B O 1
ATOM 3085 N N . TYR B 1 75 ? 16.016 -18.828 -19.812 1 98.5 75 TYR B N 1
ATOM 3086 C CA . TYR B 1 75 ? 15.305 -17.891 -18.938 1 98.5 75 TYR B CA 1
ATOM 3087 C C . TYR B 1 75 ? 14.188 -17.188 -19.688 1 98.5 75 TYR B C 1
ATOM 3089 O O . TYR B 1 75 ? 14.211 -17.109 -20.922 1 98.5 75 TYR B O 1
ATOM 3097 N N . GLY B 1 76 ? 13.219 -16.688 -18.891 1 98.44 76 GLY B N 1
ATOM 3098 C CA . GLY B 1 76 ? 12.102 -15.93 -19.438 1 98.44 76 GLY B CA 1
ATOM 3099 C C . GLY B 1 76 ? 10.766 -16.297 -18.828 1 98.44 76 GLY B C 1
ATOM 3100 O O . GLY B 1 76 ? 10.602 -17.406 -18.297 1 98.44 76 GLY B O 1
ATOM 3101 N N . THR B 1 77 ? 9.867 -15.367 -18.969 1 98.44 77 THR B N 1
ATOM 3102 C CA . THR B 1 77 ? 8.539 -15.633 -18.422 1 98.44 77 THR B CA 1
ATOM 3103 C C . THR B 1 77 ? 7.867 -16.781 -19.172 1 98.44 77 THR B C 1
ATOM 3105 O O . THR B 1 77 ? 7.762 -16.75 -20.406 1 98.44 77 THR B O 1
ATOM 3108 N N . GLY B 1 78 ? 7.508 -17.781 -18.453 1 98.44 78 GLY B N 1
ATOM 3109 C CA . GLY B 1 78 ? 6.746 -18.875 -19.016 1 98.44 78 GLY B CA 1
ATOM 3110 C C . GLY B 1 78 ? 7.609 -20.078 -19.406 1 98.44 78 GLY B C 1
ATOM 3111 O O . GLY B 1 78 ? 7.098 -21.156 -19.656 1 98.44 78 GLY B O 1
ATOM 3112 N N . VAL B 1 79 ? 8.914 -20 -19.406 1 98.69 79 VAL B N 1
ATOM 3113 C CA . VAL B 1 79 ? 9.773 -21.062 -19.891 1 98.69 79 VAL B CA 1
ATOM 3114 C C . VAL B 1 79 ? 9.586 -22.312 -19.016 1 98.69 79 VAL B C 1
ATOM 3116 O O . VAL B 1 79 ? 9.68 -23.438 -19.516 1 98.69 79 VAL B O 1
ATOM 3119 N N . ALA B 1 80 ? 9.305 -22.078 -17.75 1 98.62 80 ALA B N 1
ATOM 3120 C CA . ALA B 1 80 ? 9.055 -23.188 -16.844 1 98.62 80 ALA B CA 1
ATOM 3121 C C . ALA B 1 80 ? 7.562 -23.438 -16.672 1 98.62 80 ALA B C 1
ATOM 3123 O O . ALA B 1 80 ? 7.109 -24.578 -16.656 1 98.62 80 ALA B O 1
ATOM 3124 N N . ASP B 1 81 ? 6.699 -22.438 -16.703 1 98.31 81 ASP B N 1
ATOM 3125 C CA . ASP B 1 81 ? 5.277 -22.484 -16.375 1 98.31 81 ASP B CA 1
ATOM 3126 C C . ASP B 1 81 ? 4.434 -21.828 -17.469 1 98.31 81 ASP B C 1
ATOM 3128 O O . ASP B 1 81 ? 4.051 -20.672 -17.344 1 98.31 81 ASP B O 1
ATOM 3132 N N . ALA B 1 82 ? 4.137 -22.484 -18.562 1 98.12 82 ALA B N 1
ATOM 3133 C CA . ALA B 1 82 ? 4.555 -23.891 -18.672 1 98.12 82 ALA B CA 1
ATOM 3134 C C . ALA B 1 82 ? 5.039 -24.203 -20.094 1 98.12 82 ALA B C 1
ATOM 3136 O O . ALA B 1 82 ? 4.852 -25.328 -20.578 1 98.12 82 ALA B O 1
ATOM 3137 N N . LYS B 1 83 ? 5.551 -23.219 -20.766 1 98.69 83 LYS B N 1
ATOM 3138 C CA . LYS B 1 83 ? 5.93 -23.375 -22.172 1 98.69 83 LYS B CA 1
ATOM 3139 C C . LYS B 1 83 ? 7.051 -24.391 -22.344 1 98.69 83 LYS B C 1
ATOM 3141 O O . LYS B 1 83 ? 7.242 -24.953 -23.422 1 98.69 83 LYS B O 1
ATOM 3146 N N . GLY B 1 84 ? 7.855 -24.641 -21.312 1 98.62 84 GLY B N 1
ATOM 3147 C CA . GLY B 1 84 ? 8.789 -25.766 -21.328 1 98.62 84 GLY B CA 1
ATOM 3148 C C . GLY B 1 84 ? 8.117 -27.094 -21.547 1 98.62 84 GLY B C 1
ATOM 3149 O O . GLY B 1 84 ? 8.625 -27.953 -22.281 1 98.62 84 GLY B O 1
ATOM 3150 N N . SER B 1 85 ? 7.008 -27.312 -20.891 1 98.81 85 SER B N 1
ATOM 3151 C CA . SER B 1 85 ? 6.219 -28.531 -21.078 1 98.81 85 SER B CA 1
ATOM 3152 C C . SER B 1 85 ? 5.664 -28.609 -22.5 1 98.81 85 SER B C 1
ATOM 3154 O O . SER B 1 85 ? 5.656 -29.672 -23.109 1 98.81 85 SER B O 1
ATOM 3156 N N . ILE B 1 86 ? 5.184 -27.453 -23.016 1 98.88 86 ILE B N 1
ATOM 3157 C CA . ILE B 1 86 ? 4.691 -27.406 -24.391 1 98.88 86 ILE B CA 1
ATOM 3158 C C . ILE B 1 86 ? 5.801 -27.844 -25.344 1 98.88 86 ILE B C 1
ATOM 3160 O O . ILE B 1 86 ? 5.594 -28.703 -26.203 1 98.88 86 ILE B O 1
ATOM 3164 N N . ALA B 1 87 ? 6.957 -27.25 -25.188 1 98.81 87 ALA B N 1
ATOM 3165 C CA . ALA B 1 87 ? 8.102 -27.578 -26.047 1 98.81 87 ALA B CA 1
ATOM 3166 C C . ALA B 1 87 ? 8.422 -29.062 -25.984 1 98.81 87 ALA B C 1
ATOM 3168 O O . ALA B 1 87 ? 8.719 -29.688 -27.016 1 98.81 87 ALA B O 1
ATOM 3169 N N . ALA B 1 88 ? 8.398 -29.656 -24.812 1 98.75 88 ALA B N 1
ATOM 3170 C CA . ALA B 1 88 ? 8.695 -31.078 -24.641 1 98.75 88 ALA B CA 1
ATOM 3171 C C . ALA B 1 88 ? 7.695 -31.938 -25.406 1 98.75 88 ALA B C 1
ATOM 3173 O O . ALA B 1 88 ? 8.086 -32.906 -26.078 1 98.75 88 ALA B O 1
ATOM 3174 N N . ILE B 1 89 ? 6.434 -31.594 -25.297 1 98.81 89 ILE B N 1
ATOM 3175 C CA . ILE B 1 89 ? 5.391 -32.344 -25.984 1 98.81 89 ILE B CA 1
ATOM 3176 C C . ILE B 1 89 ? 5.598 -32.25 -27.5 1 98.81 89 ILE B C 1
ATOM 3178 O O . ILE B 1 89 ? 5.516 -33.25 -28.203 1 98.81 89 ILE B O 1
ATOM 3182 N N . LEU B 1 90 ? 5.867 -31.016 -27.984 1 98.62 90 LEU B N 1
ATOM 3183 C CA . LEU B 1 90 ? 6.066 -30.812 -29.406 1 98.62 90 LEU B CA 1
ATOM 3184 C C . LEU B 1 90 ? 7.273 -31.609 -29.906 1 98.62 90 LEU B C 1
ATOM 3186 O O . LEU B 1 90 ? 7.215 -32.219 -30.969 1 98.62 90 LEU B O 1
ATOM 3190 N N . LEU B 1 91 ? 8.312 -31.547 -29.172 1 98.06 91 LEU B N 1
ATOM 3191 C CA . LEU B 1 91 ? 9.508 -32.312 -29.516 1 98.06 91 LEU B CA 1
ATOM 3192 C C . LEU B 1 91 ? 9.219 -33.812 -29.547 1 98.06 91 LEU B C 1
ATOM 3194 O O . LEU B 1 91 ? 9.688 -34.5 -30.438 1 98.06 91 LEU B O 1
ATOM 3198 N N . ALA B 1 92 ? 8.516 -34.312 -28.562 1 98.25 92 ALA B N 1
ATOM 3199 C CA . ALA B 1 92 ? 8.141 -35.719 -28.531 1 98.25 92 ALA B CA 1
ATOM 3200 C C . ALA B 1 92 ? 7.348 -36.094 -29.781 1 98.25 92 ALA B C 1
ATOM 3202 O O . ALA B 1 92 ? 7.582 -37.156 -30.359 1 98.25 92 ALA B O 1
ATOM 3203 N N . ALA B 1 93 ? 6.461 -35.25 -30.188 1 97.69 93 ALA B N 1
ATOM 3204 C CA . ALA B 1 93 ? 5.57 -35.531 -31.312 1 97.69 93 ALA B CA 1
ATOM 3205 C C . ALA B 1 93 ? 6.359 -35.719 -32.594 1 97.69 93 ALA B C 1
ATOM 3207 O O . ALA B 1 93 ? 5.949 -36.5 -33.469 1 97.69 93 ALA B O 1
ATOM 3208 N N . GLU B 1 94 ? 7.445 -35.062 -32.719 1 95.75 94 GLU B N 1
ATOM 3209 C CA . GLU B 1 94 ? 8.281 -35.188 -33.906 1 95.75 94 GLU B CA 1
ATOM 3210 C C . GLU B 1 94 ? 8.758 -36.625 -34.062 1 95.75 94 GLU B C 1
ATOM 3212 O O . GLU B 1 94 ? 8.977 -37.094 -35.188 1 95.75 94 GLU B O 1
ATOM 3217 N N . GLY B 1 95 ? 8.938 -37.344 -33.031 1 94.44 95 GLY B N 1
ATOM 3218 C CA . GLY B 1 95 ? 9.469 -38.688 -33.094 1 94.44 95 GLY B CA 1
ATOM 3219 C C . GLY B 1 95 ? 8.391 -39.75 -33 1 94.44 95 GLY B C 1
ATOM 3220 O O . GLY B 1 95 ? 8.688 -40.938 -32.938 1 94.44 95 GLY B O 1
ATOM 3221 N N . ILE B 1 96 ? 7.156 -39.344 -32.969 1 96 96 ILE B N 1
ATOM 3222 C CA . ILE B 1 96 ? 6.039 -40.281 -32.812 1 96 96 ILE B CA 1
ATOM 3223 C C . ILE B 1 96 ? 5.422 -40.562 -34.188 1 96 96 ILE B C 1
ATOM 3225 O O . ILE B 1 96 ? 5.008 -39.656 -34.906 1 96 96 ILE B O 1
ATOM 3229 N N . GLU B 1 97 ? 5.414 -41.812 -34.562 1 93.19 97 GLU B N 1
ATOM 3230 C CA . GLU B 1 97 ? 4.781 -42.219 -35.812 1 93.19 97 GLU B CA 1
ATOM 3231 C C . GLU B 1 97 ? 3.293 -42.5 -35.594 1 93.19 97 GLU B C 1
ATOM 3233 O O . GLU B 1 97 ? 2.463 -42.062 -36.406 1 93.19 97 GLU B O 1
ATOM 3238 N N . GLU B 1 98 ? 3.027 -43.312 -34.594 1 94.94 98 GLU B N 1
ATOM 3239 C CA . GLU B 1 98 ? 1.647 -43.594 -34.219 1 94.94 98 GLU B CA 1
ATOM 3240 C C . GLU B 1 98 ? 1.308 -42.938 -32.875 1 94.94 98 GLU B C 1
ATOM 3242 O O . GLU B 1 98 ? 1.932 -43.25 -31.844 1 94.94 98 GLU B O 1
ATOM 3247 N N . MET B 1 99 ? 0.336 -42.094 -32.906 1 96.31 99 MET B N 1
ATOM 3248 C CA . MET B 1 99 ? -0.046 -41.375 -31.703 1 96.31 99 MET B CA 1
ATOM 3249 C C . MET B 1 99 ? -0.939 -42.219 -30.828 1 96.31 99 MET B C 1
ATOM 3251 O O . MET B 1 99 ? -2.092 -42.5 -31.172 1 96.31 99 MET B O 1
ATOM 3255 N N . ASN B 1 100 ? -0.43 -42.625 -29.688 1 97.44 100 ASN B N 1
ATOM 3256 C CA . ASN B 1 100 ? -1.201 -43.375 -28.719 1 97.44 100 ASN B CA 1
ATOM 3257 C C . ASN B 1 100 ? -1.667 -42.5 -27.562 1 97.44 100 ASN B C 1
ATOM 3259 O O . ASN B 1 100 ? -2.787 -42.656 -27.078 1 97.44 100 ASN B O 1
ATOM 3263 N N . LEU B 1 101 ? -0.847 -41.625 -27.219 1 98.06 101 LEU B N 1
ATOM 3264 C CA . LEU B 1 101 ? -1.177 -40.656 -26.156 1 98.06 101 LEU B CA 1
ATOM 3265 C C . LEU B 1 101 ? -2.127 -39.594 -26.656 1 98.06 101 LEU B C 1
ATOM 3267 O O . LEU B 1 101 ? -2.082 -39.219 -27.828 1 98.06 101 LEU B O 1
ATOM 3271 N N . ASN B 1 102 ? -2.975 -39.188 -25.734 1 98.25 102 ASN B N 1
ATOM 3272 C CA . ASN B 1 102 ? -3.715 -37.938 -25.969 1 98.25 102 ASN B CA 1
ATOM 3273 C C . ASN B 1 102 ? -2.975 -36.75 -25.391 1 98.25 102 ASN B C 1
ATOM 3275 O O . ASN B 1 102 ? -2.244 -36.844 -24.406 1 98.25 102 ASN B O 1
ATOM 3279 N N . PHE B 1 103 ? -3.156 -35.562 -26.062 1 98.81 103 PHE B N 1
ATOM 3280 C CA . PHE B 1 103 ? -2.602 -34.312 -25.547 1 98.81 103 PHE B CA 1
ATOM 3281 C C . PHE B 1 103 ? -3.68 -33.25 -25.453 1 98.81 103 PHE B C 1
ATOM 3283 O O . PHE B 1 103 ? -4.555 -33.156 -26.328 1 98.81 103 PHE B O 1
ATOM 3290 N N . ALA B 1 104 ? -3.643 -32.5 -24.438 1 98.88 104 ALA B N 1
ATOM 3291 C CA . ALA B 1 104 ? -4.496 -31.312 -24.312 1 98.88 104 ALA B CA 1
ATOM 3292 C C . ALA B 1 104 ? -3.693 -30.094 -23.859 1 98.88 104 ALA B C 1
ATOM 3294 O O . ALA B 1 104 ? -2.805 -30.219 -23 1 98.88 104 ALA B O 1
ATOM 3295 N N . PHE B 1 105 ? -3.916 -29 -24.453 1 98.94 105 PHE B N 1
ATOM 3296 C CA . PHE B 1 105 ? -3.371 -27.688 -24.094 1 98.94 105 PHE B CA 1
ATOM 3297 C C . PHE B 1 105 ? -4.48 -26.75 -23.656 1 98.94 105 PHE B C 1
ATOM 3299 O O . PHE B 1 105 ? -5.289 -26.297 -24.469 1 98.94 105 PHE B O 1
ATOM 3306 N N . LEU B 1 106 ? -4.504 -26.422 -22.375 1 98.94 106 LEU B N 1
ATOM 3307 C CA . LEU B 1 106 ? -5.664 -25.781 -21.75 1 98.94 106 LEU B CA 1
ATOM 3308 C C . LEU B 1 106 ? -5.465 -24.281 -21.656 1 98.94 106 LEU B C 1
ATOM 3310 O O . LEU B 1 106 ? -4.328 -23.797 -21.609 1 98.94 106 LEU B O 1
ATOM 3314 N N . VAL B 1 107 ? -6.566 -23.547 -21.688 1 98.81 107 VAL B N 1
ATOM 3315 C CA . VAL B 1 107 ? -6.547 -22.094 -21.547 1 98.81 107 VAL B CA 1
ATOM 3316 C C . VAL B 1 107 ? -6.832 -21.688 -20.109 1 98.81 107 VAL B C 1
ATOM 3318 O O . VAL B 1 107 ? -7.395 -22.469 -19.344 1 98.81 107 VAL B O 1
ATOM 3321 N N . ASP B 1 108 ? -6.375 -20.547 -19.672 1 98.44 108 ASP B N 1
ATOM 3322 C CA . ASP B 1 108 ? -6.832 -19.797 -18.5 1 98.44 108 ASP B CA 1
ATOM 3323 C C . ASP B 1 108 ? -6.434 -20.5 -17.203 1 98.44 108 ASP B C 1
ATOM 3325 O O . ASP B 1 108 ? -7.219 -20.562 -16.266 1 98.44 108 ASP B O 1
ATOM 3329 N N . GLU B 1 109 ? -5.305 -21.156 -17.188 1 98 109 GLU B N 1
ATOM 3330 C CA . GLU B 1 109 ? -4.824 -21.781 -15.961 1 98 109 GLU B CA 1
ATOM 3331 C C . GLU B 1 109 ? -4.355 -20.734 -14.953 1 98 109 GLU B C 1
ATOM 3333 O O . GLU B 1 109 ? -4.59 -20.875 -13.75 1 98 109 GLU B O 1
ATOM 3338 N N . GLU B 1 110 ? -3.742 -19.703 -15.312 1 96.81 110 GLU B N 1
ATOM 3339 C CA . GLU B 1 110 ? -3.096 -18.719 -14.445 1 96.81 110 GLU B CA 1
ATOM 3340 C C . GLU B 1 110 ? -4.125 -17.812 -13.766 1 96.81 110 GLU B C 1
ATOM 3342 O O . GLU B 1 110 ? -3.775 -17.016 -12.898 1 96.81 110 GLU B O 1
ATOM 3347 N N . GLU B 1 111 ? -5.355 -17.875 -14.148 1 93.62 111 GLU B N 1
ATOM 3348 C CA . GLU B 1 111 ? -6.414 -17.062 -13.562 1 93.62 111 GLU B CA 1
ATOM 3349 C C . GLU B 1 111 ? -7.578 -17.922 -13.086 1 93.62 111 GLU B C 1
ATOM 3351 O O . GLU B 1 111 ? -7.492 -18.562 -12.031 1 93.62 111 GLU B O 1
ATOM 3356 N N . GLY B 1 112 ? -8.492 -18.359 -13.906 1 90.88 112 GLY B N 1
ATOM 3357 C CA . GLY B 1 112 ? -9.75 -18.953 -13.461 1 90.88 112 GLY B CA 1
ATOM 3358 C C . GLY B 1 112 ? -9.766 -20.469 -13.555 1 90.88 112 GLY B C 1
ATOM 3359 O O . GLY B 1 112 ? -10.57 -21.125 -12.898 1 90.88 112 GLY B O 1
ATOM 3360 N N . GLY B 1 113 ? -8.93 -21.016 -14.375 1 96.94 113 GLY B N 1
ATOM 3361 C CA . GLY B 1 113 ? -8.938 -22.469 -14.57 1 96.94 113 GLY B CA 1
ATOM 3362 C C . GLY B 1 113 ? -10.141 -22.953 -15.352 1 96.94 113 GLY B C 1
ATOM 3363 O O . GLY B 1 113 ? -10.57 -24.094 -15.18 1 96.94 113 GLY B O 1
ATOM 3364 N N . THR B 1 114 ? -10.711 -22.062 -16.188 1 97.94 114 THR B N 1
ATOM 3365 C CA . THR B 1 114 ? -11.938 -22.406 -16.891 1 97.94 114 THR B CA 1
ATOM 3366 C C . THR B 1 114 ? -11.672 -23.484 -17.938 1 97.94 114 THR B C 1
ATOM 3368 O O . THR B 1 114 ? -12.547 -24.312 -18.219 1 97.94 114 THR B O 1
ATOM 3371 N N . GLY B 1 115 ? -10.516 -23.5 -18.531 1 98.75 115 GLY B N 1
ATOM 3372 C CA . GLY B 1 115 ? -10.148 -24.531 -19.484 1 98.75 115 GLY B CA 1
ATOM 3373 C C . GLY B 1 115 ? -10.227 -25.938 -18.906 1 98.75 115 GLY B C 1
ATOM 3374 O O . GLY B 1 115 ? -10.852 -26.828 -19.5 1 98.75 115 GLY B O 1
ATOM 3375 N N . SER B 1 116 ? -9.617 -26.094 -17.734 1 98.75 116 SER B N 1
ATOM 3376 C CA . SER B 1 116 ? -9.594 -27.422 -17.125 1 98.75 116 SER B CA 1
ATOM 3377 C C . SER B 1 116 ? -10.961 -27.797 -16.562 1 98.75 116 SER B C 1
ATOM 3379 O O . SER B 1 116 ? -11.32 -28.984 -16.531 1 98.75 116 SER B O 1
ATOM 3381 N N . LYS B 1 117 ? -11.734 -26.828 -16.094 1 98.56 117 LYS B N 1
ATOM 3382 C CA . LYS B 1 117 ? -13.094 -27.109 -15.641 1 98.56 117 LYS B CA 1
ATOM 3383 C C . LYS B 1 117 ? -13.938 -27.703 -16.766 1 98.56 117 LYS B C 1
ATOM 3385 O O . LYS B 1 117 ? -14.633 -28.703 -16.562 1 98.56 117 LYS B O 1
ATOM 3390 N N . HIS B 1 118 ? -13.875 -27.047 -17.906 1 98.75 118 HIS B N 1
ATOM 3391 C CA . HIS B 1 118 ? -14.586 -27.547 -19.078 1 98.75 118 HIS B CA 1
ATOM 3392 C C . HIS B 1 118 ? -14.062 -28.906 -19.5 1 98.75 118 HIS B C 1
ATOM 3394 O O . HIS B 1 118 ? -14.844 -29.828 -19.766 1 98.75 118 HIS B O 1
ATOM 3400 N N . PHE B 1 119 ? -12.781 -29.047 -19.594 1 98.81 119 PHE B N 1
ATOM 3401 C CA . PHE B 1 119 ? -12.141 -30.266 -20.062 1 98.81 119 PHE B CA 1
ATOM 3402 C C . PHE B 1 119 ? -12.523 -31.453 -19.188 1 98.81 119 PHE B C 1
ATOM 3404 O O . PHE B 1 119 ? -12.875 -32.531 -19.703 1 98.81 119 PHE B O 1
ATOM 3411 N N . ALA B 1 120 ? -12.477 -31.281 -17.891 1 98.75 120 ALA B N 1
ATOM 3412 C CA . ALA B 1 120 ? -12.742 -32.344 -16.922 1 98.75 120 ALA B CA 1
ATOM 3413 C C . ALA B 1 120 ? -14.156 -32.906 -17.094 1 98.75 120 ALA B C 1
ATOM 3415 O O . ALA B 1 120 ? -14.398 -34.094 -16.844 1 98.75 120 ALA B O 1
ATOM 3416 N N . ARG B 1 121 ? -15.039 -32.062 -17.547 1 98.25 121 ARG B N 1
ATOM 3417 C CA . ARG B 1 121 ? -16.453 -32.438 -17.656 1 98.25 121 ARG B CA 1
ATOM 3418 C C . ARG B 1 121 ? -16.734 -33.094 -19 1 98.25 121 ARG B C 1
ATOM 3420 O O . ARG B 1 121 ? -17.703 -33.875 -19.141 1 98.25 121 ARG B O 1
ATOM 3427 N N . ASN B 1 122 ? -15.945 -32.844 -20 1 98.38 122 ASN B N 1
ATOM 3428 C CA . ASN B 1 122 ? -16.297 -33.219 -21.375 1 98.38 122 ASN B CA 1
ATOM 3429 C C . ASN B 1 122 ? -15.406 -34.344 -21.891 1 98.38 122 ASN B C 1
ATOM 3431 O O . ASN B 1 122 ? -15.672 -34.906 -22.953 1 98.38 122 ASN B O 1
ATOM 3435 N N . TYR B 1 123 ? -14.383 -34.625 -21.188 1 98.19 123 TYR B N 1
ATOM 3436 C CA . TYR B 1 123 ? -13.469 -35.688 -21.562 1 98.19 123 TYR B CA 1
ATOM 3437 C C . TYR B 1 123 ? -13.273 -36.656 -20.406 1 98.19 123 TYR B C 1
ATOM 3439 O O . TYR B 1 123 ? -13.836 -36.469 -19.328 1 98.19 123 TYR B O 1
ATOM 3447 N N . SER B 1 124 ? -12.602 -37.781 -20.656 1 96.94 124 SER B N 1
ATOM 3448 C CA . SER B 1 124 ? -12.352 -38.781 -19.625 1 96.94 124 SER B CA 1
ATOM 3449 C C . SER B 1 124 ? -11.008 -39.469 -19.828 1 96.94 124 SER B C 1
ATOM 3451 O O . SER B 1 124 ? -10.445 -39.406 -20.922 1 96.94 124 SER B O 1
ATOM 3453 N N . GLY B 1 125 ? -10.453 -40.031 -18.781 1 96.81 125 GLY B N 1
ATOM 3454 C CA . GLY B 1 125 ? -9.203 -40.781 -18.812 1 96.81 125 GLY B CA 1
ATOM 3455 C C . GLY B 1 125 ? -8.312 -40.531 -17.609 1 96.81 125 GLY B C 1
ATOM 3456 O O . GLY B 1 125 ? -8.805 -40.188 -16.531 1 96.81 125 GLY B O 1
ATOM 3457 N N . ARG B 1 126 ? -7.039 -40.844 -17.75 1 98.31 126 ARG B N 1
ATOM 3458 C CA . ARG B 1 126 ? -5.957 -40.562 -16.812 1 98.31 126 ARG B CA 1
ATOM 3459 C C . ARG B 1 126 ? -5.055 -39.469 -17.359 1 98.31 126 ARG B C 1
ATOM 3461 O O . ARG B 1 126 ? -4.953 -39.281 -18.578 1 98.31 126 ARG B O 1
ATOM 3468 N N . ALA B 1 127 ? -4.52 -38.75 -16.406 1 98.75 127 ALA B N 1
ATOM 3469 C CA . ALA B 1 127 ? -3.775 -37.625 -16.953 1 98.75 127 ALA B CA 1
ATOM 3470 C C . ALA B 1 127 ? -2.477 -37.406 -16.172 1 98.75 127 ALA B C 1
ATOM 3472 O O . ALA B 1 127 ? -2.445 -37.531 -14.953 1 98.75 127 ALA B O 1
ATOM 3473 N N . VAL B 1 128 ? -1.443 -37.156 -16.859 1 98.88 128 VAL B N 1
ATOM 3474 C CA . VAL B 1 128 ? -0.258 -36.469 -16.344 1 98.88 128 VAL B CA 1
ATOM 3475 C C . VAL B 1 128 ? -0.348 -34.969 -16.625 1 98.88 128 VAL B C 1
ATOM 3477 O O . VAL B 1 128 ? -0.241 -34.531 -17.781 1 98.88 128 VAL B O 1
ATOM 3480 N N . VAL B 1 129 ? -0.619 -34.188 -15.609 1 98.94 129 VAL B N 1
ATOM 3481 C CA . VAL B 1 129 ? -0.652 -32.75 -15.75 1 98.94 129 VAL B CA 1
ATOM 3482 C C . VAL B 1 129 ? 0.763 -32.188 -15.641 1 98.94 129 VAL B C 1
ATOM 3484 O O . VAL B 1 129 ? 1.42 -32.344 -14.609 1 98.94 129 VAL B O 1
ATOM 3487 N N . MET B 1 130 ? 1.208 -31.547 -16.688 1 98.94 130 MET B N 1
ATOM 3488 C CA . MET B 1 130 ? 2.604 -31.109 -16.75 1 98.94 130 MET B CA 1
ATOM 3489 C C . MET B 1 130 ? 2.766 -29.719 -16.172 1 98.94 130 MET B C 1
ATOM 3491 O O . MET B 1 130 ? 2.232 -28.75 -16.703 1 98.94 130 MET B O 1
ATOM 3495 N N . GLU B 1 131 ? 3.438 -29.594 -15.102 1 98.75 131 GLU B N 1
ATOM 3496 C CA . GLU B 1 131 ? 3.766 -28.406 -14.328 1 98.75 131 GLU B CA 1
ATOM 3497 C C . GLU B 1 131 ? 5.223 -28.422 -13.875 1 98.75 131 GLU B C 1
ATOM 3499 O O . GLU B 1 131 ? 5.883 -29.469 -13.93 1 98.75 131 GLU B O 1
ATOM 3504 N N . PRO B 1 132 ? 5.73 -27.297 -13.484 1 98.69 132 PRO B N 1
ATOM 3505 C CA . PRO B 1 132 ? 7.121 -27.297 -13.023 1 98.69 132 PRO B CA 1
ATOM 3506 C C . PRO B 1 132 ? 7.312 -28.031 -11.703 1 98.69 132 PRO B C 1
ATOM 3508 O O . PRO B 1 132 ? 7.09 -27.469 -10.633 1 98.69 132 PRO B O 1
ATOM 3511 N N . THR B 1 133 ? 7.812 -29.266 -11.789 1 98.62 133 THR B N 1
ATOM 3512 C CA . THR B 1 133 ? 8.062 -30.109 -10.625 1 98.62 133 THR B CA 1
ATOM 3513 C C . THR B 1 133 ? 9.516 -30.578 -10.594 1 98.62 133 THR B C 1
ATOM 3515 O O . THR B 1 133 ? 9.82 -31.609 -9.992 1 98.62 133 THR B O 1
ATOM 3518 N N . GLU B 1 134 ? 10.375 -29.953 -11.375 1 98.19 134 GLU B N 1
ATOM 3519 C CA . GLU B 1 134 ? 11.781 -30.328 -11.484 1 98.19 134 GLU B CA 1
ATOM 3520 C C . GLU B 1 134 ? 11.922 -31.781 -11.914 1 98.19 134 GLU B C 1
ATOM 3522 O O . GLU B 1 134 ? 12.797 -32.5 -11.414 1 98.19 134 GLU B O 1
ATOM 3527 N N . MET B 1 135 ? 11.039 -32.281 -12.703 1 98.62 135 MET B N 1
ATOM 3528 C CA . MET B 1 135 ? 11.039 -33.625 -13.273 1 98.62 135 MET B CA 1
ATOM 3529 C C . MET B 1 135 ? 10.742 -34.656 -12.203 1 98.62 135 MET B C 1
ATOM 3531 O O . MET B 1 135 ? 11.078 -35.844 -12.359 1 98.62 135 MET B O 1
ATOM 3535 N N . LYS B 1 136 ? 10.164 -34.25 -11.094 1 98.75 136 LYS B N 1
ATOM 3536 C CA . LYS B 1 136 ? 9.734 -35.156 -10.039 1 98.75 136 LYS B CA 1
ATOM 3537 C C . LYS B 1 136 ? 8.219 -35.375 -10.07 1 98.75 136 LYS B C 1
ATOM 3539 O O . LYS B 1 136 ? 7.477 -34.438 -10.43 1 98.75 136 LYS B O 1
ATOM 3544 N N . LEU B 1 137 ? 7.832 -36.531 -9.742 1 98.56 137 LEU B N 1
ATOM 3545 C CA . LEU B 1 137 ? 6.406 -36.844 -9.734 1 98.56 137 LEU B CA 1
ATOM 3546 C C . LEU B 1 137 ? 5.758 -36.375 -8.43 1 98.56 137 LEU B C 1
ATOM 3548 O O . LEU B 1 137 ? 6.195 -36.75 -7.344 1 98.56 137 LEU B O 1
ATOM 3552 N N . ALA B 1 138 ? 4.715 -35.562 -8.531 1 98.69 138 ALA B N 1
ATOM 3553 C CA . ALA B 1 138 ? 4.066 -35.062 -7.328 1 98.69 138 ALA B CA 1
ATOM 3554 C C . ALA B 1 138 ? 3.223 -36.156 -6.66 1 98.69 138 ALA B C 1
ATOM 3556 O O . ALA B 1 138 ? 2.502 -36.875 -7.336 1 98.69 138 ALA B O 1
ATOM 3557 N N . GLU B 1 139 ? 3.332 -36.25 -5.348 1 98.25 139 GLU B N 1
ATOM 3558 C CA . GLU B 1 139 ? 2.506 -37.156 -4.582 1 98.25 139 GLU B CA 1
ATOM 3559 C C . GLU B 1 139 ? 1.16 -36.531 -4.223 1 98.25 139 GLU B C 1
ATOM 3561 O O . GLU B 1 139 ? 0.175 -37.25 -4.012 1 98.25 139 GLU B O 1
ATOM 3566 N N . LYS B 1 140 ? 1.18 -35.281 -4.113 1 98.56 140 LYS B N 1
ATOM 3567 C CA . LYS B 1 140 ? -0.015 -34.5 -3.787 1 98.56 140 LYS B CA 1
ATOM 3568 C C . LYS B 1 140 ? 0.133 -33.031 -4.23 1 98.56 140 LYS B C 1
ATOM 3570 O O . LYS B 1 140 ? 1.236 -32.594 -4.547 1 98.56 140 LYS B O 1
ATOM 3575 N N . GLN B 1 141 ? -0.918 -32.344 -4.395 1 98.56 141 GLN B N 1
ATOM 3576 C CA . GLN B 1 141 ? -1.043 -30.906 -4.516 1 98.56 141 GLN B CA 1
ATOM 3577 C C . GLN B 1 141 ? -1.679 -30.297 -3.27 1 98.56 141 GLN B C 1
ATOM 3579 O O . GLN B 1 141 ? -2.756 -30.719 -2.846 1 98.56 141 GLN B O 1
ATOM 3584 N N . LEU B 1 142 ? -1.02 -29.344 -2.686 1 98 142 LEU B N 1
ATOM 3585 C CA . LEU B 1 142 ? -1.51 -28.734 -1.454 1 98 142 LEU B CA 1
ATOM 3586 C C . LEU B 1 142 ? -2.723 -27.859 -1.73 1 98 142 LEU B C 1
ATOM 3588 O O . LEU B 1 142 ? -2.969 -27.469 -2.875 1 98 142 LEU B O 1
ATOM 3592 N N . GLY B 1 143 ? -3.52 -27.672 -0.64 1 97.44 143 GLY B N 1
ATOM 3593 C CA . GLY B 1 143 ? -4.625 -26.719 -0.712 1 97.44 143 GLY B CA 1
ATOM 3594 C C . GLY B 1 143 ? -4.176 -25.281 -0.663 1 97.44 143 GLY B C 1
ATOM 3595 O O . GLY B 1 143 ? -3.057 -24.984 -0.234 1 97.44 143 GLY B O 1
ATOM 3596 N N . SER B 1 144 ? -4.992 -24.406 -1.137 1 97.12 144 SER B N 1
ATOM 3597 C CA . SER B 1 144 ? -4.684 -22.984 -1.128 1 97.12 144 SER B CA 1
ATOM 3598 C C . SER B 1 144 ? -5.941 -22.141 -0.916 1 97.12 144 SER B C 1
ATOM 3600 O O . SER B 1 144 ? -7.051 -22.594 -1.191 1 97.12 144 SER B O 1
ATOM 3602 N N . ALA B 1 145 ? -5.801 -21 -0.374 1 97.06 145 ALA B N 1
ATOM 3603 C CA . ALA B 1 145 ? -6.871 -20.031 -0.199 1 97.06 145 ALA B CA 1
ATOM 3604 C C . ALA B 1 145 ? -6.336 -18.594 -0.299 1 97.06 145 ALA B C 1
ATOM 3606 O O . ALA B 1 145 ? -5.246 -18.297 0.193 1 97.06 145 ALA B O 1
ATOM 3607 N N . GLU B 1 146 ? -7.07 -17.797 -0.924 1 97.12 146 GLU B N 1
ATOM 3608 C CA . GLU B 1 146 ? -6.754 -16.375 -1 1 97.12 146 GLU B CA 1
ATOM 3609 C C . GLU B 1 146 ? -7.824 -15.539 -0.304 1 97.12 146 GLU B C 1
ATOM 3611 O O . GLU B 1 146 ? -9.023 -15.75 -0.511 1 97.12 146 GLU B O 1
ATOM 3616 N N . VAL B 1 147 ? -7.367 -14.625 0.526 1 98.06 147 VAL B N 1
ATOM 3617 C CA . VAL B 1 147 ? -8.297 -13.773 1.26 1 98.06 147 VAL B CA 1
ATOM 3618 C C . VAL B 1 147 ? -7.84 -12.32 1.188 1 98.06 147 VAL B C 1
ATOM 3620 O O . VAL B 1 147 ? -6.637 -12.039 1.215 1 98.06 147 VAL B O 1
ATOM 3623 N N . VAL B 1 148 ? -8.742 -11.43 1.016 1 98.56 148 VAL B N 1
ATOM 3624 C CA . VAL B 1 148 ? -8.5 -9.992 1.151 1 98.56 148 VAL B CA 1
ATOM 3625 C C . VAL B 1 148 ? -9.039 -9.5 2.492 1 98.56 148 VAL B C 1
ATOM 3627 O O . VAL B 1 148 ? -10.195 -9.781 2.844 1 98.56 148 VAL B O 1
ATOM 3630 N N . LEU B 1 149 ? -8.203 -8.844 3.215 1 98.75 149 LEU B N 1
ATOM 3631 C CA . LEU B 1 149 ? -8.57 -8.242 4.492 1 98.75 149 LEU B CA 1
ATOM 3632 C C . LEU B 1 149 ? -8.578 -6.723 4.402 1 98.75 149 LEU B C 1
ATOM 3634 O O . LEU B 1 149 ? -7.684 -6.129 3.785 1 98.75 149 LEU B O 1
ATOM 3638 N N . GLU B 1 150 ? -9.578 -6.121 4.906 1 98.81 150 GLU B N 1
ATOM 3639 C CA . GLU B 1 150 ? -9.664 -4.672 5.047 1 98.81 150 GLU B CA 1
ATOM 3640 C C . GLU B 1 150 ? -9.688 -4.262 6.516 1 98.81 150 GLU B C 1
ATOM 3642 O O . GLU B 1 150 ? -10.719 -4.367 7.18 1 98.81 150 GLU B O 1
ATOM 3647 N N . PHE B 1 151 ? -8.625 -3.781 6.98 1 98.88 151 PHE B N 1
ATOM 3648 C CA . PHE B 1 151 ? -8.539 -3.279 8.352 1 98.88 151 PHE B CA 1
ATOM 3649 C C . PHE B 1 151 ? -9.055 -1.85 8.43 1 98.88 151 PHE B C 1
ATOM 3651 O O . PHE B 1 151 ? -8.789 -1.032 7.551 1 98.88 151 PHE B O 1
ATOM 3658 N N . ARG B 1 152 ? -9.844 -1.603 9.438 1 98.56 152 ARG B N 1
ATOM 3659 C CA . ARG B 1 152 ? -10.398 -0.273 9.672 1 98.56 152 ARG B CA 1
ATOM 3660 C C . ARG B 1 152 ? -9.844 0.332 10.961 1 98.56 152 ARG B C 1
ATOM 3662 O O . ARG B 1 152 ? -9.688 -0.367 11.961 1 98.56 152 ARG B O 1
ATOM 3669 N N . GLY B 1 153 ? -9.516 1.56 10.859 1 98.06 153 GLY B N 1
ATOM 3670 C CA . GLY B 1 153 ? -9.07 2.326 12.008 1 98.06 153 GLY B CA 1
ATOM 3671 C C . GLY B 1 153 ? -9.867 3.598 12.227 1 98.06 153 GLY B C 1
ATOM 3672 O O . GLY B 1 153 ? -11.047 3.666 11.867 1 98.06 153 GLY B O 1
ATOM 3673 N N . VAL B 1 154 ? -9.297 4.5 13.008 1 97.81 154 VAL B N 1
ATOM 3674 C CA . VAL B 1 154 ? -9.867 5.812 13.297 1 97.81 154 VAL B CA 1
ATOM 3675 C C . VAL B 1 154 ? -8.852 6.902 12.969 1 97.81 154 VAL B C 1
ATOM 3677 O O . VAL B 1 154 ? -7.758 6.93 13.547 1 97.81 154 VAL B O 1
ATOM 3680 N N . SER B 1 155 ? -9.219 7.75 12.047 1 97.5 155 SER B N 1
ATOM 3681 C CA . SER B 1 155 ? -8.289 8.773 11.586 1 97.5 155 SER B CA 1
ATOM 3682 C C . SER B 1 155 ? -8.062 9.844 12.656 1 97.5 155 SER B C 1
ATOM 3684 O O . SER B 1 155 ? -8.93 10.07 13.5 1 97.5 155 SER B O 1
ATOM 3686 N N . ALA B 1 156 ? -6.973 10.461 12.672 1 97.81 156 ALA B N 1
ATOM 3687 C CA . ALA B 1 156 ? -6.527 11.633 13.422 1 97.81 156 ALA B CA 1
ATOM 3688 C C . ALA B 1 156 ? -5.477 12.422 12.641 1 97.81 156 ALA B C 1
ATOM 3690 O O . ALA B 1 156 ? -4.996 11.961 11.609 1 97.81 156 ALA B O 1
ATOM 3691 N N . HIS B 1 157 ? -5.262 13.578 13.062 1 97.88 157 HIS B N 1
ATOM 3692 C CA . HIS B 1 157 ? -4.191 14.344 12.445 1 97.88 157 HIS B CA 1
ATOM 3693 C C . HIS B 1 157 ? -2.883 13.57 12.438 1 97.88 157 HIS B C 1
ATOM 3695 O O . HIS B 1 157 ? -2.57 12.867 13.398 1 97.88 157 HIS B O 1
ATOM 3701 N N . GLY B 1 158 ? -2.102 13.758 11.406 1 96.75 158 GLY B N 1
ATOM 3702 C CA . GLY B 1 158 ? -0.903 12.969 11.172 1 96.75 158 GLY B CA 1
ATOM 3703 C C . GLY B 1 158 ? 0.139 13.133 12.266 1 96.75 158 GLY B C 1
ATOM 3704 O O . GLY B 1 158 ? 0.974 12.25 12.469 1 96.75 158 GLY B O 1
ATOM 3705 N N . ALA B 1 159 ? 0.114 14.227 12.992 1 95.94 159 ALA B N 1
ATOM 3706 C CA . ALA B 1 159 ? 1.092 14.508 14.039 1 95.94 159 ALA B CA 1
ATOM 3707 C C . ALA B 1 159 ? 0.809 13.688 15.297 1 95.94 159 ALA B C 1
ATOM 3709 O O . ALA B 1 159 ? 1.654 13.594 16.188 1 95.94 159 ALA B O 1
ATOM 3710 N N . TYR B 1 160 ? -0.359 13.172 15.391 1 96.31 160 TYR B N 1
ATOM 3711 C CA . TYR B 1 160 ? -0.728 12.375 16.562 1 96.31 160 TYR B CA 1
ATOM 3712 C C . TYR B 1 160 ? -0.311 10.922 16.375 1 96.31 160 TYR B C 1
ATOM 3714 O O . TYR B 1 160 ? -1.15 10.055 16.125 1 96.31 160 TYR B O 1
ATOM 3722 N N . TRP B 1 161 ? 0.897 10.641 16.656 1 93.44 161 TRP B N 1
ATOM 3723 C CA . TRP B 1 161 ? 1.497 9.328 16.422 1 93.44 161 TRP B CA 1
ATOM 3724 C C . TRP B 1 161 ? 0.747 8.242 17.188 1 93.44 161 TRP B C 1
ATOM 3726 O O . TRP B 1 161 ? 0.804 7.066 16.828 1 93.44 161 TRP B O 1
ATOM 3736 N N . ASN B 1 162 ? 0.051 8.555 18.25 1 92.44 162 ASN B N 1
ATOM 3737 C CA . ASN B 1 162 ? -0.712 7.609 19.062 1 92.44 162 ASN B CA 1
ATOM 3738 C C . ASN B 1 162 ? -2.201 7.949 19.062 1 92.44 162 ASN B C 1
ATOM 3740 O O . ASN B 1 162 ? -2.945 7.484 19.922 1 92.44 162 ASN B O 1
ATOM 3744 N N . GLY B 1 163 ? -2.555 8.844 18.188 1 93.62 163 GLY B N 1
ATOM 3745 C CA . GLY B 1 163 ? -3.955 9.227 18.078 1 93.62 163 GLY B CA 1
ATOM 3746 C C . GLY B 1 163 ? -4.75 8.32 17.156 1 93.62 163 GLY B C 1
ATOM 3747 O O . GLY B 1 163 ? -4.188 7.711 16.25 1 93.62 163 GLY B O 1
ATOM 3748 N N . GLY B 1 164 ? -6.027 8.266 17.406 1 96.44 164 GLY B N 1
ATOM 3749 C CA . GLY B 1 164 ? -6.863 7.402 16.594 1 96.44 164 GLY B CA 1
ATOM 3750 C C . GLY B 1 164 ? -6.461 5.941 16.656 1 96.44 164 GLY B C 1
ATOM 3751 O O . GLY B 1 164 ? -6.105 5.434 17.719 1 96.44 164 GLY B O 1
ATOM 3752 N N . VAL B 1 165 ? -6.676 5.238 15.617 1 97.94 165 VAL B N 1
ATOM 3753 C CA . VAL B 1 165 ? -6.258 3.859 15.383 1 97.94 165 VAL B CA 1
ATOM 3754 C C . VAL B 1 165 ? -5.672 3.729 13.977 1 97.94 165 VAL B C 1
ATOM 3756 O O . VAL B 1 165 ? -6.398 3.812 12.984 1 97.94 165 VAL B O 1
ATOM 3759 N N . ASN B 1 166 ? -4.383 3.564 13.875 1 98.5 166 ASN B N 1
ATOM 3760 C CA . ASN B 1 166 ? -3.717 3.432 12.586 1 98.5 166 ASN B CA 1
ATOM 3761 C C . ASN B 1 166 ? -3.986 2.066 11.953 1 98.5 166 ASN B C 1
ATOM 3763 O O . ASN B 1 166 ? -3.473 1.05 12.43 1 98.5 166 ASN B O 1
ATOM 3767 N N . ALA B 1 167 ? -4.734 2.047 10.898 1 98.75 167 ALA B N 1
ATOM 3768 C CA . ALA B 1 167 ? -5.168 0.801 10.273 1 98.75 167 ALA B CA 1
ATOM 3769 C C . ALA B 1 167 ? -3.977 0.016 9.734 1 98.75 167 ALA B C 1
ATOM 3771 O O . ALA B 1 167 ? -3.99 -1.218 9.719 1 98.75 167 ALA B O 1
ATOM 3772 N N . ILE B 1 168 ? -2.939 0.715 9.227 1 98.88 168 ILE B N 1
ATOM 3773 C CA . ILE B 1 168 ? -1.748 0.054 8.703 1 98.88 168 ILE B CA 1
ATOM 3774 C C . ILE B 1 168 ? -1.022 -0.673 9.836 1 98.88 168 ILE B C 1
ATOM 3776 O O . ILE B 1 168 ? -0.686 -1.853 9.711 1 98.88 168 ILE B O 1
ATOM 3780 N N . GLU B 1 169 ? -0.811 0.034 10.938 1 98.56 169 GLU B N 1
ATOM 3781 C CA . GLU B 1 169 ? -0.127 -0.57 12.078 1 98.56 169 GLU B CA 1
ATOM 3782 C C . GLU B 1 169 ? -0.936 -1.726 12.656 1 98.56 169 GLU B C 1
ATOM 3784 O O . GLU B 1 169 ? -0.371 -2.738 13.078 1 98.56 169 GLU B O 1
ATOM 3789 N N . LEU B 1 170 ? -2.264 -1.538 12.688 1 98.62 170 LEU B N 1
ATOM 3790 C CA . LEU B 1 170 ? -3.143 -2.625 13.102 1 98.62 170 LEU B CA 1
ATOM 3791 C C . LEU B 1 170 ? -2.955 -3.848 12.211 1 98.62 170 LEU B C 1
ATOM 3793 O O . LEU B 1 170 ? -2.824 -4.969 12.711 1 98.62 170 LEU B O 1
ATOM 3797 N N . ALA B 1 171 ? -2.934 -3.656 10.914 1 98.88 171 ALA B N 1
ATOM 3798 C CA . ALA B 1 171 ? -2.727 -4.742 9.953 1 98.88 171 ALA B CA 1
ATOM 3799 C C . ALA B 1 171 ? -1.39 -5.434 10.195 1 98.88 171 ALA B C 1
ATOM 3801 O O . ALA B 1 171 ? -1.318 -6.664 10.227 1 98.88 171 ALA B O 1
ATOM 3802 N N . MET B 1 172 ? -0.317 -4.625 10.391 1 98.81 172 MET B N 1
ATOM 3803 C CA . MET B 1 172 ? 1.013 -5.184 10.617 1 98.81 172 MET B CA 1
ATOM 3804 C C . MET B 1 172 ? 1.009 -6.125 11.82 1 98.81 172 MET B C 1
ATOM 3806 O O . MET B 1 172 ? 1.505 -7.25 11.734 1 98.81 172 MET B O 1
ATOM 3810 N N . ARG B 1 173 ? 0.43 -5.672 12.93 1 98.5 173 ARG B N 1
ATOM 3811 C CA . ARG B 1 173 ? 0.425 -6.453 14.164 1 98.5 173 ARG B CA 1
ATOM 3812 C C . ARG B 1 173 ? -0.367 -7.746 13.984 1 98.5 173 ARG B C 1
ATOM 3814 O O . ARG B 1 173 ? 0.103 -8.82 14.359 1 98.5 173 ARG B O 1
ATOM 3821 N N . GLU B 1 174 ? -1.55 -7.652 13.422 1 98.62 174 GLU B N 1
ATOM 3822 C CA . GLU B 1 174 ? -2.432 -8.805 13.281 1 98.62 174 GLU B CA 1
ATOM 3823 C C . GLU B 1 174 ? -1.846 -9.836 12.32 1 98.62 174 GLU B C 1
ATOM 3825 O O . GLU B 1 174 ? -1.942 -11.039 12.555 1 98.62 174 GLU B O 1
ATOM 3830 N N . ILE B 1 175 ? -1.254 -9.406 11.219 1 98.62 175 ILE B N 1
ATOM 3831 C CA . ILE B 1 175 ? -0.72 -10.297 10.195 1 98.62 175 ILE B CA 1
ATOM 3832 C C . ILE B 1 175 ? 0.502 -11.031 10.734 1 98.62 175 ILE B C 1
ATOM 3834 O O . ILE B 1 175 ? 0.654 -12.234 10.523 1 98.62 175 ILE B O 1
ATOM 3838 N N . LEU B 1 176 ? 1.392 -10.297 11.43 1 98.19 176 LEU B N 1
ATOM 3839 C CA . LEU B 1 176 ? 2.574 -10.945 11.984 1 98.19 176 LEU B CA 1
ATOM 3840 C C . LEU B 1 176 ? 2.184 -11.961 13.047 1 98.19 176 LEU B C 1
ATOM 3842 O O . LEU B 1 176 ? 2.82 -13.016 13.172 1 98.19 176 LEU B O 1
ATOM 3846 N N . LYS B 1 177 ? 1.14 -11.648 13.82 1 97.81 177 LYS B N 1
ATOM 3847 C CA . LYS B 1 177 ? 0.61 -12.625 14.773 1 97.81 177 LYS B CA 1
ATOM 3848 C C . LYS B 1 177 ? 0.072 -13.859 14.055 1 97.81 177 LYS B C 1
ATOM 3850 O O . LYS B 1 177 ? 0.31 -14.984 14.492 1 97.81 177 LYS B O 1
ATOM 3855 N N . LEU B 1 178 ? -0.654 -13.672 13.008 1 97.38 178 LEU B N 1
ATOM 3856 C CA . LEU B 1 178 ? -1.25 -14.75 12.219 1 97.38 178 LEU B CA 1
ATOM 3857 C C . LEU B 1 178 ? -0.174 -15.648 11.625 1 97.38 178 LEU B C 1
ATOM 3859 O O . LEU B 1 178 ? -0.366 -16.859 11.516 1 97.38 178 LEU B O 1
ATOM 3863 N N . LYS B 1 179 ? 0.986 -15.055 11.266 1 96.62 179 LYS B N 1
ATOM 3864 C CA . LYS B 1 179 ? 2.094 -15.766 10.633 1 96.62 179 LYS B CA 1
ATOM 3865 C C . LYS B 1 179 ? 2.662 -16.828 11.562 1 96.62 179 LYS B C 1
ATOM 3867 O O . LYS B 1 179 ? 3.27 -17.797 11.102 1 96.62 179 LYS B O 1
ATOM 3872 N N . GLU B 1 180 ? 2.484 -16.672 12.852 1 95.88 180 GLU B N 1
ATOM 3873 C CA . GLU B 1 180 ? 2.998 -17.625 13.836 1 95.88 180 GLU B CA 1
ATOM 3874 C C . GLU B 1 180 ? 2.217 -18.938 13.805 1 95.88 180 GLU B C 1
ATOM 3876 O O . GLU B 1 180 ? 2.693 -19.953 14.289 1 95.88 180 GLU B O 1
ATOM 3881 N N . LYS B 1 181 ? 1.035 -18.969 13.18 1 94.88 181 LYS B N 1
ATOM 3882 C CA . LYS B 1 181 ? 0.143 -20.125 13.328 1 94.88 181 LYS B CA 1
ATOM 3883 C C . LYS B 1 181 ? -0.188 -20.734 11.969 1 94.88 181 LYS B C 1
ATOM 3885 O O . LYS B 1 181 ? -0.544 -21.906 11.883 1 94.88 181 LYS B O 1
ATOM 3890 N N . TYR B 1 182 ? -0.056 -19.906 10.906 1 95.31 182 TYR B N 1
ATOM 3891 C CA . TYR B 1 182 ? -0.531 -20.359 9.609 1 95.31 182 TYR B CA 1
ATOM 3892 C C . TYR B 1 182 ? 0.523 -20.141 8.531 1 95.31 182 TYR B C 1
ATOM 3894 O O . TYR B 1 182 ? 1.387 -19.266 8.68 1 95.31 182 TYR B O 1
ATOM 3902 N N . ARG B 1 183 ? 0.414 -20.984 7.469 1 95.88 183 ARG B N 1
ATOM 3903 C CA . ARG B 1 183 ? 1.298 -20.828 6.316 1 95.88 183 ARG B CA 1
ATOM 3904 C C . ARG B 1 183 ? 0.654 -19.969 5.238 1 95.88 183 ARG B C 1
ATOM 3906 O O . ARG B 1 183 ? -0.304 -20.391 4.586 1 95.88 183 ARG B O 1
ATOM 3913 N N . PHE B 1 184 ? 1.147 -18.797 5.074 1 97.38 184 PHE B N 1
ATOM 3914 C CA . PHE B 1 184 ? 0.663 -17.922 4.012 1 97.38 184 PHE B CA 1
ATOM 3915 C C . PHE B 1 184 ? 1.717 -16.891 3.637 1 97.38 184 PHE B C 1
ATOM 3917 O O . PHE B 1 184 ? 2.705 -16.703 4.352 1 97.38 184 PHE B O 1
ATOM 3924 N N . SER B 1 185 ? 1.561 -16.281 2.553 1 97.25 185 SER B N 1
ATOM 3925 C CA . SER B 1 185 ? 2.357 -15.133 2.115 1 97.25 185 SER B CA 1
ATOM 3926 C C . SER B 1 185 ? 1.495 -13.883 1.956 1 97.25 185 SER B C 1
ATOM 3928 O O . SER B 1 185 ? 0.32 -13.977 1.594 1 97.25 185 SER B O 1
ATOM 3930 N N . VAL B 1 186 ? 2.066 -12.75 2.369 1 98.56 186 VAL B N 1
ATOM 3931 C CA . VAL B 1 186 ? 1.426 -11.477 2.035 1 98.56 186 VAL B CA 1
ATOM 3932 C C . VAL B 1 186 ? 1.691 -11.133 0.571 1 98.56 186 VAL B C 1
ATOM 3934 O O . VAL B 1 186 ? 2.846 -10.969 0.165 1 98.56 186 VAL B O 1
ATOM 3937 N N . GLN B 1 187 ? 0.623 -10.992 -0.199 1 98.38 187 GLN B N 1
ATOM 3938 C CA . GLN B 1 187 ? 0.763 -10.805 -1.64 1 98.38 187 GLN B CA 1
ATOM 3939 C C . GLN B 1 187 ? 0.704 -9.328 -2.014 1 98.38 187 GLN B C 1
ATOM 3941 O O . GLN B 1 187 ? 1.321 -8.906 -2.994 1 98.38 187 GLN B O 1
ATOM 3946 N N . GLU B 1 188 ? -0.087 -8.594 -1.267 1 98.69 188 GLU B N 1
ATOM 3947 C CA . GLU B 1 188 ? -0.287 -7.172 -1.528 1 98.69 188 GLU B CA 1
ATOM 3948 C C . GLU B 1 188 ? -0.705 -6.434 -0.261 1 98.69 188 GLU B C 1
ATOM 3950 O O . GLU B 1 188 ? -1.379 -7 0.602 1 98.69 188 GLU B O 1
ATOM 3955 N N . ILE B 1 189 ? -0.33 -5.18 -0.178 1 98.88 189 ILE B N 1
ATOM 3956 C CA . ILE B 1 189 ? -0.783 -4.312 0.903 1 98.88 189 ILE B CA 1
ATOM 3957 C C . ILE B 1 189 ? -0.92 -2.881 0.392 1 98.88 189 ILE B C 1
ATOM 3959 O O . ILE B 1 189 ? -0.125 -2.432 -0.438 1 98.88 189 ILE B O 1
ATOM 3963 N N . SER B 1 190 ? -1.884 -2.201 0.765 1 98.81 190 SER B N 1
ATOM 3964 C CA . SER B 1 190 ? -2.066 -0.789 0.446 1 98.81 190 SER B CA 1
ATOM 3965 C C . SER B 1 190 ? -2.863 -0.076 1.533 1 98.81 190 SER B C 1
ATOM 3967 O O . SER B 1 190 ? -3.883 -0.589 2 1 98.81 190 SER B O 1
ATOM 3969 N N . GLY B 1 191 ? -2.369 1.02 1.966 1 98.62 191 GLY B N 1
ATOM 3970 C CA . GLY B 1 191 ? -3.062 1.822 2.961 1 98.62 191 GLY B CA 1
ATOM 3971 C C . GLY B 1 191 ? -2.488 3.219 3.105 1 98.62 191 GLY B C 1
ATOM 3972 O O . GLY B 1 191 ? -1.309 3.443 2.824 1 98.62 191 GLY B O 1
ATOM 3973 N N . GLY B 1 192 ? -3.344 4.156 3.516 1 97.19 192 GLY B N 1
ATOM 3974 C CA . GLY B 1 192 ? -2.932 5.527 3.768 1 97.19 192 GLY B CA 1
ATOM 3975 C C . GLY B 1 192 ? -3.059 6.422 2.551 1 97.19 192 GLY B C 1
ATOM 3976 O O . GLY B 1 192 ? -3.645 6.027 1.54 1 97.19 192 GLY B O 1
ATOM 3977 N N . SER B 1 193 ? -2.715 7.688 2.727 1 92.12 193 SER B N 1
ATOM 3978 C CA . SER B 1 193 ? -2.793 8.703 1.682 1 92.12 193 SER B CA 1
ATOM 3979 C C . SER B 1 193 ? -1.802 9.836 1.934 1 92.12 193 SER B C 1
ATOM 3981 O O . SER B 1 193 ? -0.982 9.758 2.852 1 92.12 193 SER B O 1
ATOM 3983 N N . ASP B 1 194 ? -1.91 10.82 1.095 1 89.5 194 ASP B N 1
ATOM 3984 C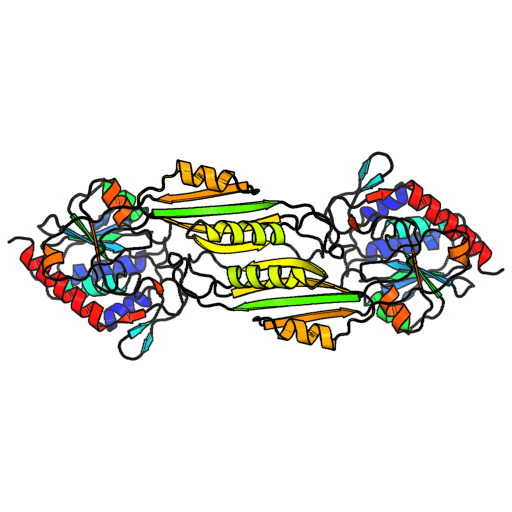 CA . ASP B 1 194 ? -1.012 11.961 1.22 1 89.5 194 ASP B CA 1
ATOM 3985 C C . ASP B 1 194 ? -1.632 13.055 2.09 1 89.5 194 ASP B C 1
ATOM 3987 O O . ASP B 1 194 ? -1.138 14.18 2.123 1 89.5 194 ASP B O 1
ATOM 3991 N N . LEU B 1 195 ? -2.666 12.875 2.832 1 90.38 195 LEU B N 1
ATOM 3992 C CA . LEU B 1 195 ? -3.387 13.859 3.627 1 90.38 195 LEU B CA 1
ATOM 3993 C C . LEU B 1 195 ? -2.656 14.148 4.934 1 90.38 195 LEU B C 1
ATOM 3995 O O . LEU B 1 195 ? -2.994 15.094 5.645 1 90.38 195 LEU B O 1
ATOM 3999 N N . TYR B 1 196 ? -1.594 13.57 5.242 1 94.06 196 TYR B N 1
ATOM 4000 C CA . TYR B 1 196 ? -0.924 13.664 6.535 1 94.06 196 TYR B CA 1
ATOM 4001 C C . TYR B 1 196 ? -1.909 13.438 7.676 1 94.06 196 TYR B C 1
ATOM 4003 O O . TYR B 1 196 ? -2.07 14.305 8.547 1 94.06 196 TYR B O 1
ATOM 4011 N N . ALA B 1 197 ? -2.555 12.359 7.68 1 97.12 197 ALA B N 1
ATOM 4012 C CA . ALA B 1 197 ? -3.521 11.875 8.664 1 97.12 197 ALA B CA 1
ATOM 4013 C C . ALA B 1 197 ? -3.291 10.398 8.977 1 97.12 197 ALA B C 1
ATOM 4015 O O . ALA B 1 197 ? -2.756 9.656 8.148 1 97.12 197 ALA B O 1
ATOM 4016 N N . ILE B 1 198 ? -3.666 9.992 10.172 1 98.12 198 ILE B N 1
ATOM 4017 C CA . ILE B 1 198 ? -3.596 8.586 10.555 1 98.12 198 ILE B CA 1
ATOM 4018 C C . ILE B 1 198 ? -4.516 7.758 9.648 1 98.12 198 ILE B C 1
ATOM 4020 O O . ILE B 1 198 ? -5.719 8.016 9.578 1 98.12 198 ILE B O 1
ATOM 4024 N N . PRO B 1 199 ? -3.961 6.793 8.953 1 98.19 199 PRO B N 1
ATOM 4025 C CA . PRO B 1 199 ? -4.773 6.008 8.016 1 98.19 199 PRO B CA 1
ATOM 4026 C C . PRO B 1 199 ? -5.895 5.238 8.719 1 98.19 199 PRO B C 1
ATOM 4028 O O . PRO B 1 199 ? -5.648 4.555 9.719 1 98.19 199 PRO B O 1
ATOM 4031 N N . ASP B 1 200 ? -7.117 5.305 8.117 1 98.06 200 ASP B N 1
ATOM 4032 C CA . ASP B 1 200 ? -8.25 4.629 8.742 1 98.06 200 ASP B CA 1
ATOM 4033 C C . ASP B 1 200 ? -8.633 3.373 7.969 1 98.06 200 ASP B C 1
ATOM 4035 O O . ASP B 1 200 ? -9.648 2.74 8.273 1 98.06 200 ASP B O 1
ATOM 4039 N N . SER B 1 201 ? -7.82 3.057 7.004 1 98.38 201 SER B N 1
ATOM 4040 C CA . SER B 1 201 ? -8.055 1.83 6.254 1 98.38 201 SER B CA 1
ATOM 4041 C C . SER B 1 201 ? -6.75 1.24 5.73 1 98.38 201 SER B C 1
ATOM 4043 O O . SER B 1 201 ? -5.812 1.977 5.418 1 98.38 201 SER B O 1
ATOM 4045 N N . CYS B 1 202 ? -6.633 -0.013 5.625 1 98.81 202 CYS B N 1
ATOM 4046 C CA . CYS B 1 202 ? -5.512 -0.763 5.07 1 98.81 202 CYS B CA 1
ATOM 4047 C C . CYS B 1 202 ? -5.98 -2.086 4.477 1 98.81 202 CYS B C 1
ATOM 4049 O O . CYS B 1 202 ? -6.641 -2.875 5.156 1 98.81 202 CYS B O 1
ATOM 4051 N N . ARG B 1 203 ? -5.707 -2.281 3.256 1 98.88 203 ARG B N 1
ATOM 4052 C CA . ARG B 1 203 ? -6.098 -3.488 2.535 1 98.88 203 ARG B CA 1
ATOM 4053 C C . ARG B 1 203 ? -4.918 -4.438 2.377 1 98.88 203 ARG B C 1
ATOM 4055 O O . ARG B 1 203 ? -3.828 -4.023 1.976 1 98.88 203 ARG B O 1
ATOM 4062 N N . VAL B 1 204 ? -5.109 -5.727 2.693 1 98.81 204 VAL B N 1
ATOM 4063 C CA . VAL B 1 204 ? -4.055 -6.727 2.6 1 98.81 204 VAL B CA 1
ATOM 4064 C C . VAL B 1 204 ? -4.586 -7.98 1.902 1 98.81 204 VAL B C 1
ATOM 4066 O O . VAL B 1 204 ? -5.695 -8.43 2.193 1 98.81 204 VAL B O 1
ATOM 4069 N N . ARG B 1 205 ? -3.855 -8.5 0.969 1 98.75 205 ARG B N 1
ATOM 4070 C CA . ARG B 1 205 ? -4.184 -9.766 0.323 1 98.75 205 ARG B CA 1
ATOM 4071 C C . ARG B 1 205 ? -3.236 -10.875 0.78 1 98.75 205 ARG B C 1
ATOM 4073 O O . ARG B 1 205 ? -2.016 -10.727 0.707 1 98.75 205 ARG B O 1
ATOM 4080 N N . LEU B 1 206 ? -3.756 -11.961 1.258 1 98.44 206 LEU B N 1
ATOM 4081 C CA . LEU B 1 206 ? -2.994 -13.094 1.765 1 98.44 206 LEU B CA 1
ATOM 4082 C C . LEU B 1 206 ? -3.268 -14.344 0.934 1 98.44 206 LEU B C 1
ATOM 4084 O O . LEU B 1 206 ? -4.398 -14.578 0.503 1 98.44 206 LEU B O 1
ATOM 4088 N N . SER B 1 207 ? -2.264 -15.109 0.718 1 97.81 207 SER B N 1
ATOM 4089 C CA . SER B 1 207 ? -2.383 -16.406 0.074 1 97.81 207 SER B CA 1
ATOM 4090 C C . SER B 1 207 ? -1.953 -17.531 1.013 1 97.81 207 SER B C 1
ATOM 4092 O O . SER B 1 207 ? -0.776 -17.641 1.362 1 97.81 207 SER B O 1
ATOM 4094 N N . PHE B 1 208 ? -2.859 -18.391 1.4 1 97.5 208 PHE B N 1
ATOM 4095 C CA . PHE B 1 208 ? -2.621 -19.484 2.332 1 97.5 208 PHE B CA 1
ATOM 4096 C C . PHE B 1 208 ? -2.312 -20.766 1.583 1 97.5 208 PHE B C 1
ATOM 4098 O O . PHE B 1 208 ? -2.811 -20.984 0.476 1 97.5 208 PHE B O 1
ATOM 4105 N N . ILE B 1 209 ? -1.519 -21.562 2.125 1 96.88 209 ILE B N 1
ATOM 4106 C CA . ILE B 1 209 ? -1.245 -22.938 1.701 1 96.88 209 ILE B CA 1
ATOM 4107 C C . ILE B 1 209 ? -1.438 -23.891 2.879 1 96.88 209 ILE B C 1
ATOM 4109 O O . ILE B 1 209 ? -1.041 -23.578 4.004 1 96.88 209 ILE B O 1
ATOM 4113 N N . PHE B 1 210 ? -2.078 -25 2.646 1 96.06 210 PHE B N 1
ATOM 4114 C CA . PHE B 1 210 ? -2.348 -25.922 3.74 1 96.06 210 PHE B CA 1
ATOM 4115 C C . PHE B 1 210 ? -2.426 -27.359 3.23 1 96.06 210 PHE B C 1
ATOM 4117 O O . PHE B 1 210 ? -2.555 -27.594 2.025 1 96.06 210 PHE B O 1
ATOM 4124 N N . ASP B 1 211 ? -2.215 -28.297 4.07 1 95.44 211 ASP B N 1
ATOM 4125 C CA . ASP B 1 211 ? -2.262 -29.719 3.77 1 95.44 211 ASP B CA 1
ATOM 4126 C C . ASP B 1 211 ? -3.604 -30.328 4.176 1 95.44 211 ASP B C 1
ATOM 4128 O O . ASP B 1 211 ? -4.516 -29.609 4.578 1 95.44 211 ASP B O 1
ATOM 4132 N N . PHE B 1 212 ? -3.66 -31.656 3.939 1 95 212 PHE B N 1
ATOM 4133 C CA . PHE B 1 212 ? -4.871 -32.375 4.32 1 95 212 PHE B CA 1
ATOM 4134 C C . PHE B 1 212 ? -5.184 -32.156 5.797 1 95 212 PHE B C 1
ATOM 4136 O O . PHE B 1 212 ? -4.273 -32.094 6.625 1 95 212 PHE B O 1
ATOM 4143 N N . GLY B 1 213 ? -6.445 -32.031 6.258 1 89.44 213 GLY B N 1
ATOM 4144 C CA . GLY B 1 213 ? -6.875 -31.812 7.629 1 89.44 213 GLY B CA 1
ATOM 4145 C C . GLY B 1 213 ? -7.512 -30.453 7.844 1 89.44 213 GLY B C 1
ATOM 4146 O O . GLY B 1 213 ? -8.32 -30.281 8.758 1 89.44 213 GLY B O 1
ATOM 4147 N N . ASP B 1 214 ? -7.066 -29.469 7.078 1 84.94 214 ASP B N 1
ATOM 4148 C CA . ASP B 1 214 ? -7.699 -28.156 7.137 1 84.94 214 ASP B CA 1
ATOM 4149 C C . ASP B 1 214 ? -8.898 -28.078 6.195 1 84.94 214 ASP B C 1
ATOM 4151 O O . ASP B 1 214 ? -8.828 -28.562 5.059 1 84.94 214 ASP B O 1
ATOM 4155 N N . ASP B 1 215 ? -10 -27.625 6.742 1 87.44 215 ASP B N 1
ATOM 4156 C CA . ASP B 1 215 ? -11.172 -27.484 5.883 1 87.44 215 ASP B CA 1
ATOM 4157 C C . ASP B 1 215 ? -11.648 -26.031 5.832 1 87.44 215 ASP B C 1
ATOM 4159 O O . ASP B 1 215 ? -11.109 -25.172 6.523 1 87.44 215 ASP B O 1
ATOM 4163 N N . TYR B 1 216 ? -12.578 -25.797 4.961 1 90.81 216 TYR B N 1
ATOM 4164 C CA . TYR B 1 216 ? -13.062 -24.453 4.695 1 90.81 216 TYR B CA 1
ATOM 4165 C C . TYR B 1 216 ? -13.648 -23.828 5.953 1 90.81 216 TYR B C 1
ATOM 4167 O O . TYR B 1 216 ? -13.469 -22.625 6.203 1 90.81 216 TYR B O 1
ATOM 4175 N N . GLU B 1 217 ? -14.359 -24.609 6.691 1 92.5 217 GLU B N 1
ATOM 4176 C CA . GLU B 1 217 ? -15.016 -24.078 7.883 1 92.5 217 GLU B CA 1
ATOM 4177 C C . GLU B 1 217 ? -14 -23.562 8.891 1 92.5 217 GLU B C 1
ATOM 4179 O O . GLU B 1 217 ? -14.156 -22.469 9.438 1 92.5 217 GLU B O 1
ATOM 4184 N N . THR B 1 218 ? -12.984 -24.328 9.109 1 91.31 218 THR B N 1
ATOM 4185 C CA . THR B 1 218 ? -11.945 -23.906 10.039 1 91.31 218 THR B CA 1
ATOM 4186 C C . THR B 1 218 ? -11.195 -22.688 9.508 1 91.31 218 THR B C 1
ATOM 4188 O O . THR B 1 218 ? -10.852 -21.797 10.273 1 91.31 218 THR B O 1
ATOM 4191 N N . PHE B 1 219 ? -10.977 -22.703 8.266 1 93.5 219 PHE B N 1
ATOM 4192 C CA . PHE B 1 219 ? -10.328 -21.562 7.617 1 93.5 219 PHE B CA 1
ATOM 4193 C C . PHE B 1 219 ? -11.172 -20.297 7.773 1 93.5 219 PHE B C 1
ATOM 4195 O O . PHE B 1 219 ? -10.656 -19.25 8.156 1 93.5 219 PHE B O 1
ATOM 4202 N N . ARG B 1 220 ? -12.398 -20.391 7.535 1 94.19 220 ARG B N 1
ATOM 4203 C CA . ARG B 1 220 ? -13.328 -19.266 7.621 1 94.19 220 ARG B CA 1
ATOM 4204 C C . ARG B 1 220 ? -13.414 -18.734 9.047 1 94.19 220 ARG B C 1
ATOM 4206 O O . ARG B 1 220 ? -13.469 -17.531 9.266 1 94.19 220 ARG B O 1
ATOM 4213 N N . GLU B 1 221 ? -13.477 -19.656 9.969 1 94.94 221 GLU B N 1
ATOM 4214 C CA . GLU B 1 221 ? -13.531 -19.25 11.367 1 94.94 221 GLU B CA 1
ATOM 4215 C C . GLU B 1 221 ? -12.312 -18.422 11.758 1 94.94 221 GLU B C 1
ATOM 4217 O O . GLU B 1 221 ? -12.438 -17.438 12.484 1 94.94 221 GLU B O 1
ATOM 4222 N N . MET B 1 222 ? -11.18 -18.859 11.281 1 94.81 222 MET B N 1
ATOM 4223 C CA . MET B 1 222 ? -9.945 -18.125 11.555 1 94.81 222 MET B CA 1
ATOM 4224 C C . MET B 1 222 ? -10 -16.734 10.953 1 94.81 222 MET B C 1
ATOM 4226 O O . MET B 1 222 ? -9.695 -15.75 11.641 1 94.81 222 MET B O 1
ATOM 4230 N N . VAL B 1 223 ? -10.422 -16.594 9.711 1 96.06 223 VAL B N 1
ATOM 4231 C CA . VAL B 1 223 ? -10.484 -15.297 9.031 1 96.06 223 VAL B CA 1
ATOM 4232 C C . VAL B 1 223 ? -11.5 -14.398 9.727 1 96.06 223 VAL B C 1
ATOM 4234 O O . VAL B 1 223 ? -11.273 -13.195 9.875 1 96.06 223 VAL B O 1
ATOM 4237 N N . GLU B 1 224 ? -12.586 -14.961 10.141 1 96.12 224 GLU B N 1
ATOM 4238 C CA . GLU B 1 224 ? -13.664 -14.219 10.805 1 96.12 224 GLU B CA 1
ATOM 4239 C C . GLU B 1 224 ? -13.203 -13.68 12.156 1 96.12 224 GLU B C 1
ATOM 4241 O O . GLU B 1 224 ? -13.758 -12.695 12.648 1 96.12 224 GLU B O 1
ATOM 4246 N N . SER B 1 225 ? -12.289 -14.312 12.773 1 96.81 225 SER B N 1
ATOM 4247 C CA . SER B 1 225 ? -11.812 -13.906 14.094 1 96.81 225 SER B CA 1
ATOM 4248 C C . SER B 1 225 ? -10.898 -12.695 14.008 1 96.81 225 SER B C 1
ATOM 4250 O O . SER B 1 225 ? -10.602 -12.055 15.023 1 96.81 225 SER B O 1
ATOM 4252 N N . LEU B 1 226 ? -10.414 -12.344 12.859 1 97.06 226 LEU B N 1
ATOM 4253 C CA . LEU B 1 226 ? -9.531 -11.188 12.68 1 97.06 226 LEU B CA 1
ATOM 4254 C C . LEU B 1 226 ? -10.32 -9.883 12.75 1 97.06 226 LEU B C 1
ATOM 4256 O O . LEU B 1 226 ? -11.477 -9.828 12.32 1 97.06 226 LEU B O 1
ATOM 4260 N N . PRO B 1 227 ? -9.758 -8.867 13.359 1 97.94 227 PRO B N 1
ATOM 4261 C CA . PRO B 1 227 ? -10.422 -7.562 13.414 1 97.94 227 PRO B CA 1
ATOM 4262 C C . PRO B 1 227 ? -10.375 -6.82 12.086 1 97.94 227 PRO B C 1
ATOM 4264 O O . PRO B 1 227 ? -9.852 -5.703 12.016 1 97.94 227 PRO B O 1
ATOM 4267 N N . ALA B 1 228 ? -10.898 -7.414 11.039 1 98.62 228 ALA B N 1
ATOM 4268 C CA . ALA B 1 228 ? -10.945 -6.883 9.68 1 98.62 228 ALA B CA 1
ATOM 4269 C C . ALA B 1 228 ? -12.148 -7.426 8.914 1 98.62 228 ALA B C 1
ATOM 4271 O O . ALA B 1 228 ? -12.641 -8.516 9.211 1 98.62 228 ALA B O 1
ATOM 4272 N N . GLU B 1 229 ? -12.68 -6.605 8 1 98.5 229 GLU B N 1
ATOM 4273 C CA . GLU B 1 229 ? -13.562 -7.18 6.992 1 98.5 229 GLU B CA 1
ATOM 4274 C C . GLU B 1 229 ? -12.805 -8.109 6.055 1 98.5 229 GLU B C 1
ATOM 4276 O O . GLU B 1 229 ? -11.594 -7.945 5.844 1 98.5 229 GLU B O 1
ATOM 4281 N N . PHE B 1 230 ? -13.492 -9.109 5.539 1 98.06 230 PHE B N 1
ATOM 4282 C CA . PHE B 1 230 ? -12.742 -10.055 4.723 1 98.06 230 PHE B CA 1
ATOM 4283 C C . PHE B 1 230 ? -13.578 -10.516 3.531 1 98.06 230 PHE B C 1
ATOM 4285 O O . PHE B 1 230 ? -14.805 -10.422 3.551 1 98.06 230 PHE B O 1
ATOM 4292 N N . GLU B 1 231 ? -12.93 -10.852 2.506 1 97.94 231 GLU B N 1
ATOM 4293 C CA . GLU B 1 231 ? -13.461 -11.531 1.325 1 97.94 231 GLU B CA 1
ATOM 4294 C C . GLU B 1 231 ? -12.578 -12.711 0.929 1 97.94 231 GLU B C 1
ATOM 4296 O O . GLU B 1 231 ? -11.398 -12.539 0.616 1 97.94 231 GLU B O 1
ATOM 4301 N N . VAL B 1 232 ? -13.133 -13.93 0.999 1 97.06 232 VAL B N 1
ATOM 4302 C CA . VAL B 1 232 ? -12.414 -15.109 0.515 1 97.06 232 VAL B CA 1
ATOM 4303 C C . VAL B 1 232 ? -12.508 -15.18 -1.008 1 97.06 232 VAL B C 1
ATOM 4305 O O . VAL B 1 232 ? -13.586 -15.383 -1.562 1 97.06 232 VAL B O 1
ATOM 4308 N N . LEU B 1 233 ? -11.461 -15.031 -1.675 1 95.5 233 LEU B N 1
ATOM 4309 C CA . LEU B 1 233 ? -11.438 -15 -3.133 1 95.5 233 LEU B CA 1
ATOM 4310 C C . LEU B 1 233 ? -11.453 -16.406 -3.707 1 95.5 233 LEU B C 1
ATOM 4312 O O . LEU B 1 233 ? -12.078 -16.656 -4.738 1 95.5 233 LEU B O 1
ATOM 4316 N N . GLU B 1 234 ? -10.789 -17.297 -3.127 1 94.81 234 GLU B N 1
ATOM 4317 C CA . GLU B 1 234 ? -10.727 -18.703 -3.555 1 94.81 234 GLU B CA 1
ATOM 4318 C C . GLU B 1 234 ? -10.414 -19.625 -2.381 1 94.81 234 GLU B C 1
ATOM 4320 O O . GLU B 1 234 ? -9.844 -19.188 -1.378 1 94.81 234 GLU B O 1
ATOM 4325 N N . PHE B 1 235 ? -10.773 -20.828 -2.488 1 96.62 235 PHE B N 1
ATOM 4326 C CA . PHE B 1 235 ? -10.461 -21.922 -1.58 1 96.62 235 PHE B CA 1
ATOM 4327 C C . PHE B 1 235 ? -10.414 -23.25 -2.33 1 96.62 235 PHE B C 1
ATOM 4329 O O . PHE B 1 235 ? -11.422 -23.688 -2.891 1 96.62 235 PHE B O 1
ATOM 4336 N N . TYR B 1 236 ? -9.305 -23.906 -2.408 1 97.38 236 TYR B N 1
ATOM 4337 C CA . TYR B 1 236 ? -9.094 -25.203 -3.055 1 97.38 236 TYR B CA 1
ATOM 4338 C C . TYR B 1 236 ? -8.523 -26.219 -2.074 1 97.38 236 TYR B C 1
ATOM 4340 O O . TYR B 1 236 ? -7.473 -25.984 -1.475 1 97.38 236 TYR B O 1
ATOM 4348 N N . GLU B 1 237 ? -9.172 -27.297 -1.914 1 97.38 237 GLU B N 1
ATOM 4349 C CA . GLU B 1 237 ? -8.688 -28.375 -1.057 1 97.38 237 GLU B CA 1
ATOM 4350 C C . GLU B 1 237 ? -7.461 -29.047 -1.654 1 97.38 237 GLU B C 1
ATOM 4352 O O . GLU B 1 237 ? -7.234 -28.984 -2.865 1 97.38 237 GLU B O 1
ATOM 4357 N N . PRO B 1 238 ? -6.641 -29.656 -0.787 1 98.06 238 PRO B N 1
ATOM 4358 C CA . PRO B 1 238 ? -5.555 -30.453 -1.355 1 98.06 238 PRO B CA 1
ATOM 4359 C C . PRO B 1 238 ? -6.059 -31.672 -2.131 1 98.06 238 PRO B C 1
ATOM 4361 O O . PRO B 1 238 ? -7.199 -32.094 -1.935 1 98.06 238 PRO B O 1
ATOM 4364 N N . ILE B 1 239 ? -5.258 -32.188 -3.014 1 98.38 239 ILE B N 1
ATOM 4365 C CA . ILE B 1 239 ? -5.613 -33.438 -3.711 1 98.38 239 ILE B CA 1
ATOM 4366 C C . ILE B 1 239 ? -4.449 -34.406 -3.635 1 98.38 239 ILE B C 1
ATOM 4368 O O . ILE B 1 239 ? -3.283 -34 -3.629 1 98.38 239 ILE B O 1
ATOM 4372 N N . GLU B 1 240 ? -4.766 -35.656 -3.578 1 98.31 240 GLU B N 1
ATOM 4373 C CA . GLU B 1 240 ? -3.781 -36.719 -3.703 1 98.31 240 GLU B CA 1
ATOM 4374 C C . GLU B 1 240 ? -3.557 -37.094 -5.164 1 98.31 240 GLU B C 1
ATOM 4376 O O . GLU B 1 240 ? -4.516 -37.25 -5.922 1 98.31 240 GLU B O 1
ATOM 4381 N N . CYS B 1 241 ? -2.359 -37.156 -5.551 1 98.5 241 CYS B N 1
ATOM 4382 C CA . CYS B 1 241 ? -2.061 -37.625 -6.902 1 98.5 241 CYS B CA 1
ATOM 4383 C C . CYS B 1 241 ? -2.172 -39.156 -6.992 1 98.5 241 CYS B C 1
ATOM 4385 O O . CYS B 1 241 ? -1.956 -39.844 -6 1 98.5 241 CYS B O 1
ATOM 4387 N N . ASP B 1 242 ? -2.48 -39.656 -8.125 1 98.56 242 ASP B N 1
ATOM 4388 C CA . ASP B 1 242 ? -2.691 -41.094 -8.336 1 98.56 242 ASP B CA 1
ATOM 4389 C C . ASP B 1 242 ? -1.458 -41.75 -8.961 1 98.56 242 ASP B C 1
ATOM 4391 O O . ASP B 1 242 ? -0.584 -41.031 -9.484 1 98.56 242 ASP B O 1
ATOM 4395 N N . SER B 1 243 ? -1.473 -43.031 -8.812 1 97.69 243 SER B N 1
ATOM 4396 C CA . SER B 1 243 ? -0.448 -43.812 -9.492 1 97.69 243 SER B CA 1
ATOM 4397 C C . SER B 1 243 ? -0.756 -43.969 -10.977 1 97.69 243 SER B C 1
ATOM 4399 O O . SER B 1 243 ? -1.859 -44.375 -11.352 1 97.69 243 SER B O 1
ATOM 4401 N N . ILE B 1 244 ? 0.156 -43.562 -11.797 1 97.5 244 ILE B N 1
ATOM 4402 C CA . ILE B 1 244 ? 0.149 -43.812 -13.234 1 97.5 244 ILE B CA 1
ATOM 4403 C C . ILE B 1 244 ? 1.403 -44.562 -13.641 1 97.5 244 ILE B C 1
ATOM 4405 O O . ILE B 1 244 ? 2.459 -43.969 -13.867 1 97.5 244 ILE B O 1
ATOM 4409 N N . PRO B 1 245 ? 1.317 -45.812 -13.781 1 96.31 245 PRO B N 1
ATOM 4410 C CA . PRO B 1 245 ? 2.48 -46.688 -13.914 1 96.31 245 PRO B CA 1
ATOM 4411 C C . PRO B 1 245 ? 3.357 -46.312 -15.109 1 96.31 245 PRO B C 1
ATOM 4413 O O . PRO B 1 245 ? 4.582 -46.469 -15.047 1 96.31 245 PRO B O 1
ATOM 4416 N N . GLU B 1 246 ? 2.758 -45.906 -16.219 1 96.75 246 GLU B N 1
ATOM 4417 C CA . GLU B 1 246 ? 3.492 -45.625 -17.438 1 96.75 246 GLU B CA 1
ATOM 4418 C C . GLU B 1 246 ? 4.547 -44.562 -17.234 1 96.75 246 GLU B C 1
ATOM 4420 O O . GLU B 1 246 ? 5.645 -44.625 -17.781 1 96.75 246 GLU B O 1
ATOM 4425 N N . ILE B 1 247 ? 4.18 -43.5 -16.438 1 97.5 247 ILE B N 1
ATOM 4426 C CA . ILE B 1 247 ? 5.148 -42.438 -16.188 1 97.5 247 ILE B CA 1
ATOM 4427 C C . ILE B 1 247 ? 6.055 -42.844 -15.023 1 97.5 247 ILE B C 1
ATOM 4429 O O . ILE B 1 247 ? 7.234 -42.5 -15 1 97.5 247 ILE B O 1
ATOM 4433 N N . GLU B 1 248 ? 5.594 -43.594 -14.078 1 97.19 248 GLU B N 1
ATOM 4434 C CA . GLU B 1 248 ? 6.34 -44 -12.891 1 97.19 248 GLU B CA 1
ATOM 4435 C C . GLU B 1 248 ? 7.512 -44.906 -13.258 1 97.19 248 GLU B C 1
ATOM 4437 O O . GLU B 1 248 ? 8.492 -45 -12.523 1 97.19 248 GLU B O 1
ATOM 4442 N N . ARG B 1 249 ? 7.422 -45.562 -14.383 1 96.44 249 ARG B N 1
ATOM 4443 C CA . ARG B 1 249 ? 8.5 -46.406 -14.859 1 96.44 249 ARG B CA 1
ATOM 4444 C C . ARG B 1 249 ? 9.734 -45.594 -15.219 1 96.44 249 ARG B C 1
ATOM 4446 O O . ARG B 1 249 ? 10.852 -46.125 -15.227 1 96.44 249 ARG B O 1
ATOM 4453 N N . HIS B 1 250 ? 9.5 -44.344 -15.5 1 97.69 250 HIS B N 1
ATOM 4454 C CA . HIS B 1 250 ? 10.578 -43.531 -16.062 1 97.69 250 HIS B CA 1
ATOM 4455 C C . HIS B 1 250 ? 10.984 -42.438 -15.102 1 97.69 250 HIS B C 1
ATOM 4457 O O . HIS B 1 250 ? 12.031 -41.812 -15.273 1 97.69 250 HIS B O 1
ATOM 4463 N N . VAL B 1 251 ? 10.133 -42.125 -14.156 1 96.94 251 VAL B N 1
ATOM 4464 C CA . VAL B 1 251 ? 10.367 -41.062 -13.188 1 96.94 251 VAL B CA 1
ATOM 4465 C C . VAL B 1 251 ? 10.289 -41.625 -11.766 1 96.94 251 VAL B C 1
ATOM 4467 O O . VAL B 1 251 ? 9.242 -42.125 -11.352 1 96.94 251 VAL B O 1
ATOM 4470 N N . GLY B 1 252 ? 11.305 -41.594 -10.984 1 89.44 252 GLY B N 1
ATOM 4471 C CA . GLY B 1 252 ? 11.336 -42.219 -9.68 1 89.44 252 GLY B CA 1
ATOM 4472 C C . GLY B 1 252 ? 11.25 -41.25 -8.531 1 89.44 252 GLY B C 1
ATOM 4473 O O . GLY B 1 252 ? 10.68 -41.562 -7.48 1 89.44 252 GLY B O 1
ATOM 4474 N N . GLU B 1 253 ? 11.758 -40.031 -8.656 1 96.94 253 GLU B N 1
ATOM 4475 C CA . GLU B 1 253 ? 11.789 -39.062 -7.57 1 96.94 253 GLU B CA 1
ATOM 4476 C C . GLU B 1 253 ? 10.414 -38.438 -7.363 1 96.94 253 GLU B C 1
ATOM 4478 O O . GLU B 1 253 ? 9.68 -38.219 -8.328 1 96.94 253 GLU B O 1
ATOM 4483 N N . ARG B 1 254 ? 10.086 -38.188 -6.117 1 98.25 254 ARG B N 1
ATOM 4484 C CA . ARG B 1 254 ? 8.789 -37.625 -5.754 1 98.25 254 ARG B CA 1
ATOM 4485 C C . ARG B 1 254 ? 8.938 -36.219 -5.191 1 98.25 254 ARG B C 1
ATOM 4487 O O . ARG B 1 254 ? 10.023 -35.844 -4.762 1 98.25 254 ARG B O 1
ATOM 4494 N N . THR B 1 255 ? 7.855 -35.438 -5.238 1 98.31 255 THR B N 1
ATOM 4495 C CA . THR B 1 255 ? 7.785 -34.094 -4.668 1 98.31 255 THR B CA 1
ATOM 4496 C C . THR B 1 255 ? 6.359 -33.781 -4.242 1 98.31 255 THR B C 1
ATOM 4498 O O . THR B 1 255 ? 5.48 -34.625 -4.273 1 98.31 255 THR B O 1
ATOM 4501 N N . VAL B 1 256 ? 6.129 -32.594 -3.664 1 98.31 256 VAL B N 1
ATOM 4502 C CA . VAL B 1 256 ? 4.816 -32.031 -3.338 1 98.31 256 VAL B CA 1
ATOM 4503 C C . VAL B 1 256 ? 4.566 -30.766 -4.152 1 98.31 256 VAL B C 1
ATOM 4505 O O . VAL B 1 256 ? 5.426 -29.891 -4.219 1 98.31 256 VAL B O 1
ATOM 4508 N N . MET B 1 257 ? 3.512 -30.766 -4.859 1 98.56 257 MET B N 1
ATOM 4509 C CA . MET B 1 257 ? 3.121 -29.562 -5.574 1 98.56 257 MET B CA 1
ATOM 4510 C C . MET B 1 257 ? 2.494 -28.531 -4.629 1 98.56 257 MET B C 1
ATOM 4512 O O . MET B 1 257 ? 1.428 -28.781 -4.062 1 98.56 257 MET B O 1
ATOM 4516 N N . LEU B 1 258 ? 3.07 -27.391 -4.52 1 97.31 258 LEU B N 1
ATOM 4517 C CA . LEU B 1 258 ? 2.613 -26.391 -3.559 1 97.31 258 LEU B CA 1
ATOM 4518 C C . LEU B 1 258 ? 1.49 -25.547 -4.148 1 97.31 258 LEU B C 1
ATOM 4520 O O . LEU B 1 258 ? 0.638 -25.031 -3.414 1 97.31 258 LEU B O 1
ATOM 4524 N N . SER B 1 259 ? 1.458 -25.438 -5.387 1 96.81 259 SER B N 1
ATOM 4525 C CA . SER B 1 259 ? 0.554 -24.516 -6.055 1 96.81 259 SER B CA 1
ATOM 4526 C C . SER B 1 259 ? -0.636 -25.25 -6.668 1 96.81 259 SER B C 1
ATOM 4528 O O . SER B 1 259 ? -0.54 -26.422 -7.004 1 96.81 259 SER B O 1
ATOM 4530 N N . TRP B 1 260 ? -1.68 -24.5 -6.777 1 97.25 260 TRP B N 1
ATOM 4531 C CA . TRP B 1 260 ? -2.824 -24.984 -7.543 1 97.25 260 TRP B CA 1
ATOM 4532 C C . TRP B 1 260 ? -2.436 -25.25 -8.992 1 97.25 260 TRP B C 1
ATOM 4534 O O . TRP B 1 260 ? -1.608 -24.547 -9.562 1 97.25 260 TRP B O 1
ATOM 4544 N N . THR B 1 261 ? -2.959 -26.266 -9.594 1 98.44 261 THR B N 1
ATOM 4545 C CA . THR B 1 261 ? -2.812 -26.609 -11 1 98.44 261 THR B CA 1
ATOM 4546 C C . THR B 1 261 ? -4.125 -27.156 -11.57 1 98.44 261 THR B C 1
ATOM 4548 O O . THR B 1 261 ? -5.07 -27.406 -10.82 1 98.44 261 THR B O 1
ATOM 4551 N N . ASP B 1 262 ? -4.133 -27.344 -12.828 1 98.81 262 ASP B N 1
ATOM 4552 C CA . ASP B 1 262 ? -5.305 -27.875 -13.516 1 98.81 262 ASP B CA 1
ATOM 4553 C C . ASP B 1 262 ? -5.645 -29.281 -13.008 1 98.81 262 ASP B C 1
ATOM 4555 O O . ASP B 1 262 ? -6.754 -29.766 -13.219 1 98.81 262 ASP B O 1
ATOM 4559 N N . ALA B 1 263 ? -4.746 -29.953 -12.359 1 98.81 263 ALA B N 1
ATOM 4560 C CA . ALA B 1 263 ? -4.996 -31.297 -11.812 1 98.81 263 ALA B CA 1
ATOM 4561 C C . ALA B 1 263 ? -6.172 -31.266 -10.836 1 98.81 263 ALA B C 1
ATOM 4563 O O . ALA B 1 263 ? -6.891 -32.25 -10.703 1 98.81 263 ALA B O 1
ATOM 4564 N N . TYR B 1 264 ? -6.352 -30.141 -10.211 1 98.69 264 TYR B N 1
ATOM 4565 C CA . TYR B 1 264 ? -7.414 -30.016 -9.219 1 98.69 264 TYR B CA 1
ATOM 4566 C C . TYR B 1 264 ? -8.781 -30.297 -9.844 1 98.69 264 TYR B C 1
ATOM 4568 O O . TYR B 1 264 ? -9.516 -31.156 -9.359 1 98.69 264 TYR B O 1
ATOM 4576 N N . ASN B 1 265 ? -9.102 -29.547 -10.891 1 98.75 265 ASN B N 1
ATOM 4577 C CA . ASN B 1 265 ? -10.406 -29.703 -11.523 1 98.75 265 ASN B CA 1
ATOM 4578 C C . ASN B 1 265 ? -10.602 -31.109 -12.086 1 98.75 265 ASN B C 1
ATOM 4580 O O . ASN B 1 265 ? -11.703 -31.656 -12.031 1 98.75 265 ASN B O 1
ATOM 4584 N N . LEU B 1 266 ? -9.523 -31.719 -12.633 1 98.88 266 LEU B N 1
ATOM 4585 C CA . LEU B 1 266 ? -9.602 -33.094 -13.133 1 98.88 266 LEU B CA 1
ATOM 4586 C C . LEU B 1 266 ? -9.898 -34.062 -12 1 98.88 266 LEU B C 1
ATOM 4588 O O . LEU B 1 266 ? -10.789 -34.906 -12.117 1 98.88 266 LEU B O 1
ATOM 4592 N N . LYS B 1 267 ? -9.156 -33.906 -10.953 1 98.62 267 LYS B N 1
ATOM 4593 C CA . LYS B 1 267 ? -9.336 -34.781 -9.805 1 98.62 267 LYS B CA 1
ATOM 4594 C C . LYS B 1 267 ? -10.758 -34.688 -9.258 1 98.62 267 LYS B C 1
ATOM 4596 O O . LYS B 1 267 ? -11.383 -35.719 -8.961 1 98.62 267 LYS B O 1
ATOM 4601 N N . LYS B 1 268 ? -11.266 -33.531 -9.086 1 97.88 268 LYS B N 1
ATOM 4602 C CA . LYS B 1 268 ? -12.609 -33.312 -8.547 1 97.88 268 LYS B CA 1
ATOM 4603 C C . LYS B 1 268 ? -13.672 -33.938 -9.453 1 97.88 268 LYS B C 1
ATOM 4605 O O . LYS B 1 268 ? -14.75 -34.312 -8.984 1 97.88 268 LYS B O 1
ATOM 4610 N N . ALA B 1 269 ? -13.328 -34.062 -10.734 1 98.31 269 ALA B N 1
ATOM 4611 C CA . ALA B 1 269 ? -14.258 -34.625 -11.695 1 98.31 269 ALA B CA 1
ATOM 4612 C C . ALA B 1 269 ? -14.086 -36.156 -11.766 1 98.31 269 ALA B C 1
ATOM 4614 O O . ALA B 1 269 ? -14.742 -36.812 -12.57 1 98.31 269 ALA B O 1
ATOM 4615 N N . GLY B 1 270 ? -13.148 -36.75 -11.016 1 98.12 270 GLY B N 1
ATOM 4616 C CA . GLY B 1 270 ? -13.055 -38.188 -10.891 1 98.12 270 GLY B CA 1
ATOM 4617 C C . GLY B 1 270 ? -11.898 -38.781 -11.68 1 98.12 270 GLY B C 1
ATOM 4618 O O . GLY B 1 270 ? -11.75 -40 -11.742 1 98.12 270 GLY B O 1
ATOM 4619 N N . TRP B 1 271 ? -11.031 -38 -12.266 1 98.69 271 TRP B N 1
ATOM 4620 C CA . TRP B 1 271 ? -9.898 -38.469 -13.047 1 98.69 271 TRP B CA 1
ATOM 4621 C C . TRP B 1 271 ? -8.812 -39.031 -12.133 1 98.69 271 TRP B C 1
ATOM 4623 O O . TRP B 1 271 ? -8.695 -38.625 -10.977 1 98.69 271 TRP B O 1
ATOM 4633 N N . LYS B 1 272 ? -8.094 -40.031 -12.633 1 98.56 272 LYS B N 1
ATOM 4634 C CA . LYS B 1 272 ? -6.773 -40.312 -12.086 1 98.56 272 LYS B CA 1
ATOM 4635 C C . LYS B 1 272 ? -5.727 -39.344 -12.625 1 98.56 272 LYS B C 1
ATOM 4637 O O . LYS B 1 272 ? -5.559 -39.219 -13.836 1 98.56 272 LYS B O 1
ATOM 4642 N N . VAL B 1 273 ? -5.055 -38.656 -11.734 1 98.75 273 VAL B N 1
ATOM 4643 C CA . VAL B 1 273 ? -4.145 -37.625 -12.203 1 98.75 273 VAL B CA 1
ATOM 4644 C C . VAL B 1 273 ? -2.824 -37.719 -11.438 1 98.75 273 VAL B C 1
ATOM 4646 O O . VAL B 1 273 ? -2.793 -38.156 -10.289 1 98.75 273 VAL B O 1
ATOM 4649 N N . THR B 1 274 ? -1.78 -37.375 -12.016 1 98.62 274 THR B N 1
ATOM 4650 C CA . THR B 1 274 ? -0.516 -37 -11.383 1 98.62 274 THR B CA 1
ATOM 4651 C C . THR B 1 274 ? 0.046 -35.719 -12 1 98.62 274 THR B C 1
ATOM 4653 O O . THR B 1 274 ? -0.548 -35.156 -12.914 1 98.62 274 THR B O 1
ATOM 4656 N N . ILE B 1 275 ? 1.087 -35.156 -11.383 1 98.88 275 ILE B N 1
ATOM 4657 C CA . ILE B 1 275 ? 1.672 -33.875 -11.805 1 98.88 275 ILE B CA 1
ATOM 4658 C C . ILE B 1 275 ? 3.174 -34.062 -12.023 1 98.88 275 ILE B C 1
ATOM 4660 O O . ILE B 1 275 ? 3.873 -34.594 -11.164 1 98.88 275 ILE B O 1
ATOM 4664 N N . TRP B 1 276 ? 3.607 -33.656 -13.203 1 98.88 276 TRP B N 1
ATOM 4665 C CA . TRP B 1 276 ? 5.012 -33.844 -13.555 1 98.88 276 TRP B CA 1
ATOM 4666 C C . TRP B 1 276 ? 5.418 -32.906 -14.688 1 98.88 276 TRP B C 1
ATOM 4668 O O . TRP B 1 276 ? 4.617 -32.594 -15.57 1 98.88 276 TRP B O 1
ATOM 4678 N N . GLY B 1 277 ? 6.645 -32.438 -14.672 1 98.75 277 GLY B N 1
ATOM 4679 C CA . GLY B 1 277 ? 7.152 -31.656 -15.797 1 98.75 277 GLY B CA 1
ATOM 4680 C C . GLY B 1 277 ? 8.461 -30.969 -15.492 1 98.75 277 GLY B C 1
ATOM 4681 O O . GLY B 1 277 ? 8.969 -31.031 -14.367 1 98.75 277 GLY B O 1
ATOM 4682 N N . PRO B 1 278 ? 9.008 -30.328 -16.453 1 98.62 278 PRO B N 1
ATOM 4683 C CA . PRO B 1 278 ? 10.273 -29.625 -16.266 1 98.62 278 PRO B CA 1
ATOM 4684 C C . PRO B 1 278 ? 10.102 -28.25 -15.609 1 98.62 278 PRO B C 1
ATOM 4686 O O . PRO B 1 278 ? 9.023 -27.656 -15.703 1 98.62 278 PRO B O 1
ATOM 4689 N N . GLY B 1 279 ? 11.172 -27.797 -15 1 98.19 279 GLY B N 1
ATOM 4690 C CA . GLY B 1 279 ? 11.188 -26.469 -14.391 1 98.19 279 GLY B CA 1
ATOM 4691 C C . GLY B 1 279 ? 11 -26.5 -12.891 1 98.19 279 GLY B C 1
ATOM 4692 O O . GLY B 1 279 ? 10.531 -27.5 -12.336 1 98.19 279 GLY B O 1
ATOM 4693 N N . ASN B 1 280 ? 11.375 -25.438 -12.234 1 97.44 280 ASN B N 1
ATOM 4694 C CA . ASN B 1 280 ? 11.258 -25.25 -10.789 1 97.44 280 ASN B CA 1
ATOM 4695 C C . ASN B 1 280 ? 10.188 -24.219 -10.445 1 97.44 280 ASN B C 1
ATOM 4697 O O . ASN B 1 280 ? 10.297 -23.062 -10.828 1 97.44 280 ASN B O 1
ATOM 4701 N N . LEU B 1 281 ? 9.242 -24.641 -9.711 1 98.06 281 LEU B N 1
ATOM 4702 C CA . LEU B 1 281 ? 8.109 -23.797 -9.367 1 98.06 281 LEU B CA 1
ATOM 4703 C C . LEU B 1 281 ? 8.57 -22.531 -8.641 1 98.06 281 LEU B C 1
ATOM 4705 O O . LEU B 1 281 ? 8.031 -21.453 -8.859 1 98.06 281 LEU B O 1
ATOM 4709 N N . GLU B 1 282 ? 9.578 -22.594 -7.781 1 97.31 282 GLU B N 1
ATOM 4710 C CA . GLU B 1 282 ? 10 -21.5 -6.922 1 97.31 282 GLU B CA 1
ATOM 4711 C C . GLU B 1 282 ? 10.383 -20.266 -7.746 1 97.31 282 GLU B C 1
ATOM 4713 O O . GLU B 1 282 ? 10.164 -19.141 -7.312 1 97.31 282 GLU B O 1
ATOM 4718 N N . ASP B 1 283 ? 10.867 -20.516 -8.953 1 97.12 283 ASP B N 1
ATOM 4719 C CA . ASP B 1 283 ? 11.352 -19.422 -9.781 1 97.12 283 ASP B CA 1
ATOM 4720 C C . ASP B 1 283 ? 10.234 -18.859 -10.672 1 97.12 283 ASP B C 1
ATOM 4722 O O . ASP B 1 283 ? 10.391 -17.812 -11.289 1 97.12 283 ASP B O 1
ATOM 4726 N N . CYS B 1 284 ? 9.141 -19.516 -10.703 1 98 284 CYS B N 1
ATOM 4727 C CA . CYS B 1 284 ? 8.055 -19.141 -11.594 1 98 284 CYS B CA 1
ATOM 4728 C C . CYS B 1 284 ? 7.395 -17.844 -11.125 1 98 284 CYS B C 1
ATOM 4730 O O . CYS B 1 284 ? 7.457 -17.5 -9.945 1 98 284 CYS B O 1
ATOM 4732 N N . HIS B 1 285 ? 6.844 -17.062 -12.047 1 97.5 285 HIS B N 1
ATOM 4733 C CA . HIS B 1 285 ? 6.18 -15.789 -11.797 1 97.5 285 HIS B CA 1
ATOM 4734 C C . HIS B 1 285 ? 7.176 -14.727 -11.359 1 97.5 285 HIS B C 1
ATOM 4736 O O . HIS B 1 285 ? 6.812 -13.773 -10.664 1 97.5 285 HIS B O 1
ATOM 4742 N N . THR B 1 286 ? 8.492 -14.945 -11.57 1 97.38 286 THR B N 1
ATOM 4743 C CA . THR B 1 286 ? 9.539 -13.992 -11.234 1 97.38 286 THR B CA 1
ATOM 4744 C C . THR B 1 286 ? 10.453 -13.742 -12.438 1 97.38 286 THR B C 1
ATOM 4746 O O . THR B 1 286 ? 10.312 -14.398 -13.469 1 97.38 286 THR B O 1
ATOM 4749 N N . ASP B 1 287 ? 11.398 -12.812 -12.273 1 96.31 287 ASP B N 1
ATOM 4750 C CA . ASP B 1 287 ? 12.367 -12.531 -13.336 1 96.31 287 ASP B CA 1
ATOM 4751 C C . ASP B 1 287 ? 13.469 -13.586 -13.359 1 96.31 287 ASP B C 1
ATOM 4753 O O . ASP B 1 287 ? 14.328 -13.57 -14.25 1 96.31 287 ASP B O 1
ATOM 4757 N N . ARG B 1 288 ? 13.352 -14.539 -12.469 1 96.69 288 ARG B N 1
ATOM 4758 C CA . ARG B 1 288 ? 14.352 -15.602 -12.398 1 96.69 288 ARG B CA 1
ATOM 4759 C C . ARG B 1 288 ? 13.82 -16.891 -13 1 96.69 288 ARG B C 1
ATOM 4761 O O . ARG B 1 288 ? 14.516 -17.922 -12.984 1 96.69 288 ARG B O 1
ATOM 4768 N N . GLU B 1 289 ? 12.664 -16.828 -13.516 1 98.5 289 GLU B N 1
ATOM 4769 C CA . GLU B 1 289 ? 12.094 -18.047 -14.078 1 98.5 289 GLU B CA 1
ATOM 4770 C C . GLU B 1 289 ? 13.023 -18.656 -15.125 1 98.5 289 GLU B C 1
ATOM 4772 O O . GLU B 1 289 ? 13.492 -17.969 -16.031 1 98.5 289 GLU B O 1
ATOM 4777 N N . ARG B 1 290 ? 13.25 -19.938 -14.961 1 98.56 290 ARG B N 1
ATOM 4778 C CA . ARG B 1 290 ? 14.195 -20.625 -15.82 1 98.56 290 ARG B CA 1
ATOM 4779 C C . ARG B 1 290 ? 13.844 -22.109 -15.93 1 98.56 290 ARG B C 1
ATOM 4781 O O . ARG B 1 290 ? 13.078 -22.641 -15.117 1 98.56 290 ARG B O 1
ATOM 4788 N N . VAL B 1 291 ? 14.297 -22.75 -16.922 1 98.62 291 VAL B N 1
ATOM 4789 C CA . VAL B 1 291 ? 14.164 -24.188 -17.109 1 98.62 291 VAL B CA 1
ATOM 4790 C C . VAL B 1 291 ? 15.461 -24.766 -17.672 1 98.62 291 VAL B C 1
ATOM 4792 O O . VAL B 1 291 ? 16.109 -24.156 -18.531 1 98.62 291 VAL B O 1
ATOM 4795 N N . ARG B 1 292 ? 15.961 -25.875 -17.078 1 98.25 292 ARG B N 1
ATOM 4796 C CA . ARG B 1 292 ? 17.141 -26.562 -17.609 1 98.25 2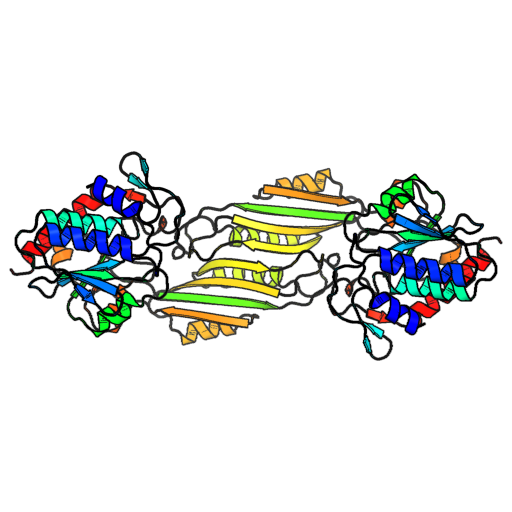92 ARG B CA 1
ATOM 4797 C C . ARG B 1 292 ? 16.844 -27.156 -18.984 1 98.25 292 ARG B C 1
ATOM 4799 O O . ARG B 1 29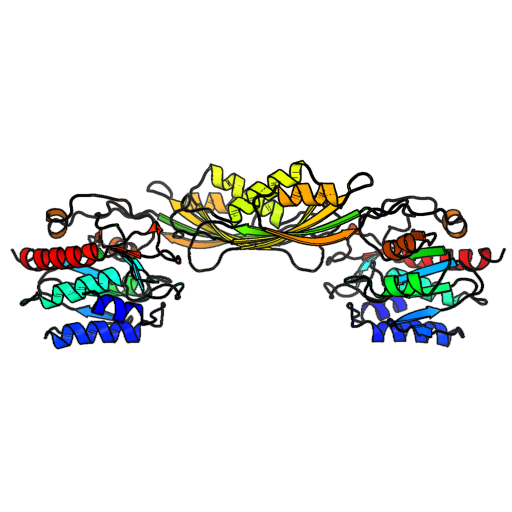2 ? 15.945 -27.984 -19.125 1 98.25 292 ARG B O 1
ATOM 4806 N N . ILE B 1 293 ? 17.578 -26.812 -19.938 1 98.19 293 ILE B N 1
ATOM 4807 C CA . ILE B 1 293 ? 17.344 -27.203 -21.328 1 98.19 293 ILE B CA 1
ATOM 4808 C C . ILE B 1 293 ? 17.359 -28.719 -21.453 1 98.19 293 ILE B C 1
ATOM 4810 O O . ILE B 1 293 ? 16.5 -29.297 -22.109 1 98.19 293 ILE B O 1
ATOM 4814 N N . ALA B 1 294 ? 18.234 -29.344 -20.812 1 98.12 294 ALA B N 1
ATOM 4815 C CA . ALA B 1 294 ? 18.344 -30.797 -20.859 1 98.12 294 ALA B CA 1
ATOM 4816 C C . ALA B 1 294 ? 17.078 -31.469 -20.344 1 98.12 294 ALA B C 1
ATOM 4818 O O . ALA B 1 294 ? 16.719 -32.562 -20.781 1 98.12 294 ALA B O 1
ATOM 4819 N N . ASP B 1 295 ? 16.406 -30.828 -19.406 1 98.38 295 ASP B N 1
ATOM 4820 C CA . ASP B 1 295 ? 15.195 -31.391 -18.844 1 98.38 295 ASP B CA 1
ATOM 4821 C C . ASP B 1 295 ? 14.07 -31.422 -19.859 1 98.38 295 ASP B C 1
ATOM 4823 O O . ASP B 1 295 ? 13.227 -32.344 -19.844 1 98.38 295 ASP B O 1
ATOM 4827 N N . ILE B 1 296 ? 14.008 -30.453 -20.766 1 98.38 296 ILE B N 1
ATOM 4828 C CA . ILE B 1 296 ? 13 -30.453 -21.812 1 98.38 296 ILE B CA 1
ATOM 4829 C C . ILE B 1 296 ? 13.203 -31.656 -22.734 1 98.38 296 ILE B C 1
ATOM 4831 O O . ILE B 1 296 ? 12.25 -32.344 -23.078 1 98.38 296 ILE B O 1
ATOM 4835 N N . LYS B 1 297 ? 14.422 -31.891 -23.078 1 97.62 297 LYS B N 1
ATOM 4836 C CA . LYS B 1 297 ? 14.75 -33.031 -23.938 1 97.62 297 LYS B CA 1
ATOM 4837 C C . LYS B 1 297 ? 14.398 -34.344 -23.266 1 97.62 297 LYS B C 1
ATOM 4839 O O . LYS B 1 297 ? 13.82 -35.25 -23.891 1 97.62 297 LYS B O 1
ATOM 4844 N N . ARG B 1 298 ? 14.812 -34.406 -22.047 1 98.19 298 ARG B N 1
ATOM 4845 C CA . ARG B 1 298 ? 14.516 -35.594 -21.297 1 98.19 298 ARG B CA 1
ATOM 4846 C C . ARG B 1 298 ? 13.016 -35.844 -21.188 1 98.19 298 ARG B C 1
ATOM 4848 O O . ARG B 1 298 ? 12.539 -36.969 -21.312 1 98.19 298 ARG B O 1
ATOM 4855 N N . CYS B 1 299 ? 12.32 -34.844 -20.938 1 98.31 299 CYS B N 1
ATOM 4856 C CA . CYS B 1 299 ? 10.867 -34.906 -20.875 1 98.31 299 CYS B CA 1
ATOM 4857 C C . CYS B 1 299 ? 10.289 -35.438 -22.188 1 98.31 299 CYS B C 1
ATOM 4859 O O . CYS B 1 299 ? 9.43 -36.312 -22.172 1 98.31 299 CYS B O 1
ATOM 4861 N N . ALA B 1 300 ? 10.75 -34.906 -23.281 1 98.44 300 ALA B N 1
ATOM 4862 C CA . ALA B 1 300 ? 10.297 -35.344 -24.594 1 98.44 300 ALA B CA 1
ATOM 4863 C C . ALA B 1 300 ? 10.562 -36.844 -24.797 1 98.44 300 ALA B C 1
ATOM 4865 O O . ALA B 1 300 ? 9.703 -37.562 -25.312 1 98.44 300 ALA B O 1
ATOM 4866 N N . GLU B 1 301 ? 11.719 -37.281 -24.375 1 98.25 301 GLU B N 1
ATOM 4867 C CA . GLU B 1 301 ? 12.094 -38.656 -24.5 1 98.25 301 GLU B CA 1
ATOM 4868 C C . GLU B 1 301 ? 11.164 -39.562 -23.688 1 98.25 301 GLU B C 1
ATOM 4870 O O . GLU B 1 301 ? 10.75 -40.625 -24.156 1 98.25 301 GLU B O 1
ATOM 4875 N N . ILE B 1 302 ? 10.891 -39.156 -22.516 1 98.62 302 ILE B N 1
ATOM 4876 C CA . ILE B 1 302 ? 10.023 -39.938 -21.641 1 98.62 302 ILE B CA 1
ATOM 4877 C C . ILE B 1 302 ? 8.617 -40 -22.234 1 98.62 302 ILE B C 1
ATOM 4879 O O . ILE B 1 302 ? 8 -41.094 -22.266 1 98.62 302 ILE B O 1
ATOM 4883 N N . ILE B 1 303 ? 8.141 -38.875 -22.734 1 98.62 303 ILE B N 1
ATOM 4884 C CA . ILE B 1 303 ? 6.816 -38.844 -23.344 1 98.62 303 ILE B CA 1
ATOM 4885 C C . ILE B 1 303 ? 6.762 -39.812 -24.516 1 98.62 303 ILE B C 1
ATOM 4887 O O . ILE B 1 303 ? 5.785 -40.562 -24.672 1 98.62 303 ILE B O 1
ATOM 4891 N N . ARG B 1 304 ? 7.816 -39.875 -25.312 1 98.06 304 ARG B N 1
ATOM 4892 C CA . ARG B 1 304 ? 7.871 -40.812 -26.438 1 98.06 304 ARG B CA 1
ATOM 4893 C C . ARG B 1 304 ? 7.832 -42.25 -25.953 1 98.06 304 ARG B C 1
ATOM 4895 O O . ARG B 1 304 ? 7.133 -43.094 -26.547 1 98.06 304 ARG B O 1
ATOM 4902 N N . ARG B 1 305 ? 8.602 -42.531 -24.938 1 97.62 305 ARG B N 1
ATOM 4903 C CA . ARG B 1 305 ? 8.625 -43.875 -24.406 1 97.62 305 ARG B CA 1
ATOM 4904 C C . ARG B 1 305 ? 7.254 -44.281 -23.875 1 97.62 305 ARG B C 1
ATOM 4906 O O . ARG B 1 305 ? 6.789 -45.406 -24.109 1 97.62 305 ARG B O 1
ATOM 4913 N N . VAL B 1 306 ? 6.637 -43.375 -23.156 1 98.19 306 VAL B N 1
ATOM 4914 C CA . VAL B 1 306 ? 5.312 -43.656 -22.609 1 98.19 306 VAL B CA 1
ATOM 4915 C C . VAL B 1 306 ? 4.32 -43.875 -23.75 1 98.19 306 VAL B C 1
ATOM 4917 O O . VAL B 1 306 ? 3.451 -44.75 -23.656 1 98.19 306 VAL B O 1
ATOM 4920 N N . ASN B 1 307 ? 4.43 -43.094 -24.812 1 98 307 ASN B N 1
ATOM 4921 C CA . ASN B 1 307 ? 3.566 -43.281 -25.984 1 98 307 ASN B CA 1
ATOM 4922 C C . ASN B 1 307 ? 3.66 -44.688 -26.531 1 98 307 ASN B C 1
ATOM 4924 O O . ASN B 1 307 ? 2.652 -45.25 -26.938 1 98 307 ASN B O 1
ATOM 4928 N N . GLU B 1 308 ? 4.836 -45.219 -26.484 1 95.19 308 GLU B N 1
ATOM 4929 C CA . GLU B 1 308 ? 5.055 -46.562 -27.016 1 95.19 308 GLU B CA 1
ATOM 4930 C C . GLU B 1 308 ? 4.523 -47.625 -26.047 1 95.19 308 GLU B C 1
ATOM 4932 O O . GLU B 1 308 ? 4.035 -48.688 -26.484 1 95.19 308 GLU B O 1
ATOM 4937 N N . GLU B 1 309 ? 4.527 -47.312 -24.828 1 94.56 309 GLU B N 1
ATOM 4938 C CA . GLU B 1 309 ? 4.25 -48.312 -23.797 1 94.56 309 GLU B CA 1
ATOM 4939 C C . GLU B 1 309 ? 2.758 -48.344 -23.469 1 94.56 309 GLU B C 1
ATOM 4941 O O . GLU B 1 309 ? 2.271 -49.344 -22.922 1 94.56 309 GLU B O 1
ATOM 4946 N N . VAL B 1 310 ? 2.002 -47.375 -23.703 1 92.56 310 VAL B N 1
ATOM 4947 C CA . VAL B 1 310 ? 0.633 -47.25 -23.203 1 92.56 310 VAL B CA 1
ATOM 4948 C C . VAL B 1 310 ? -0.271 -48.25 -23.938 1 92.56 310 VAL B C 1
ATOM 4950 O O . VAL B 1 310 ? -1.347 -48.594 -23.438 1 92.56 310 VAL B O 1
ATOM 4953 N N . VAL B 1 311 ? -0.066 -48.875 -25.125 1 80.44 311 VAL B N 1
ATOM 4954 C CA . VAL B 1 311 ? -0.871 -49.844 -25.828 1 80.44 311 VAL B CA 1
ATOM 4955 C C . VAL B 1 311 ? -0.308 -51.25 -25.594 1 80.44 311 VAL B C 1
ATOM 4957 O O . VAL B 1 311 ? -0.91 -52.25 -26 1 80.44 311 VAL B O 1
ATOM 4960 N N . GLU B 1 312 ? 0.761 -51.312 -24.875 1 67.81 312 GLU B N 1
ATOM 4961 C CA . GLU B 1 312 ? 1.233 -52.656 -24.547 1 67.81 312 GLU B CA 1
ATOM 4962 C C . GLU B 1 312 ? 0.503 -53.219 -23.328 1 67.81 312 GLU B C 1
ATOM 4964 O O . GLU B 1 312 ? 0.08 -52.469 -22.453 1 67.81 312 GLU B O 1
#

Radius of gyration: 33.78 Å; Cα contacts (8 Å, |Δi|>4): 1607; chains: 2; bounding box: 50×105×71 Å

Solvent-accessible surface area (backbone atoms only — not comparable to full-atom values): 31019 Å² total; per-residue (Å²): 108,70,63,55,40,53,57,57,51,70,47,76,18,32,60,89,42,37,62,67,53,49,50,53,54,44,50,53,42,42,74,75,71,42,69,69,45,69,51,96,76,62,24,40,37,32,77,35,75,49,57,46,29,44,32,39,42,59,22,22,74,77,80,71,37,67,77,45,76,59,92,67,30,36,33,14,38,30,34,17,51,23,44,32,39,51,37,13,52,55,56,20,52,73,76,50,87,72,64,26,43,23,39,38,39,25,33,23,57,80,70,79,33,57,22,32,48,52,45,33,72,75,53,85,49,33,34,39,32,36,39,32,42,62,59,16,39,26,52,30,32,34,9,39,33,32,37,38,35,40,24,65,40,35,56,14,15,34,61,41,48,82,40,61,32,42,7,50,61,51,45,40,55,54,50,58,58,48,53,78,80,47,56,43,25,70,28,31,38,41,26,45,57,92,66,54,20,28,13,38,37,19,38,37,32,38,36,36,47,44,56,87,90,71,48,69,67,61,52,47,53,56,57,67,69,44,87,40,52,73,45,76,76,47,77,44,76,45,48,76,36,44,91,52,66,70,57,50,76,78,40,82,53,70,45,72,35,56,48,84,57,63,55,55,45,28,41,76,60,68,37,49,32,30,38,33,25,32,14,48,47,59,33,29,75,31,77,65,11,32,21,49,51,66,45,31,55,50,46,11,51,49,51,43,50,35,35,65,48,68,83,103,106,68,63,55,39,52,57,56,52,70,46,73,18,33,58,89,42,37,60,68,56,49,49,52,55,45,50,54,42,40,75,74,70,42,69,69,44,68,50,96,77,62,26,40,38,31,78,33,75,49,56,45,28,45,31,40,43,60,21,23,74,77,81,70,36,67,79,44,76,58,92,67,29,35,34,13,42,29,33,18,53,22,44,32,40,52,38,14,53,55,56,21,50,74,74,50,87,73,65,26,44,22,37,38,39,24,33,22,56,82,71,79,32,55,21,32,49,52,46,33,73,74,53,83,49,34,35,40,31,36,39,33,43,62,60,15,40,28,54,28,31,32,8,38,34,31,37,40,35,40,22,66,39,34,56,12,16,36,62,42,47,82,40,62,34,42,7,51,61,50,46,39,54,53,51,58,58,48,54,76,77,47,53,43,25,70,29,30,38,41,26,46,58,90,68,56,21,29,14,39,37,19,40,38,33,39,37,36,48,44,54,86,87,72,49,69,67,61,51,49,52,55,57,65,69,43,88,39,51,74,47,76,75,47,77,44,76,45,46,76,37,44,91,54,66,70,58,50,77,77,40,81,52,69,45,72,34,55,47,85,56,62,53,53,44,27,42,78,61,67,38,48,34,28,38,32,24,34,14,48,50,59,32,30,73,31,77,64,12,31,21,51,51,66,45,31,53,50,48,12,51,50,52,44,50,34,34,66,50,68,82,102

Sequence (624 aa):
MLKILEEITRIDSTSGNEDEIKNYVSDWFEDLGFKTKTDSAGNLIVRGNSDLWFITHLDTVPRISDFRVEGEYAYGTGVADAKGSIAAILLAAEGIEEMNLNFAFLVDEEEGGTGSKHFARNYSGRAVVMEPTEMKLAEKQLGSAEVVLEFRGVSAHGAYWNGGVNAIELAMREILKLKEKYRFSVQEISGGSDLYAIPDSCRVRLSFIFDFGDDYETFREMVESLPAEFEVLEFYEPIECDSIPEIERHVGERTVMLSWTDAYNLKKAGWKVTIWGPGNLEDCHTDRERVRIADIKRCAEIIRRVNEEVVEMLKILEEITRIDSTSGNEDEIKNYVSDWFEDLGFKTKTDSAGNLIVRGNSDLWFITHLDTVPRISDFRVEGEYAYGTGVADAKGSIAAILLAAEGIEEMNLNFAFLVDEEEGGTGSKHFARNYSGRAVVMEPTEMKLAEKQLGSAEVVLEFRGVSAHGAYWNGGVNAIELAMREILKLKEKYRFSVQEISGGSDLYAIPDSCRVRLSFIFDFGDDYETFREMVESLPAEFEVLEFYEPIECDSIPEIERHVGERTVMLSWTDAYNLKKAGWKVTIWGPGNLEDCHTDRERVRIADIKRCAEIIRRVNEEVVE